Protein AF-A0A1Z5JII1-F1 (afdb_monomer)

Organism: Fistulifera solaris (NCBI:txid1519565)

InterPro domains:
  IPR002491 ABC transporter periplasmic binding domain [PF01497] (15-285)
  IPR014729 Rossmann-like alpha/beta/alpha sandwich fold [G3DSA:3.40.50.620] (490-645)
  IPR040807 Protein of unknown function DUF5522 [PF17653] (410-457)
  IPR051030 Vitamin B12-binding component of ABC transporter [PTHR42860] (5-323)

Secondary structure (DSSP, 8-state):
--PPPPHHHHHS--EEESSHHHHHHHHHTT-GGGEEEE-TT-----SSTT---EE-B--SS--TTS-HHHHHHHHHHHHHHHTS-GGG--S-S-------SS-B-HHHHHHH--SEEEEE-SSTTSS--HHHHHHHS-TT---EEEEE---SHHHHHHHHHHHHHHTT-HHHHHHHHHHHHHHHHHHHHHHHHHHTTPPPPEEEEEEEETTEEE--TTHHHHHHHTTPEESS-S-S-SS----B--HHHHHHH---SEEEE--TT--HHHHHHHHHHTHHHHHHHHHHSS-TT--EEEE-HIIIIIS-STHIIIIIHHHHHHHHHTTT-HHHHHHHHTSHHHHHHS-GGGHHHHEEE----------------------------------------------PPPHHHHHHHHHHTT-SEEE-TTT--EEEPHHHHHHT-S--SS--TT-TTTTTT-SSHHHH-SS-EEEE--S---S--SS--GGG-SS-EEEEE--SSHHHHHHHHHHHTSSS---EEEEEEEETTT-EETTTTEEHHHHHHHHHHTT--EEEEEE----TT-----HHHHHHHHHHHHHHHHHHHHT--TTS-EEEEE----S-HHHHHHHHHHHTTTSEEE-TTTT--HHHHHHHHHHH-PPEEEEEESSTTS-TT-B-SHHHHHHHHHH-TTS-TT-TTSSEEEEE-GGGS-HHHHTTGGG-

Foldseek 3Di:
DDDQDDPVRLQQAAEEEQAQQLQQLCVLLVNNLNYQEYAPPHPDDDPDPPRHYFHFWDQLQPPPPDDPQSSVVLLVVQQVVLPDDPPVVPDDDDDPPSDARTDTPLVSCVVSLGQEYEWEDQDSRPTQDPVNVVVSDDPPDNRHYHYAHAQALLSLLVVSLVSCSVSSNNVSSVVLSVVLVVLLVVLLVLQCVVCVPPQAFEEFEFQDVVQTKGDAGHVCVLCVSLRHHHQADPPDDPRDDIDGDHLLCLQQRGQGLAYEQQHAPDAQVVSLVVCLVCVVSVQSSLCSHPNVPHWYKYFHNHQQPVNSHSNVRLPNSLLSNCRNPVPPPVVSNVVSQPPPSNCVPPPPVCNCNGIPTHDHDDDDDDDDDDDDDDDDDDDDDDDDDDDDDDDDDDDDDDDDDDQDDAPVVQLVVCVVVVHQWGQDPPPRDTAGHCSVLVVVVDQSQQQGAHHPHLSPNPPCNLQGHPAKHWNDAQPDDPPPQLADHLLPQPLFEEEEAAQQFLLSLLLLLLSSPDPDHYAYEYEYEAANPVCHRPLQLHHVVLVSVVCVLLVHTYMYQHDYDDDVNHPYDDPLRRVVRNVQNSQVVSCVSHVHHGDRRYAEYEYSQAEDVVVVVVCCVSPVVRHHYDHSNYPPDPVVSQVSQVQLVFWKFWNDAPDPQDDGRDTLHPVQLVSVVVVDDPADSQRNVSRTTIRGNCVVDRSCSNSPVVVD

Mean predicted aligned error: 18.24 Å

Structure (mmCIF, N/CA/C/O backbone):
data_AF-A0A1Z5JII1-F1
#
_entry.id   AF-A0A1Z5JII1-F1
#
loop_
_atom_site.group_PDB
_atom_site.id
_atom_site.type_symbol
_atom_site.label_atom_id
_atom_site.label_alt_id
_atom_site.label_comp_id
_atom_site.label_asym_id
_atom_site.label_entity_id
_atom_site.label_seq_id
_atom_site.pdbx_PDB_ins_code
_atom_site.Cartn_x
_atom_site.Cartn_y
_atom_site.Cartn_z
_atom_site.occupancy
_atom_site.B_iso_or_equiv
_atom_site.auth_seq_id
_atom_site.auth_comp_id
_atom_site.auth_asym_id
_atom_site.auth_atom_id
_atom_site.pdbx_PDB_model_num
ATOM 1 N N . MET A 1 1 ? -44.876 -12.707 8.769 1.00 29.77 1 MET A N 1
ATOM 2 C CA . MET A 1 1 ? -44.695 -13.165 10.163 1.00 29.77 1 MET A CA 1
ATOM 3 C C . MET A 1 1 ? -43.761 -14.368 10.154 1.00 29.77 1 MET A C 1
ATOM 5 O O . MET A 1 1 ? -44.211 -15.492 9.974 1.00 29.77 1 MET A O 1
ATOM 9 N N . THR A 1 2 ? -42.452 -14.140 10.226 1.00 32.12 2 THR A N 1
ATOM 10 C CA . THR A 1 2 ? -41.448 -15.210 10.318 1.00 32.12 2 THR A CA 1
ATOM 11 C C . THR A 1 2 ? -41.401 -15.711 11.758 1.00 32.12 2 THR A C 1
ATOM 13 O O . THR A 1 2 ? -41.096 -14.940 12.663 1.00 32.12 2 THR A O 1
ATOM 16 N N . ARG A 1 3 ? -41.772 -16.981 11.965 1.00 36.06 3 ARG A N 1
ATOM 17 C CA . ARG A 1 3 ? -41.711 -17.679 13.259 1.00 36.06 3 ARG A CA 1
ATOM 18 C C . ARG A 1 3 ? -40.309 -17.542 13.860 1.00 36.06 3 ARG A C 1
ATOM 20 O O . ARG A 1 3 ? -39.337 -17.952 13.231 1.00 36.06 3 ARG A O 1
ATOM 27 N N . THR A 1 4 ? -40.222 -16.997 15.068 1.00 43.28 4 THR A N 1
ATOM 28 C CA . THR A 1 4 ? -39.029 -17.062 15.917 1.00 43.28 4 THR A CA 1
ATOM 29 C C . THR A 1 4 ? -38.701 -18.539 16.188 1.00 43.28 4 THR A C 1
ATOM 31 O O . THR A 1 4 ? -39.614 -19.294 16.539 1.00 43.28 4 THR A O 1
ATOM 34 N N . PRO A 1 5 ? -37.451 -18.993 15.989 1.00 49.81 5 PRO A N 1
ATOM 35 C CA . PRO A 1 5 ? -37.053 -20.361 16.313 1.00 49.81 5 PRO A CA 1
ATOM 36 C C . PRO A 1 5 ? -37.291 -20.661 17.799 1.00 49.81 5 PRO A C 1
ATOM 38 O O . PRO A 1 5 ? -36.999 -19.834 18.657 1.00 49.81 5 PRO A O 1
ATOM 41 N N . THR A 1 6 ? -37.831 -21.838 18.115 1.00 54.16 6 THR A N 1
ATOM 42 C CA . THR A 1 6 ? -37.949 -22.331 19.497 1.00 54.16 6 THR A CA 1
ATOM 43 C C . THR A 1 6 ? -36.565 -22.604 20.097 1.00 54.16 6 THR A C 1
ATOM 45 O O . THR A 1 6 ? -35.658 -22.978 19.362 1.00 54.16 6 THR A O 1
ATOM 48 N N . GLU A 1 7 ? -36.403 -22.528 21.421 1.00 53.91 7 GLU A N 1
ATOM 49 C CA . GLU A 1 7 ? -35.139 -22.830 22.131 1.00 53.91 7 GLU A CA 1
ATOM 50 C C . GLU A 1 7 ? -34.520 -24.184 21.720 1.00 53.91 7 GLU A C 1
ATOM 52 O O . GLU A 1 7 ? -33.315 -24.285 21.502 1.00 53.91 7 GLU A O 1
ATOM 57 N N . ALA A 1 8 ? -35.354 -25.202 21.481 1.00 52.31 8 ALA A N 1
ATOM 58 C CA . ALA A 1 8 ? -34.926 -26.496 20.941 1.00 52.31 8 ALA A CA 1
ATOM 59 C C . ALA A 1 8 ? -34.272 -26.396 19.545 1.00 52.31 8 ALA A C 1
ATOM 61 O O . ALA A 1 8 ? -33.273 -27.055 19.290 1.00 52.31 8 ALA A O 1
ATOM 62 N N . ALA A 1 9 ? -34.769 -25.516 18.669 1.00 60.72 9 ALA A N 1
ATOM 63 C CA . ALA A 1 9 ? -34.229 -25.305 17.322 1.00 60.72 9 ALA A CA 1
ATOM 64 C C . ALA A 1 9 ? -32.889 -24.546 17.330 1.00 60.72 9 ALA A C 1
ATOM 66 O O . ALA A 1 9 ? -32.115 -24.653 16.385 1.00 60.72 9 ALA A O 1
ATOM 67 N N . THR A 1 10 ? -32.592 -23.798 18.399 1.00 64.81 10 THR A N 1
ATOM 68 C CA . THR A 1 10 ? -31.284 -23.139 18.580 1.00 64.81 10 THR A CA 1
ATOM 69 C C . THR A 1 10 ? -30.198 -24.096 19.076 1.00 64.81 10 THR A C 1
ATOM 71 O O . THR A 1 10 ? -29.011 -23.808 18.934 1.00 64.81 10 THR A O 1
ATOM 74 N N . LYS A 1 11 ? -30.584 -25.246 19.646 1.00 69.94 11 LYS A N 1
ATOM 75 C CA . LYS A 1 11 ? -29.650 -26.263 20.144 1.00 69.94 11 LYS A CA 1
ATOM 76 C C . LYS A 1 11 ? -29.045 -27.107 19.017 1.00 69.94 11 LYS A C 1
ATOM 78 O O . LYS A 1 11 ? -27.893 -27.505 19.130 1.00 69.94 11 LYS A O 1
ATOM 83 N N . ASP A 1 12 ? -29.796 -27.307 17.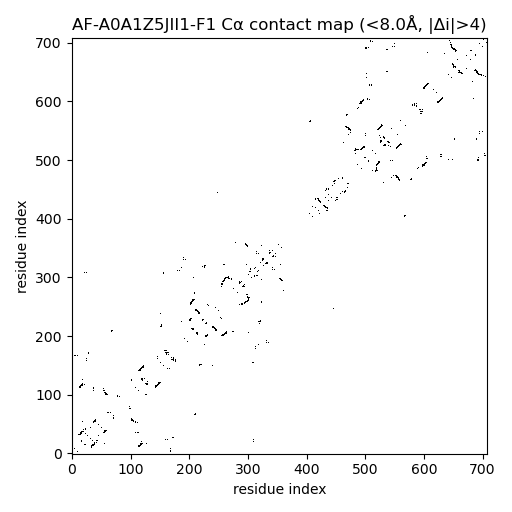936 1.00 83.12 12 ASP A N 1
ATOM 84 C CA . ASP A 1 12 ? -29.371 -28.107 16.778 1.00 83.12 12 ASP A CA 1
ATOM 85 C C . ASP A 1 12 ? -28.730 -27.268 15.654 1.00 83.12 12 ASP A C 1
ATOM 87 O O . ASP A 1 12 ? -28.284 -27.821 14.652 1.00 83.12 12 ASP A O 1
ATOM 91 N N . LEU A 1 13 ? -28.679 -25.939 15.807 1.00 93.19 13 LEU A N 1
ATOM 92 C CA . LEU A 1 13 ? -28.155 -25.018 14.797 1.00 93.19 13 LEU A CA 1
ATOM 93 C C . LEU A 1 13 ? -26.637 -25.171 14.619 1.00 93.19 13 LEU A C 1
ATOM 95 O O . LEU A 1 13 ? -25.882 -25.079 15.586 1.00 93.19 13 LEU A O 1
ATOM 99 N N . ARG A 1 14 ? -26.184 -25.300 13.369 1.00 95.19 14 ARG A N 1
ATOM 100 C CA . ARG A 1 14 ? -24.764 -25.390 12.997 1.00 95.19 14 ARG A CA 1
ATOM 101 C C . ARG A 1 14 ? -24.293 -24.103 12.318 1.00 95.19 14 ARG A C 1
ATOM 103 O O . ARG A 1 14 ? -24.737 -23.774 11.217 1.00 95.19 14 ARG A O 1
ATOM 110 N N . ILE A 1 15 ? -23.378 -23.378 12.956 1.00 96.81 15 ILE A N 1
ATOM 111 C CA . ILE A 1 15 ? -22.890 -22.063 12.522 1.00 96.81 15 ILE A CA 1
ATOM 112 C C . ILE A 1 15 ? -21.458 -22.175 11.986 1.00 96.81 15 ILE A C 1
ATOM 114 O O . ILE A 1 15 ? -20.570 -22.708 12.652 1.00 96.81 15 ILE A O 1
ATOM 118 N N . ALA A 1 16 ? -21.225 -21.637 10.792 1.00 96.69 16 ALA A N 1
ATOM 119 C CA . ALA A 1 16 ? -19.902 -21.459 10.208 1.00 96.69 16 ALA A CA 1
ATOM 120 C C . ALA A 1 16 ? -19.555 -19.966 10.112 1.00 96.69 16 ALA A C 1
ATOM 122 O O . ALA A 1 16 ? -20.276 -19.198 9.473 1.00 96.69 16 ALA A O 1
ATOM 123 N N . CYS A 1 17 ? -18.437 -19.562 10.711 1.00 96.25 17 CYS A N 1
ATOM 124 C CA . CYS A 1 17 ? -17.962 -18.180 10.735 1.00 96.25 17 CYS A CA 1
ATOM 125 C C . CYS A 1 17 ? -16.760 -18.017 9.798 1.00 96.25 17 CYS A C 1
ATOM 127 O O . CYS A 1 17 ? -15.698 -18.583 10.043 1.00 96.25 17 CYS A O 1
ATOM 129 N N . LEU A 1 18 ? -16.902 -17.232 8.729 1.00 94.00 18 LEU A N 1
ATOM 130 C CA . LEU A 1 18 ? -15.833 -17.002 7.744 1.00 94.00 18 LEU A CA 1
ATOM 131 C C . LEU A 1 18 ? -15.000 -15.741 8.018 1.00 94.00 18 LEU A C 1
ATOM 133 O O . LEU A 1 18 ? -14.292 -15.268 7.137 1.00 94.00 18 LEU A O 1
ATOM 137 N N . LEU A 1 19 ? -15.091 -15.209 9.236 1.00 91.50 19 LEU A N 1
ATOM 138 C CA . LEU A 1 19 ? -14.308 -14.085 9.734 1.00 91.50 19 LEU A CA 1
ATOM 139 C C . LEU A 1 19 ? -14.201 -14.153 11.266 1.00 91.50 19 LEU A C 1
ATOM 141 O O . LEU A 1 19 ? -15.150 -14.637 11.900 1.00 91.50 19 LEU A O 1
ATOM 145 N N . PRO A 1 20 ? -13.108 -13.655 11.878 1.00 91.50 20 PRO A N 1
ATOM 146 C CA . PRO A 1 20 ? -12.910 -13.754 13.325 1.00 91.50 20 PRO A CA 1
ATOM 147 C C . PRO A 1 20 ? -13.990 -13.046 14.142 1.00 91.50 20 PRO A C 1
ATOM 149 O O . PRO A 1 20 ? -14.477 -13.597 15.128 1.00 91.50 20 PRO A O 1
ATOM 152 N N . SER A 1 21 ? -14.459 -11.880 13.687 1.00 93.19 21 SER A N 1
ATOM 153 C CA . SER A 1 21 ? -15.492 -11.116 14.398 1.00 93.19 21 SER A CA 1
ATOM 154 C C . SER A 1 21 ? -16.799 -11.890 14.541 1.00 93.19 21 SER A C 1
ATOM 156 O O . SER A 1 21 ? -17.416 -11.854 15.601 1.00 93.19 21 SER A O 1
ATOM 158 N N . ALA A 1 22 ? -17.217 -12.641 13.519 1.00 94.88 22 ALA A N 1
ATOM 159 C CA . ALA A 1 22 ? -18.425 -13.460 13.593 1.00 94.88 22 ALA A CA 1
ATOM 160 C C . ALA A 1 22 ? -18.299 -14.564 14.652 1.00 94.88 22 ALA A C 1
ATOM 162 O O . ALA A 1 22 ? -19.263 -14.833 15.371 1.00 94.88 22 ALA A O 1
ATOM 163 N N . THR A 1 23 ? -17.115 -15.172 14.774 1.00 95.50 23 THR A N 1
ATOM 164 C CA . THR A 1 23 ? -16.806 -16.150 15.825 1.00 95.50 23 THR A CA 1
ATOM 165 C C . THR A 1 23 ? -16.916 -15.505 17.203 1.00 95.50 23 THR A C 1
ATOM 167 O O . THR A 1 23 ? -17.682 -15.990 18.036 1.00 95.50 23 THR A O 1
ATOM 170 N N . ASP A 1 24 ? -16.245 -14.372 17.419 1.00 94.31 24 ASP A N 1
ATOM 171 C CA . ASP A 1 24 ? -16.258 -13.647 18.695 1.00 94.31 24 ASP A CA 1
ATOM 172 C C . ASP A 1 24 ? -17.673 -13.211 19.103 1.00 94.31 24 ASP A C 1
ATOM 174 O O . ASP A 1 24 ? -18.065 -13.341 20.264 1.00 94.31 24 ASP A O 1
ATOM 178 N N . ILE A 1 25 ? -18.476 -12.741 18.145 1.00 96.12 25 ILE A N 1
ATOM 179 C CA . ILE A 1 25 ? -19.871 -12.362 18.390 1.00 96.12 25 ILE A CA 1
ATOM 180 C C . ILE A 1 25 ? -20.699 -13.589 18.780 1.00 96.12 25 ILE A C 1
ATOM 182 O O . ILE A 1 25 ? -21.461 -13.527 19.742 1.00 96.12 25 ILE A O 1
ATOM 186 N N . CYS A 1 26 ? -20.548 -14.721 18.085 1.00 96.50 26 CYS A N 1
ATOM 187 C CA . CYS A 1 26 ? -21.257 -15.951 18.447 1.00 96.50 26 CYS A CA 1
ATOM 188 C C . CYS A 1 26 ? -20.891 -16.417 19.862 1.00 96.50 26 CYS A C 1
ATOM 190 O O . CYS A 1 26 ? -21.780 -16.778 20.634 1.00 96.50 26 CYS A O 1
ATOM 192 N N . VAL A 1 27 ? -19.612 -16.346 20.238 1.00 94.56 27 VAL A N 1
ATOM 193 C CA . VAL A 1 27 ? -19.158 -16.659 21.600 1.00 94.56 27 VAL A CA 1
ATOM 194 C C . VAL A 1 27 ? -19.807 -15.719 22.620 1.00 94.56 27 VAL A C 1
ATOM 196 O O . VAL A 1 27 ? -20.383 -16.191 23.600 1.00 94.56 27 VAL A O 1
ATOM 199 N N . ALA A 1 28 ? -19.809 -14.407 22.367 1.00 94.31 28 ALA A N 1
ATOM 200 C CA . ALA A 1 28 ? -20.425 -13.416 23.255 1.00 94.31 28 ALA A CA 1
ATOM 201 C C . ALA A 1 28 ? -21.953 -13.576 23.391 1.00 94.31 28 ALA A C 1
ATOM 203 O O . ALA A 1 28 ? -22.527 -13.239 24.424 1.00 94.31 28 ALA A O 1
ATOM 204 N N . LEU A 1 29 ? -22.619 -14.136 22.377 1.00 96.38 29 LEU A N 1
ATOM 205 C CA . LEU A 1 29 ? -24.046 -14.486 22.406 1.00 96.38 29 LEU A CA 1
ATOM 206 C C . LEU A 1 29 ? -24.338 -15.827 23.112 1.00 96.38 29 LEU A C 1
ATOM 208 O O . LEU A 1 29 ? -25.500 -16.251 23.198 1.00 96.38 29 LEU A O 1
ATOM 212 N N . GLY A 1 30 ? -23.301 -16.515 23.602 1.00 94.56 30 GLY A N 1
ATOM 213 C CA . GLY A 1 30 ? -23.409 -17.834 24.221 1.00 94.56 30 GLY A CA 1
ATOM 214 C C . GLY A 1 30 ? -23.743 -18.939 23.216 1.00 94.56 30 GLY A C 1
ATOM 215 O O . GLY A 1 30 ? -24.503 -19.848 23.547 1.00 94.56 30 GLY A O 1
ATOM 216 N N . LEU A 1 31 ? -23.229 -18.834 21.985 1.00 94.25 31 LEU A N 1
ATOM 217 C CA . LEU A 1 31 ? -23.451 -19.783 20.885 1.00 94.25 31 LEU A CA 1
ATOM 218 C C . LEU A 1 31 ? -22.211 -20.637 20.565 1.00 94.25 31 LEU A C 1
ATOM 220 O O . LEU A 1 31 ? -22.123 -21.221 19.488 1.00 94.25 31 LEU A O 1
ATOM 224 N N . SER A 1 32 ? -21.237 -20.724 21.478 1.00 93.50 32 SER A N 1
ATOM 225 C CA . SER A 1 32 ? -19.978 -21.455 21.255 1.00 93.50 32 SER A CA 1
ATOM 226 C C . SER A 1 32 ? -20.191 -22.920 20.851 1.00 93.50 32 SER A C 1
ATOM 228 O O . SER A 1 32 ? -19.450 -23.440 20.023 1.00 93.50 32 SER A O 1
ATOM 230 N N . GLN A 1 33 ? -21.228 -23.569 21.388 1.00 92.12 33 GLN A N 1
ATOM 231 C CA . GLN A 1 33 ? -21.567 -24.976 21.123 1.00 92.12 33 GLN A CA 1
ATOM 232 C C . GLN A 1 33 ? -22.172 -25.202 19.726 1.00 92.12 33 GLN A C 1
ATOM 234 O O . GLN A 1 33 ? -22.155 -26.312 19.204 1.00 92.12 33 GLN A O 1
ATOM 239 N N . GLN A 1 34 ? -22.694 -24.145 19.106 1.00 94.06 34 GLN A N 1
ATOM 240 C CA . GLN A 1 34 ? -23.290 -24.167 17.773 1.00 94.06 34 GLN A CA 1
ATOM 241 C C . GLN A 1 34 ? -22.250 -23.929 16.671 1.00 94.06 34 GLN A C 1
ATOM 243 O O . GLN A 1 34 ? -22.539 -24.144 15.495 1.00 94.06 34 GLN A O 1
ATOM 248 N N . ILE A 1 35 ? -21.038 -23.483 17.015 1.00 96.00 35 ILE A N 1
ATOM 249 C CA . ILE A 1 35 ? -19.972 -23.224 16.042 1.00 96.00 35 ILE A CA 1
ATOM 250 C C . ILE A 1 35 ? -19.404 -24.559 15.545 1.00 96.00 35 ILE A C 1
ATOM 252 O O . ILE A 1 35 ? -18.832 -25.334 16.309 1.00 96.00 35 ILE A O 1
ATOM 256 N N . VAL A 1 36 ? -19.543 -24.819 14.246 1.00 95.50 36 VAL A N 1
ATOM 257 C CA . VAL A 1 36 ? -19.025 -26.028 13.579 1.00 95.50 36 VAL A CA 1
ATOM 258 C C . VAL A 1 36 ? -17.840 -25.734 12.667 1.00 95.50 36 VAL A C 1
ATOM 260 O O . VAL A 1 36 ? -17.112 -26.652 12.292 1.00 95.50 36 VAL A O 1
ATOM 263 N N . GLY A 1 37 ? -17.610 -24.467 12.321 1.00 95.69 37 GLY A N 1
ATOM 264 C CA . GLY A 1 37 ? -16.411 -24.084 11.594 1.00 95.69 37 GLY A CA 1
ATOM 265 C C . GLY A 1 37 ? -16.090 -22.599 11.649 1.00 95.69 37 GLY A C 1
ATOM 266 O O . GLY A 1 37 ? -16.971 -21.761 11.836 1.00 95.69 37 GLY A O 1
ATOM 267 N N . ILE A 1 38 ? -14.805 -22.300 11.504 1.00 96.44 38 ILE A N 1
ATOM 268 C CA . ILE A 1 38 ? -14.203 -20.975 11.675 1.00 96.44 38 ILE A CA 1
ATOM 269 C C . ILE A 1 38 ? -13.174 -20.705 10.567 1.00 96.44 38 ILE A C 1
ATOM 271 O O . ILE A 1 38 ? -12.702 -21.638 9.914 1.00 96.44 38 ILE A O 1
ATOM 275 N N . THR A 1 39 ? -12.812 -19.440 10.343 1.00 93.31 39 THR A N 1
ATOM 276 C CA . THR A 1 39 ? -11.674 -19.070 9.478 1.00 93.31 39 THR A CA 1
ATOM 277 C C . THR A 1 39 ? -10.336 -19.443 10.136 1.00 93.31 39 THR A C 1
ATOM 279 O O . THR A 1 39 ? -10.262 -19.564 11.359 1.00 93.31 39 THR A O 1
ATOM 282 N N . HIS A 1 40 ? -9.276 -19.607 9.339 1.00 91.25 40 HIS A N 1
ATOM 283 C CA . HIS A 1 40 ? -7.917 -19.896 9.824 1.00 91.25 40 HIS A CA 1
ATOM 284 C C . HIS A 1 40 ? -7.346 -18.826 10.770 1.00 91.25 40 HIS A C 1
ATOM 286 O O . HIS A 1 40 ? -6.479 -19.138 11.575 1.00 91.25 40 HIS A O 1
ATOM 292 N N . GLU A 1 41 ? -7.855 -17.595 10.706 1.00 87.69 41 GLU A N 1
ATOM 293 C CA . GLU A 1 41 ? -7.444 -16.473 11.566 1.00 87.69 41 GLU A CA 1
ATOM 294 C C . GLU A 1 41 ? -8.070 -16.526 12.973 1.00 87.69 41 GLU A C 1
ATOM 296 O O . GLU A 1 41 ? -7.753 -15.715 13.837 1.00 87.69 41 GLU A O 1
ATOM 301 N N . CYS A 1 42 ? -9.004 -17.445 13.233 1.00 89.00 42 CYS A N 1
ATOM 302 C CA . CYS A 1 42 ? -9.652 -17.535 14.539 1.00 89.00 42 CYS A CA 1
ATOM 303 C C . CYS A 1 42 ? -8.761 -18.230 15.578 1.00 89.00 42 CYS A C 1
ATOM 305 O O . CYS A 1 42 ? -8.297 -19.346 15.366 1.00 89.00 42 CYS A O 1
ATOM 307 N N . HIS A 1 43 ? -8.669 -17.643 16.773 1.00 80.31 43 HIS A N 1
ATOM 308 C CA . HIS A 1 43 ? -8.033 -18.254 17.953 1.00 80.31 43 HIS A CA 1
ATOM 309 C C . HIS A 1 43 ? -9.027 -18.984 18.877 1.00 80.31 43 HIS A C 1
ATOM 311 O O . HIS A 1 43 ? -8.743 -19.237 20.047 1.00 80.31 43 HIS A O 1
ATOM 317 N N . PHE A 1 44 ? -10.235 -19.267 18.389 1.00 84.81 44 PHE A N 1
ATOM 318 C CA . PHE A 1 44 ? -11.284 -19.899 19.182 1.00 84.81 44 PHE A CA 1
ATOM 319 C C . PHE A 1 44 ? -10.988 -21.383 19.424 1.00 84.81 44 PHE A C 1
ATOM 321 O O . PHE A 1 44 ? -10.732 -22.144 18.491 1.00 84.81 44 PHE A O 1
ATOM 328 N N . HIS A 1 45 ? -11.125 -21.801 20.681 1.00 80.06 45 HIS A N 1
ATOM 329 C CA . HIS A 1 45 ? -11.083 -23.198 21.095 1.00 80.06 45 HIS A CA 1
ATOM 330 C C . HIS A 1 45 ? -12.360 -23.527 21.868 1.00 80.06 45 HIS A C 1
ATOM 332 O O . HIS A 1 45 ? -12.756 -22.772 22.759 1.00 80.06 45 HIS A O 1
ATOM 338 N N . SER A 1 46 ? -13.009 -24.649 21.539 1.00 79.38 46 SER A N 1
ATOM 339 C CA . SER A 1 46 ? -14.144 -25.110 22.341 1.00 79.38 46 SER A CA 1
ATOM 340 C C . SER A 1 46 ? -13.671 -25.564 23.718 1.00 79.38 46 SER A C 1
ATOM 342 O O . SER A 1 46 ? -12.635 -26.216 23.851 1.00 79.38 46 SER A O 1
ATOM 344 N N . SER A 1 47 ? -14.464 -25.249 24.739 1.00 76.50 47 SER A N 1
ATOM 345 C CA . SER A 1 47 ? -14.315 -25.825 26.074 1.00 76.50 47 SER A CA 1
ATOM 346 C C . SER A 1 47 ? -14.787 -27.282 26.149 1.00 76.50 47 SER A C 1
ATOM 348 O O . SER A 1 47 ? -14.442 -27.975 27.105 1.00 76.50 47 SER A O 1
ATOM 350 N N . ASP A 1 48 ? -15.549 -27.760 25.160 1.00 82.38 48 ASP A N 1
ATOM 351 C CA . ASP A 1 48 ? -15.919 -29.166 25.010 1.00 82.38 48 ASP A CA 1
ATOM 352 C C . ASP A 1 48 ? -14.936 -29.861 24.061 1.00 82.38 48 ASP A C 1
ATOM 354 O O . ASP A 1 48 ? -14.924 -29.614 22.853 1.00 82.38 48 ASP A O 1
ATOM 358 N N . SER A 1 49 ? -14.119 -30.765 24.604 1.00 74.44 49 SER A N 1
ATOM 359 C CA . SER A 1 49 ? -13.126 -31.524 23.838 1.00 74.44 49 SER A CA 1
ATOM 360 C C . SER A 1 49 ? -13.734 -32.457 22.785 1.00 74.44 49 SER A C 1
ATOM 362 O O . SER A 1 49 ? -13.019 -32.894 21.883 1.00 74.44 49 SER A O 1
ATOM 364 N N . ASN A 1 50 ? -15.037 -32.751 22.862 1.00 78.12 50 ASN A N 1
ATOM 365 C CA . ASN A 1 50 ? -15.743 -33.564 21.872 1.00 78.12 50 ASN A CA 1
ATOM 366 C C . ASN A 1 50 ? -16.341 -32.733 20.728 1.00 78.12 50 ASN A C 1
ATOM 368 O O . ASN A 1 50 ? -16.770 -33.301 19.718 1.00 78.12 50 ASN A O 1
ATOM 372 N N . GLN A 1 51 ? -16.377 -31.402 20.852 1.00 83.56 51 GLN A N 1
ATOM 373 C CA . GLN A 1 51 ? -16.881 -30.533 19.797 1.00 83.56 51 GLN A CA 1
ATOM 374 C C . GLN A 1 51 ? -15.832 -30.399 18.688 1.00 83.56 51 GLN A C 1
ATOM 376 O O . GLN A 1 51 ? -14.808 -29.729 18.829 1.00 83.56 51 GLN A O 1
ATOM 381 N N . LYS A 1 52 ? -16.104 -31.017 17.537 1.00 87.69 52 LYS A N 1
ATOM 382 C CA . LYS A 1 52 ? -15.256 -30.884 16.350 1.00 87.69 52 LYS A CA 1
ATOM 383 C C . LYS A 1 52 ? -15.528 -29.552 15.645 1.00 87.69 52 LYS A C 1
ATOM 385 O O . LYS A 1 52 ? -16.617 -29.352 15.111 1.00 87.69 52 LYS A O 1
ATOM 390 N N . ILE A 1 53 ? -14.516 -28.688 15.588 1.00 92.94 53 ILE A N 1
ATOM 391 C CA . ILE A 1 53 ? -14.549 -27.422 14.845 1.00 92.94 53 ILE A CA 1
ATOM 392 C C . ILE A 1 53 ? -13.690 -27.558 13.586 1.00 92.94 53 ILE A C 1
ATOM 394 O O . ILE A 1 53 ? -12.535 -27.975 13.651 1.00 92.94 53 ILE A O 1
ATOM 398 N N . HIS A 1 54 ? -14.256 -27.210 12.435 1.00 94.44 54 HIS A N 1
ATOM 399 C CA . HIS A 1 54 ? -13.564 -27.239 11.151 1.00 94.44 54 HIS A CA 1
ATOM 400 C C . HIS A 1 54 ? -12.911 -25.887 10.833 1.00 94.44 54 HIS A C 1
ATOM 402 O O . HIS A 1 54 ? -13.558 -24.848 10.935 1.00 94.44 54 HIS A O 1
ATOM 408 N N . ILE A 1 55 ? -11.659 -25.894 10.376 1.00 95.94 55 ILE A N 1
ATOM 409 C CA . ILE A 1 55 ? -11.035 -24.706 9.779 1.00 95.94 55 ILE A CA 1
ATOM 410 C C . ILE A 1 55 ? -11.463 -24.636 8.310 1.00 95.94 55 ILE A C 1
ATOM 412 O O . ILE A 1 55 ? -11.197 -25.555 7.538 1.00 95.94 55 ILE A O 1
ATOM 416 N N . LEU A 1 56 ? -12.200 -23.586 7.947 1.00 94.44 56 LEU A N 1
ATOM 417 C CA . LEU A 1 56 ? -12.939 -23.488 6.682 1.00 94.44 56 LEU A CA 1
ATOM 418 C C . LEU A 1 56 ? -12.226 -22.677 5.601 1.00 94.44 56 LEU A C 1
ATOM 420 O O . LEU A 1 56 ? -12.656 -22.684 4.450 1.00 94.44 56 LEU A O 1
ATOM 424 N N . THR A 1 57 ? -11.167 -21.963 5.956 1.00 92.38 57 THR A N 1
ATOM 425 C CA . THR A 1 57 ? -10.362 -21.155 5.034 1.00 92.38 57 THR A CA 1
ATOM 426 C C . THR A 1 57 ? -8.883 -21.461 5.244 1.00 92.38 57 THR A C 1
ATOM 428 O O . THR A 1 57 ? -8.517 -22.111 6.223 1.00 92.38 57 THR A O 1
ATOM 431 N N . ARG A 1 58 ? -8.020 -21.015 4.331 1.00 89.75 58 ARG A N 1
ATOM 432 C CA . ARG A 1 58 ? -6.557 -21.071 4.496 1.00 89.75 58 ARG A CA 1
ATOM 433 C C . ARG A 1 58 ? -5.961 -19.684 4.289 1.00 89.75 58 ARG A C 1
ATOM 435 O O . ARG A 1 58 ? -6.621 -18.834 3.696 1.00 89.75 58 ARG A O 1
ATOM 442 N N . ASP A 1 59 ? -4.724 -19.493 4.731 1.00 86.69 59 ASP A N 1
ATOM 443 C CA . ASP A 1 59 ? -3.974 -18.270 4.448 1.00 86.69 59 ASP A CA 1
ATOM 444 C C . ASP A 1 59 ? -3.493 -18.287 2.988 1.00 86.69 59 ASP A C 1
ATOM 446 O O . ASP A 1 59 ? -2.513 -18.953 2.643 1.00 86.69 59 ASP A O 1
ATOM 450 N N . GLY A 1 60 ? -4.233 -17.605 2.110 1.00 83.06 60 GLY A N 1
ATOM 451 C CA . GLY A 1 60 ? -3.856 -17.427 0.706 1.00 83.06 60 GLY A CA 1
ATOM 452 C C . GLY A 1 60 ? -2.888 -16.264 0.480 1.00 83.06 60 GLY A C 1
ATOM 453 O O . GLY A 1 60 ? -2.297 -16.166 -0.596 1.00 83.06 60 GLY A O 1
ATOM 454 N N . LEU A 1 61 ? -2.727 -15.383 1.472 1.00 74.62 61 LEU A N 1
ATOM 455 C CA . LEU A 1 61 ? -1.870 -14.205 1.394 1.00 74.62 61 LEU A CA 1
ATOM 456 C C . LEU A 1 61 ? -0.436 -14.524 1.840 1.00 74.62 61 LEU A C 1
ATOM 458 O O . LEU A 1 61 ? 0.507 -13.945 1.297 1.00 74.62 61 LEU A O 1
ATOM 462 N N . GLN A 1 62 ? -0.262 -15.468 2.772 1.00 76.00 62 GLN A N 1
ATOM 463 C CA . GLN A 1 62 ? 1.014 -15.836 3.396 1.00 76.00 62 GLN A CA 1
ATOM 464 C C . GLN A 1 62 ? 1.746 -14.582 3.890 1.00 76.00 62 GLN A C 1
ATOM 466 O O . GLN A 1 62 ? 2.849 -14.266 3.435 1.00 76.00 62 GLN A O 1
ATOM 471 N N . ALA A 1 63 ? 1.063 -13.803 4.731 1.00 69.12 63 ALA A N 1
ATOM 472 C CA . ALA A 1 63 ? 1.460 -12.437 5.076 1.00 69.12 63 ALA A CA 1
ATOM 473 C C . ALA A 1 63 ? 2.689 -12.356 5.997 1.00 69.12 63 ALA A C 1
ATOM 475 O O . ALA A 1 63 ? 3.365 -11.332 6.004 1.00 69.12 63 ALA A O 1
ATOM 476 N N . ALA A 1 64 ? 2.983 -13.417 6.756 1.00 70.31 64 ALA A N 1
ATOM 477 C CA . ALA A 1 64 ? 3.994 -13.405 7.817 1.00 70.31 64 ALA A CA 1
ATOM 478 C C . ALA A 1 64 ? 5.384 -12.936 7.339 1.00 70.31 64 ALA A C 1
ATOM 480 O O . ALA A 1 64 ? 5.991 -12.069 7.970 1.00 70.31 64 ALA A O 1
ATOM 481 N N . ASP A 1 65 ? 5.832 -13.437 6.185 1.00 68.88 65 ASP A N 1
ATOM 482 C CA . ASP A 1 65 ? 7.170 -13.165 5.640 1.00 68.88 65 ASP A CA 1
ATOM 483 C C . ASP A 1 65 ? 7.188 -12.035 4.598 1.00 68.88 65 ASP A C 1
ATOM 485 O O . ASP A 1 65 ? 8.216 -11.775 3.977 1.00 68.88 65 ASP A O 1
ATOM 489 N N . LYS A 1 66 ? 6.051 -11.363 4.380 1.00 69.12 66 LYS A N 1
ATOM 490 C CA . LYS A 1 66 ? 5.925 -10.294 3.385 1.00 69.12 66 LYS A CA 1
ATOM 491 C C . LYS A 1 66 ? 6.082 -8.918 4.014 1.00 69.12 66 LYS A C 1
ATOM 493 O O . LYS A 1 66 ? 5.680 -8.656 5.154 1.00 69.12 66 LYS A O 1
ATOM 498 N N . THR A 1 67 ? 6.639 -8.003 3.237 1.00 74.31 67 THR A N 1
ATOM 499 C CA . THR A 1 67 ? 6.565 -6.569 3.502 1.00 74.31 67 THR A CA 1
ATOM 500 C C . THR A 1 67 ? 5.129 -6.075 3.332 1.00 74.31 67 THR A C 1
ATOM 502 O O . THR A 1 67 ? 4.304 -6.684 2.644 1.00 74.31 67 THR A O 1
ATOM 505 N N . GLN A 1 68 ? 4.823 -4.931 3.946 1.00 76.50 68 GLN A N 1
ATOM 506 C CA . GLN A 1 68 ? 3.520 -4.296 3.777 1.00 76.50 68 GLN A CA 1
ATOM 507 C C . GLN A 1 68 ? 3.244 -3.986 2.288 1.00 76.50 68 GLN A C 1
ATOM 509 O O . GLN A 1 68 ? 2.189 -4.342 1.763 1.00 76.50 68 GLN A O 1
ATOM 514 N N . MET A 1 69 ? 4.223 -3.459 1.547 1.00 72.19 69 MET A N 1
ATOM 515 C CA . MET A 1 69 ? 4.042 -3.183 0.120 1.00 72.19 69 MET A CA 1
ATOM 516 C C . MET A 1 69 ? 3.714 -4.440 -0.704 1.00 72.19 69 MET A C 1
ATOM 518 O O . MET A 1 69 ? 2.820 -4.402 -1.547 1.00 72.19 69 MET A O 1
ATOM 522 N N . GLU A 1 70 ? 4.368 -5.575 -0.445 1.00 71.56 70 GLU A N 1
ATOM 523 C CA . GLU A 1 70 ? 4.067 -6.838 -1.140 1.00 71.56 70 GLU A CA 1
ATOM 524 C C . GLU A 1 70 ? 2.639 -7.322 -0.863 1.00 71.56 70 GLU A C 1
ATOM 526 O O . GLU A 1 70 ? 1.938 -7.757 -1.780 1.00 71.56 70 GLU A O 1
ATOM 531 N N . ILE A 1 71 ? 2.172 -7.200 0.384 1.00 74.38 71 ILE A N 1
ATOM 532 C CA . ILE A 1 71 ? 0.779 -7.503 0.732 1.00 74.38 71 ILE A CA 1
ATOM 533 C C . ILE A 1 71 ? -0.171 -6.543 0.007 1.00 74.38 71 ILE A C 1
ATOM 535 O O . ILE A 1 71 ? -1.178 -6.979 -0.553 1.00 74.38 71 ILE A O 1
ATOM 539 N N . HIS A 1 72 ? 0.151 -5.247 -0.020 1.00 75.25 72 HIS A N 1
ATOM 540 C CA . HIS A 1 72 ? -0.663 -4.227 -0.675 1.00 75.25 72 HIS A CA 1
ATOM 541 C C . HIS A 1 72 ? -0.835 -4.506 -2.172 1.00 75.25 72 HIS A C 1
ATOM 543 O O . HIS A 1 72 ? -1.963 -4.489 -2.670 1.00 75.25 72 HIS A O 1
ATOM 549 N N . VAL A 1 73 ? 0.257 -4.822 -2.874 1.00 68.31 73 VAL A N 1
ATOM 550 C CA . VAL A 1 73 ? 0.236 -5.201 -4.296 1.00 68.31 73 VAL A CA 1
ATOM 551 C C . VAL A 1 73 ? -0.650 -6.427 -4.503 1.00 68.31 73 VAL A C 1
ATOM 553 O O . VAL A 1 73 ? -1.562 -6.400 -5.330 1.00 68.31 73 VAL A O 1
ATOM 556 N N . ARG A 1 74 ? -0.475 -7.467 -3.683 1.00 71.25 74 ARG A N 1
ATOM 557 C CA . ARG A 1 74 ? -1.243 -8.710 -3.813 1.00 71.25 74 ARG A CA 1
ATOM 558 C C . ARG A 1 74 ? -2.745 -8.517 -3.577 1.00 71.25 74 ARG A C 1
ATOM 560 O O . ARG A 1 74 ? -3.574 -9.146 -4.242 1.00 71.25 74 ARG A O 1
ATOM 567 N N . VAL A 1 75 ? -3.104 -7.633 -2.645 1.00 71.81 75 VAL A N 1
ATOM 568 C CA . VAL A 1 75 ? -4.485 -7.199 -2.389 1.00 71.81 75 VAL A CA 1
ATOM 569 C C . VAL A 1 75 ? -5.037 -6.409 -3.582 1.00 71.81 75 VAL A C 1
ATOM 571 O O . VAL A 1 75 ? -6.178 -6.654 -3.984 1.00 71.81 75 VAL A O 1
ATOM 574 N N . GLN A 1 76 ? -4.258 -5.501 -4.180 1.00 68.88 76 GLN A N 1
ATOM 575 C CA . GLN A 1 76 ? -4.677 -4.734 -5.361 1.00 68.88 76 GLN A CA 1
ATOM 576 C C . GLN A 1 76 ? -4.940 -5.630 -6.578 1.00 68.88 76 GLN A C 1
ATOM 578 O O . GLN A 1 76 ? -5.986 -5.484 -7.214 1.00 68.88 76 GLN A O 1
ATOM 583 N N . GLU A 1 77 ? -4.062 -6.596 -6.852 1.00 69.56 77 GLU A N 1
ATOM 584 C CA . GLU A 1 77 ? -4.237 -7.583 -7.928 1.00 69.56 77 GLU A CA 1
ATOM 585 C C . GLU A 1 77 ? -5.554 -8.359 -7.769 1.00 69.56 77 GLU A C 1
ATOM 587 O O . GLU A 1 77 ? -6.352 -8.467 -8.706 1.00 69.56 77 GLU A O 1
ATOM 592 N N . GLN A 1 78 ? -5.842 -8.833 -6.549 1.00 67.75 78 GLN A N 1
ATOM 593 C CA . GLN A 1 78 ? -7.090 -9.538 -6.253 1.00 67.75 78 GLN A CA 1
ATOM 594 C C . GLN A 1 78 ? -8.319 -8.630 -6.444 1.00 67.75 78 GLN A C 1
ATOM 596 O O . GLN A 1 78 ? -9.336 -9.061 -6.994 1.00 67.75 78 GLN A O 1
ATOM 601 N N . GLN A 1 79 ? -8.249 -7.369 -6.002 1.00 65.44 79 GLN A N 1
ATOM 602 C CA . GLN A 1 79 ? -9.343 -6.408 -6.168 1.00 65.44 79 GLN A CA 1
ATOM 603 C C . GLN A 1 79 ? -9.615 -6.082 -7.639 1.00 65.44 79 GLN A C 1
ATOM 605 O O . GLN A 1 79 ? -10.780 -5.930 -8.012 1.00 65.44 79 GLN A O 1
ATOM 610 N N . GLN A 1 80 ? -8.573 -5.975 -8.466 1.00 65.38 80 GLN A N 1
ATOM 611 C CA . GLN A 1 80 ? -8.703 -5.719 -9.899 1.00 65.38 80 GLN A CA 1
ATOM 612 C C . GLN A 1 80 ? -9.421 -6.877 -10.599 1.00 65.38 80 GLN A C 1
ATOM 614 O O . GLN A 1 80 ? -10.361 -6.641 -11.358 1.00 65.38 80 GLN A O 1
ATOM 619 N N . MET A 1 81 ? -9.075 -8.121 -10.258 1.00 64.12 81 MET A N 1
ATOM 620 C CA . MET A 1 81 ? -9.766 -9.300 -10.783 1.00 64.12 81 MET A CA 1
ATOM 621 C C . MET A 1 81 ? -11.239 -9.377 -10.379 1.00 64.12 81 MET A C 1
ATOM 623 O O . MET A 1 81 ? -12.090 -9.671 -11.216 1.00 64.12 81 MET A O 1
ATOM 627 N N . CYS A 1 82 ? -11.572 -9.072 -9.121 1.00 60.16 82 CYS A N 1
ATOM 628 C CA . CYS A 1 82 ? -12.964 -9.069 -8.660 1.00 60.16 82 CYS A CA 1
ATOM 629 C C . CYS A 1 82 ? -13.847 -8.019 -9.370 1.00 60.16 82 CYS A C 1
ATOM 631 O O . CYS A 1 82 ? -15.071 -8.111 -9.281 1.00 60.16 82 CYS A O 1
ATOM 633 N N . ARG A 1 83 ? -13.257 -7.022 -10.048 1.00 54.25 83 ARG A N 1
ATOM 634 C CA . ARG A 1 83 ? -13.969 -5.943 -10.758 1.00 54.25 83 ARG A CA 1
ATOM 635 C C . ARG A 1 83 ? -14.176 -6.205 -12.258 1.00 54.25 83 ARG A C 1
ATOM 637 O O . ARG A 1 83 ? -14.849 -5.400 -12.898 1.00 54.25 83 ARG A O 1
ATOM 644 N N . MET A 1 84 ? -13.635 -7.290 -12.823 1.00 50.62 84 MET A N 1
ATOM 645 C CA . MET A 1 84 ? -13.806 -7.607 -14.248 1.00 50.62 84 MET A CA 1
ATOM 646 C C . MET A 1 84 ? -15.217 -8.159 -14.561 1.00 50.62 84 MET A C 1
ATOM 648 O O . MET A 1 84 ? -15.733 -8.979 -13.794 1.00 50.62 84 MET A O 1
ATOM 652 N N . PRO A 1 85 ? -15.863 -7.747 -15.674 1.00 43.19 85 PRO A N 1
ATOM 653 C CA . PRO A 1 85 ? -17.151 -8.295 -16.105 1.00 43.19 85 PRO A CA 1
ATOM 654 C C . PRO A 1 85 ? -17.063 -9.792 -16.445 1.00 43.19 85 PRO A C 1
ATOM 656 O O . PRO A 1 85 ? -16.114 -10.242 -17.078 1.00 43.19 85 PRO A O 1
ATOM 659 N N . LYS A 1 86 ? -18.084 -10.572 -16.062 1.00 45.66 86 LYS A N 1
ATOM 660 C CA . LYS A 1 86 ? -18.134 -12.037 -16.267 1.00 45.66 86 LYS A CA 1
ATOM 661 C C . LYS A 1 86 ? -18.432 -12.484 -17.709 1.00 45.66 86 LYS A C 1
ATOM 663 O O . LYS A 1 86 ? -18.424 -13.683 -17.973 1.00 45.66 86 LYS A O 1
ATOM 668 N N . GLU A 1 87 ? -18.744 -11.568 -18.625 1.00 36.88 87 GLU A N 1
ATOM 669 C CA . GLU A 1 87 ? -19.185 -11.914 -19.988 1.00 36.88 87 GLU A CA 1
ATOM 670 C C . GLU A 1 87 ? -18.025 -12.264 -20.937 1.00 36.88 87 GLU A C 1
ATOM 672 O O . GLU A 1 87 ? -18.220 -13.061 -21.850 1.00 36.88 87 GLU A O 1
ATOM 677 N N . ASP A 1 88 ? -16.795 -11.828 -20.646 1.00 38.06 88 ASP A N 1
ATOM 678 C CA . ASP A 1 88 ? -15.599 -12.193 -21.427 1.00 38.06 88 ASP A CA 1
ATOM 679 C C . ASP A 1 88 ? -15.007 -13.567 -21.040 1.00 38.06 88 ASP A C 1
ATOM 681 O O . ASP A 1 88 ? -13.949 -13.971 -21.517 1.00 38.06 88 ASP A O 1
ATOM 685 N N . THR A 1 89 ? -15.681 -14.333 -20.172 1.00 39.25 89 THR A N 1
ATOM 686 C CA . THR A 1 89 ? -15.184 -15.618 -19.638 1.00 39.25 89 THR A CA 1
ATOM 687 C C . THR A 1 89 ? -15.707 -16.846 -20.403 1.00 39.25 89 THR A C 1
ATOM 689 O O . THR A 1 89 ? -15.882 -17.918 -19.823 1.00 39.25 89 THR A O 1
ATOM 692 N N . ILE A 1 90 ? -15.962 -16.722 -21.711 1.00 33.09 90 ILE A N 1
ATOM 693 C CA . ILE A 1 90 ? -16.324 -17.850 -22.591 1.00 33.09 90 ILE A CA 1
ATOM 694 C C . ILE A 1 90 ? -15.153 -18.170 -23.530 1.00 33.09 90 ILE A C 1
ATOM 696 O O . ILE A 1 90 ? -15.229 -18.025 -24.744 1.00 33.09 90 ILE A O 1
ATOM 700 N N . SER A 1 91 ? -14.046 -18.638 -22.961 1.00 31.92 91 SER A N 1
ATOM 701 C CA . SER A 1 91 ? -13.118 -19.522 -23.670 1.00 31.92 91 SER A CA 1
ATOM 702 C C . SER A 1 91 ? -12.403 -20.397 -22.651 1.00 31.92 91 SER A C 1
ATOM 704 O O . SER A 1 91 ? -11.561 -19.964 -21.868 1.00 31.92 91 SER A O 1
ATOM 706 N N . SER A 1 92 ? -12.825 -21.652 -22.613 1.00 31.67 92 SER A N 1
ATOM 707 C CA . SER A 1 92 ? -12.342 -22.686 -21.717 1.00 31.67 92 SER A CA 1
ATOM 708 C C . SER A 1 92 ? -10.920 -23.126 -22.077 1.00 31.67 92 SER A C 1
ATOM 710 O O . SER A 1 92 ? -10.739 -23.998 -22.923 1.00 31.67 92 SER A O 1
ATOM 712 N N . LYS A 1 93 ? -9.935 -22.606 -21.350 1.00 27.53 93 LYS A N 1
ATOM 713 C CA . LYS A 1 93 ? -8.850 -23.382 -20.730 1.00 27.53 93 LYS A CA 1
ATOM 714 C C . LYS A 1 93 ? -8.586 -22.710 -19.391 1.00 27.53 93 LYS A C 1
ATOM 716 O O . LYS A 1 93 ? -8.464 -21.494 -19.356 1.00 27.53 93 LYS A O 1
ATOM 721 N N . ALA A 1 94 ? -8.619 -23.487 -18.310 1.00 31.73 94 ALA A N 1
ATOM 722 C CA . ALA A 1 94 ? -8.496 -23.009 -16.939 1.00 31.73 94 ALA A CA 1
ATOM 723 C C . ALA A 1 94 ? -7.334 -22.014 -16.822 1.00 31.73 94 ALA A C 1
ATOM 725 O O . ALA A 1 94 ? -6.172 -22.408 -16.838 1.00 31.73 94 ALA A O 1
ATOM 726 N N . SER A 1 95 ? -7.676 -20.726 -16.762 1.00 32.34 95 SER A N 1
ATOM 727 C CA . SER A 1 95 ? -6.757 -19.667 -16.385 1.00 32.34 95 SER A CA 1
ATOM 728 C C . SER A 1 95 ? -6.175 -20.062 -15.037 1.00 32.34 95 SER A C 1
ATOM 730 O O . SER A 1 95 ? -6.954 -20.388 -14.134 1.00 32.34 95 SER A O 1
ATOM 732 N N . GLU A 1 96 ? -4.856 -20.032 -14.876 1.00 35.81 96 GLU A N 1
ATOM 733 C CA . GLU A 1 96 ? -4.254 -19.984 -13.546 1.00 35.81 96 GLU A CA 1
ATOM 734 C C . GLU A 1 96 ? -4.730 -18.683 -12.891 1.00 35.81 96 GLU A C 1
ATOM 736 O O . GLU A 1 96 ? -4.162 -17.608 -13.044 1.00 35.81 96 GLU A O 1
ATOM 741 N N . SER A 1 97 ? -5.902 -18.771 -12.269 1.00 47.41 97 SER A N 1
ATOM 742 C CA . SER A 1 97 ? -6.581 -17.680 -11.600 1.00 47.41 97 SER A CA 1
ATOM 743 C C . SER A 1 97 ? -5.706 -17.242 -10.443 1.00 47.41 97 SER A C 1
ATOM 745 O O . SER A 1 97 ? -5.291 -18.106 -9.666 1.00 47.41 97 SER A O 1
ATOM 747 N N . VAL A 1 98 ? -5.485 -15.936 -10.285 1.00 46.41 98 VAL A N 1
ATOM 748 C CA . VAL A 1 98 ? -4.869 -15.385 -9.075 1.00 46.41 98 VAL A CA 1
ATOM 749 C C . VAL A 1 98 ? -5.522 -16.055 -7.855 1.00 46.41 98 VAL A C 1
ATOM 751 O O . VAL A 1 98 ? -6.747 -15.964 -7.695 1.00 46.41 98 VAL A O 1
ATOM 754 N N . PRO A 1 99 ? -4.746 -16.787 -7.031 1.00 60.31 99 PRO A N 1
ATOM 755 C CA . PRO A 1 99 ? -5.297 -17.508 -5.895 1.00 60.31 99 PRO A CA 1
ATOM 756 C C . PRO A 1 99 ? -6.030 -16.540 -4.971 1.00 60.31 99 PRO A C 1
ATOM 758 O O . PRO A 1 99 ? -5.506 -15.467 -4.665 1.00 60.31 99 PRO A O 1
ATOM 761 N N . SER A 1 100 ? -7.238 -16.910 -4.535 1.00 74.75 100 SER A N 1
ATOM 762 C CA . SER A 1 100 ? -7.993 -16.108 -3.570 1.00 74.75 100 SER A CA 1
ATOM 763 C C . SER A 1 100 ? -7.148 -15.845 -2.323 1.00 74.75 100 SER A C 1
ATOM 765 O O . SER A 1 100 ? -6.416 -16.732 -1.897 1.00 74.75 100 SER A O 1
ATOM 767 N N . LEU A 1 101 ? -7.285 -14.664 -1.710 1.00 78.81 101 LEU A N 1
ATOM 768 C CA . LEU A 1 101 ? -6.662 -14.390 -0.407 1.00 78.81 101 LEU A CA 1
ATOM 769 C C . LEU A 1 101 ? -7.251 -15.266 0.711 1.00 78.81 101 LEU A C 1
ATOM 771 O O . LEU A 1 101 ? -6.557 -15.599 1.662 1.00 78.81 101 LEU A O 1
ATOM 775 N N . TYR A 1 102 ? -8.510 -15.688 0.547 1.00 83.12 102 TYR A N 1
ATOM 776 C CA . TYR A 1 102 ? -9.251 -1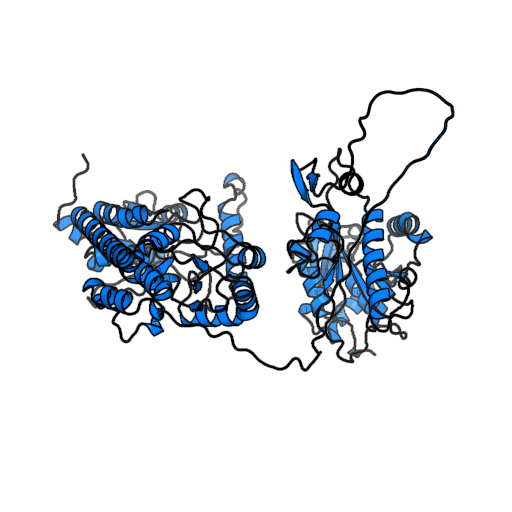6.520 1.494 1.00 83.12 102 TYR A CA 1
ATOM 777 C C . TYR A 1 102 ? -9.836 -17.757 0.794 1.00 83.12 102 TYR A C 1
ATOM 779 O O . TYR A 1 102 ? -11.058 -17.864 0.630 1.00 83.12 102 TYR A O 1
ATOM 787 N N . PRO A 1 103 ? -8.995 -18.696 0.324 1.00 87.81 103 PRO A N 1
ATOM 788 C CA . PRO A 1 103 ? -9.475 -19.923 -0.292 1.00 87.81 103 PRO A CA 1
ATOM 789 C C . PRO A 1 103 ? -10.301 -20.721 0.724 1.00 87.81 103 PRO A C 1
ATOM 791 O O . PRO A 1 103 ? -9.846 -20.989 1.837 1.00 87.81 103 PRO A O 1
ATOM 794 N N . ILE A 1 104 ? -11.520 -21.101 0.334 1.00 89.62 104 ILE A N 1
ATOM 795 C CA . ILE A 1 104 ? -12.408 -21.931 1.154 1.00 89.62 104 ILE A CA 1
ATOM 796 C C . ILE A 1 104 ? -11.997 -23.398 1.006 1.00 89.62 104 ILE A C 1
ATOM 798 O O . ILE A 1 104 ? -11.911 -23.918 -0.109 1.00 89.62 104 ILE A O 1
ATOM 802 N N . ASP A 1 105 ? -11.810 -24.085 2.131 1.00 91.62 105 ASP A N 1
ATOM 803 C CA . ASP A 1 105 ? -11.663 -25.536 2.163 1.00 91.62 105 ASP A CA 1
ATOM 804 C C . ASP A 1 105 ? -13.038 -26.189 1.969 1.00 91.62 105 ASP A C 1
ATOM 806 O O . ASP A 1 105 ? -13.877 -26.262 2.872 1.00 91.62 105 ASP A O 1
ATOM 810 N N . VAL A 1 106 ? -13.292 -26.616 0.732 1.00 89.12 106 VAL A N 1
ATOM 811 C CA . VAL A 1 106 ? -14.593 -27.138 0.302 1.00 89.12 106 VAL A CA 1
ATOM 812 C C . VAL A 1 106 ? -14.963 -28.419 1.048 1.00 89.12 106 VAL A C 1
ATOM 814 O O . VAL A 1 106 ? -16.136 -28.628 1.363 1.00 89.12 106 VAL A O 1
ATOM 817 N N . ASP A 1 107 ? -13.989 -29.277 1.344 1.00 89.44 107 ASP A N 1
ATOM 818 C CA . ASP A 1 107 ? -14.249 -30.537 2.032 1.00 89.44 107 ASP A CA 1
ATOM 819 C C . ASP A 1 107 ? -14.491 -30.304 3.521 1.00 89.44 107 ASP A C 1
ATOM 821 O O . ASP A 1 107 ? -15.432 -30.878 4.075 1.00 89.44 107 ASP A O 1
ATOM 825 N N . ALA A 1 108 ? -13.742 -29.393 4.148 1.00 92.69 108 ALA A N 1
ATOM 826 C CA . ALA A 1 108 ? -14.024 -28.954 5.509 1.00 92.69 108 ALA A CA 1
ATOM 827 C C . ALA A 1 108 ? -15.416 -28.313 5.615 1.00 92.69 108 ALA A C 1
ATOM 829 O O . ALA A 1 108 ? -16.170 -28.662 6.521 1.00 92.69 108 ALA A O 1
ATOM 830 N N . LEU A 1 109 ? -15.807 -27.455 4.663 1.00 91.50 109 LEU A N 1
ATOM 831 C CA . LEU A 1 109 ? -17.136 -26.834 4.631 1.00 91.50 109 LEU A CA 1
ATOM 832 C C . LEU A 1 109 ? -18.258 -27.867 4.467 1.00 91.50 109 LEU A C 1
ATOM 834 O O . LEU A 1 109 ? -19.278 -27.791 5.155 1.00 91.50 109 LEU A O 1
ATOM 838 N N . ARG A 1 110 ? -18.073 -28.862 3.591 1.00 89.88 110 ARG A N 1
ATOM 839 C CA . ARG A 1 110 ? -19.035 -29.961 3.409 1.00 89.88 110 ARG A CA 1
ATOM 840 C C . ARG A 1 110 ? -19.171 -30.816 4.663 1.00 89.88 110 ARG A C 1
ATOM 842 O O . ARG A 1 110 ? -20.291 -31.155 5.029 1.00 89.88 110 ARG A O 1
ATOM 849 N N . GLN A 1 111 ? -18.059 -31.158 5.313 1.00 91.69 111 GLN A N 1
ATOM 850 C CA . GLN A 1 111 ? -18.067 -31.939 6.554 1.00 91.69 111 GLN A CA 1
ATOM 851 C C . GLN A 1 111 ? -18.664 -31.150 7.725 1.00 91.69 111 GLN A C 1
ATOM 853 O O . GLN A 1 111 ? -19.390 -31.718 8.540 1.00 91.69 111 GLN A O 1
ATOM 858 N N . ALA A 1 112 ? -18.402 -29.842 7.785 1.00 92.81 112 ALA A N 1
ATOM 859 C CA . ALA A 1 112 ? -18.980 -28.953 8.783 1.00 92.81 112 ALA A CA 1
ATOM 860 C C . ALA A 1 112 ? -20.503 -28.836 8.635 1.00 92.81 112 ALA A C 1
ATOM 862 O O . ALA A 1 112 ? -21.175 -28.609 9.635 1.00 92.81 112 ALA A O 1
ATOM 863 N N . ALA A 1 113 ? -21.054 -29.031 7.431 1.00 92.38 113 ALA A N 1
ATOM 864 C CA . ALA A 1 113 ? -22.493 -29.047 7.153 1.00 92.38 113 ALA A CA 1
ATOM 865 C C . ALA A 1 113 ? -23.272 -27.927 7.887 1.00 92.38 113 ALA A C 1
ATOM 867 O O . ALA A 1 113 ? -24.118 -28.233 8.729 1.00 92.38 113 ALA A O 1
ATOM 868 N N . PRO A 1 114 ? -22.942 -26.639 7.660 1.00 94.19 114 PRO A N 1
ATOM 869 C CA . PRO A 1 114 ? -23.556 -25.537 8.395 1.00 94.19 114 PRO A CA 1
ATOM 870 C C . PRO A 1 114 ? -24.986 -25.236 7.928 1.00 94.19 114 PRO A C 1
ATOM 872 O O . PRO A 1 114 ? -25.282 -25.244 6.731 1.00 94.19 114 PRO A O 1
ATOM 875 N N . ASP A 1 115 ? -25.846 -24.858 8.870 1.00 94.75 115 ASP A N 1
ATOM 876 C CA . ASP A 1 115 ? -27.180 -24.300 8.616 1.00 94.75 115 ASP A CA 1
ATOM 877 C C . ASP A 1 115 ? -27.120 -22.791 8.348 1.00 94.75 115 ASP A C 1
ATOM 879 O O . ASP A 1 115 ? -27.948 -22.241 7.616 1.00 94.75 115 ASP A O 1
ATOM 883 N N . LEU A 1 116 ? -26.129 -22.117 8.938 1.00 96.00 116 LEU A N 1
ATOM 884 C CA . LEU A 1 116 ? -25.871 -20.689 8.793 1.00 96.00 116 LEU A CA 1
ATOM 885 C C . LEU A 1 116 ? -24.379 -20.449 8.546 1.00 96.00 116 LEU A C 1
ATOM 887 O O . LEU A 1 116 ? -23.544 -20.821 9.366 1.00 96.00 116 LEU A O 1
ATOM 891 N N . ILE A 1 117 ? -24.053 -19.786 7.439 1.00 96.12 117 ILE A N 1
ATOM 892 C CA . ILE A 1 117 ? -22.718 -19.255 7.155 1.00 96.12 117 ILE A CA 1
ATOM 893 C C . ILE A 1 117 ? -22.756 -17.743 7.356 1.00 96.12 117 ILE A C 1
ATOM 895 O O . ILE A 1 117 ? -23.578 -17.058 6.746 1.00 96.12 117 ILE A O 1
ATOM 899 N N . ILE A 1 118 ? -21.852 -17.222 8.178 1.00 95.94 118 ILE A N 1
ATOM 900 C CA . ILE A 1 118 ? -21.670 -15.789 8.404 1.00 95.94 118 ILE A CA 1
ATOM 901 C C . ILE A 1 118 ? -20.405 -15.348 7.663 1.00 95.94 118 ILE A C 1
ATOM 903 O O . ILE A 1 118 ? -19.334 -15.916 7.876 1.00 95.94 118 ILE A O 1
ATOM 907 N N . THR A 1 119 ? -20.538 -14.352 6.789 1.00 92.38 119 THR A N 1
ATOM 908 C CA . THR A 1 119 ? -19.435 -13.727 6.046 1.00 92.38 119 THR A CA 1
ATOM 909 C C . THR A 1 119 ? -19.563 -12.196 6.033 1.00 92.38 119 THR A C 1
ATOM 911 O O . THR A 1 119 ? -20.493 -11.641 6.623 1.00 92.38 119 THR A O 1
ATOM 914 N N . GLN A 1 120 ? -18.644 -11.499 5.367 1.00 84.88 120 GLN A N 1
ATOM 915 C CA . GLN A 1 120 ? -18.611 -10.043 5.261 1.00 84.88 120 GLN A CA 1
ATOM 916 C C . GLN A 1 120 ? -18.377 -9.574 3.821 1.00 84.88 120 GLN A C 1
ATOM 918 O O . GLN A 1 120 ? -17.651 -10.202 3.057 1.00 84.88 120 GLN A O 1
ATOM 923 N N . ASP A 1 121 ? -18.993 -8.444 3.475 1.00 81.25 121 ASP A N 1
ATOM 924 C CA . ASP A 1 121 ? -18.899 -7.771 2.171 1.00 81.25 121 ASP A CA 1
ATOM 925 C C . ASP A 1 121 ? -18.549 -6.281 2.353 1.00 81.25 121 ASP A C 1
ATOM 927 O O . ASP A 1 121 ? -19.117 -5.376 1.746 1.00 81.25 121 ASP A O 1
ATOM 931 N N . LEU A 1 122 ? -17.637 -6.011 3.292 1.00 75.38 122 LEU A N 1
ATOM 932 C CA . LEU A 1 122 ? -17.117 -4.667 3.573 1.00 75.38 122 LEU A CA 1
ATOM 933 C C . LEU A 1 122 ? -16.052 -4.249 2.547 1.00 75.38 122 LEU A C 1
ATOM 935 O O . LEU A 1 122 ? -15.993 -3.097 2.104 1.00 75.38 122 LEU A O 1
ATOM 939 N N . CYS A 1 123 ? -15.211 -5.208 2.166 1.00 63.47 123 CYS A N 1
ATOM 940 C CA . CYS A 1 123 ? -14.161 -5.081 1.171 1.00 63.47 123 CYS A CA 1
ATOM 941 C C . CYS A 1 123 ? -14.167 -6.333 0.288 1.00 63.47 123 CYS A C 1
ATOM 943 O O . CYS A 1 123 ? -14.415 -7.434 0.769 1.00 63.47 123 CYS A O 1
ATOM 945 N N . ALA A 1 124 ? -13.838 -6.169 -0.995 1.00 61.81 124 ALA A N 1
ATOM 946 C CA . ALA A 1 124 ? -13.871 -7.247 -1.986 1.00 61.81 124 ALA A CA 1
ATOM 947 C C . ALA A 1 124 ? -12.898 -8.408 -1.695 1.00 61.81 124 ALA A C 1
ATOM 949 O O . ALA A 1 124 ? -12.930 -9.414 -2.400 1.00 61.81 124 ALA A O 1
ATOM 950 N N . VAL A 1 125 ? -12.001 -8.244 -0.717 1.00 59.59 125 VAL A N 1
ATOM 951 C CA . VAL A 1 125 ? -10.893 -9.169 -0.459 1.00 59.59 125 VAL A CA 1
ATOM 952 C C . VAL A 1 125 ? -10.618 -9.436 1.025 1.00 59.59 125 VAL A C 1
ATOM 954 O O . VAL A 1 125 ? -9.634 -10.098 1.308 1.00 59.59 125 VAL A O 1
ATOM 957 N N . CYS A 1 126 ? -11.435 -8.938 1.966 1.00 71.62 126 CYS A N 1
ATOM 958 C CA . CYS A 1 126 ? -11.182 -9.085 3.416 1.00 71.62 126 CYS A CA 1
ATOM 959 C C . CYS A 1 126 ? -11.788 -10.348 4.048 1.00 71.62 126 CYS A C 1
ATOM 961 O O . CYS A 1 126 ? -11.511 -10.654 5.198 1.00 71.62 126 CYS A O 1
ATOM 963 N N . ALA A 1 127 ? -12.681 -11.027 3.336 1.00 78.56 127 ALA A N 1
ATOM 964 C CA . ALA A 1 127 ? -13.317 -12.270 3.752 1.00 78.56 127 ALA A CA 1
ATOM 965 C C . ALA A 1 127 ? -13.812 -13.003 2.494 1.00 78.56 127 ALA A C 1
ATOM 967 O O . ALA A 1 127 ? -13.946 -12.375 1.434 1.00 78.56 127 ALA A O 1
ATOM 968 N N . PRO A 1 128 ? -14.125 -14.309 2.570 1.00 81.50 128 PRO A N 1
ATOM 969 C CA . PRO A 1 128 ? -14.757 -14.999 1.455 1.00 81.50 128 PRO A CA 1
ATOM 970 C C . PRO A 1 128 ? -16.087 -14.344 1.054 1.00 81.50 128 PRO A C 1
ATOM 972 O O . PRO A 1 128 ? -17.041 -14.296 1.829 1.00 81.50 128 PRO A O 1
ATOM 975 N N . SER A 1 129 ? -16.185 -13.871 -0.184 1.00 81.12 129 SER A N 1
ATOM 976 C CA . SER A 1 129 ? -17.372 -13.165 -0.675 1.00 81.12 129 SER A CA 1
ATOM 977 C C . SER A 1 129 ? -18.621 -14.054 -0.705 1.00 81.12 129 SER A C 1
ATOM 979 O O . SER A 1 129 ? -18.552 -15.274 -0.889 1.00 81.12 129 SER A O 1
ATOM 981 N N . VAL A 1 130 ? -19.804 -13.433 -0.645 1.00 81.25 130 VAL A N 1
ATOM 982 C CA . VAL A 1 130 ? -21.094 -14.134 -0.802 1.00 81.25 130 VAL A CA 1
ATOM 983 C C . VAL A 1 130 ? -21.139 -14.945 -2.101 1.00 81.25 130 VAL A C 1
ATOM 985 O O . VAL A 1 130 ? -21.670 -16.054 -2.120 1.00 81.25 130 VAL A O 1
ATOM 988 N N . SER A 1 131 ? -20.566 -14.411 -3.181 1.00 78.62 131 SER A N 1
ATOM 989 C CA . SER A 1 131 ? -20.490 -15.082 -4.482 1.00 78.62 131 SER A CA 1
ATOM 990 C C . SER A 1 131 ? -19.640 -16.352 -4.434 1.00 78.62 131 SER A C 1
ATOM 992 O O . SER A 1 131 ? -20.060 -17.376 -4.971 1.00 78.62 131 SER A O 1
ATOM 994 N N . GLN A 1 132 ? -18.482 -16.307 -3.766 1.00 77.38 132 GLN A N 1
ATOM 995 C CA . GLN A 1 132 ? -17.626 -17.482 -3.578 1.00 77.38 132 GLN A CA 1
ATOM 996 C C . GLN A 1 132 ? -18.339 -18.554 -2.755 1.00 77.38 132 GLN A C 1
ATOM 998 O O . GLN A 1 132 ? -18.379 -19.708 -3.169 1.00 77.38 132 GLN A O 1
ATOM 1003 N N . VAL A 1 133 ? -18.973 -18.172 -1.640 1.00 83.81 133 VAL A N 1
ATOM 1004 C CA . VAL A 1 133 ? -19.725 -19.119 -0.803 1.00 83.81 133 VAL A CA 1
ATOM 1005 C C . VAL A 1 133 ? -20.869 -19.749 -1.600 1.00 83.81 133 VAL A C 1
ATOM 1007 O O . VAL A 1 133 ? -20.962 -20.972 -1.664 1.00 83.81 133 VAL A O 1
ATOM 1010 N N . LYS A 1 134 ? -21.706 -18.942 -2.270 1.00 83.31 134 LYS A N 1
ATOM 1011 C CA . LYS A 1 134 ? -22.831 -19.440 -3.083 1.00 83.31 134 LYS A CA 1
ATOM 1012 C C . LYS A 1 134 ? -22.384 -20.394 -4.189 1.00 83.31 134 LYS A C 1
ATOM 1014 O O . LYS A 1 134 ? -23.062 -21.391 -4.407 1.00 83.31 134 LYS A O 1
ATOM 1019 N N . GLY A 1 135 ? -21.260 -20.115 -4.854 1.00 81.62 135 GLY A N 1
ATOM 1020 C CA . GLY A 1 135 ? -20.719 -20.973 -5.912 1.00 81.62 135 GLY A CA 1
ATOM 1021 C C . GLY A 1 135 ? -20.309 -22.372 -5.437 1.00 81.62 135 GLY A C 1
ATOM 1022 O O . GLY A 1 135 ? -20.264 -23.300 -6.240 1.00 81.62 135 GLY A O 1
ATOM 1023 N N . LEU A 1 136 ? -20.047 -22.541 -4.138 1.00 81.69 136 LEU A N 1
ATOM 1024 C CA . LEU A 1 136 ? -19.661 -23.820 -3.536 1.00 81.69 136 LEU A CA 1
ATOM 1025 C C . LEU A 1 136 ? -20.851 -24.609 -2.972 1.00 81.69 136 LEU A C 1
ATOM 1027 O O . LEU A 1 136 ? -20.733 -25.815 -2.729 1.00 81.69 136 LEU A O 1
ATOM 1031 N N . LEU A 1 137 ? -21.996 -23.955 -2.759 1.00 80.31 137 LEU A N 1
ATOM 1032 C CA . LEU A 1 137 ? -23.207 -24.610 -2.276 1.00 80.31 137 LEU A CA 1
ATOM 1033 C C . LEU A 1 137 ? -23.963 -25.267 -3.441 1.00 80.31 137 LEU A C 1
ATOM 1035 O O . LEU A 1 137 ? -24.090 -24.710 -4.528 1.00 80.31 137 LEU A O 1
ATOM 1039 N N . ARG A 1 138 ? -24.503 -26.470 -3.214 1.00 73.44 138 ARG A N 1
ATOM 1040 C CA . ARG A 1 138 ? -25.349 -27.159 -4.206 1.00 73.44 138 ARG A CA 1
ATOM 1041 C C . ARG A 1 138 ? -26.659 -26.391 -4.424 1.00 73.44 138 ARG A C 1
ATOM 1043 O O . ARG A 1 138 ? -27.172 -25.782 -3.492 1.00 73.44 138 ARG A O 1
ATOM 1050 N N . ALA A 1 139 ? -27.255 -26.516 -5.613 1.00 62.84 139 ALA A N 1
ATOM 1051 C CA . ALA A 1 139 ? -28.492 -25.815 -5.989 1.00 62.84 139 ALA A CA 1
ATOM 1052 C C . ALA A 1 139 ? -29.689 -26.053 -5.037 1.00 62.84 139 ALA A C 1
ATOM 1054 O O . ALA A 1 139 ? -30.521 -25.167 -4.881 1.00 62.84 139 ALA A O 1
ATOM 1055 N N . ASN A 1 140 ? -29.748 -27.209 -4.362 1.00 59.50 140 ASN A N 1
ATOM 1056 C CA . ASN A 1 140 ? -30.797 -27.558 -3.391 1.00 59.50 140 ASN A CA 1
ATOM 1057 C C . ASN A 1 140 ? -30.343 -27.405 -1.925 1.00 59.50 140 ASN A C 1
ATOM 1059 O O . ASN A 1 140 ? -30.891 -28.064 -1.043 1.00 59.50 140 ASN A O 1
ATOM 1063 N N . ASN A 1 141 ? -29.300 -26.615 -1.652 1.00 73.31 141 ASN A N 1
ATOM 1064 C CA . ASN A 1 141 ? -28.820 -26.410 -0.289 1.00 73.31 141 ASN A CA 1
ATOM 1065 C C . ASN A 1 141 ? -29.737 -25.448 0.493 1.00 73.31 141 ASN A C 1
ATOM 1067 O O . ASN A 1 141 ? -30.119 -24.396 -0.013 1.00 73.31 141 ASN A O 1
ATOM 1071 N N . THR A 1 142 ? -30.057 -25.797 1.740 1.00 81.00 142 THR A N 1
ATOM 1072 C CA . THR A 1 142 ? -30.849 -24.989 2.678 1.00 81.00 142 THR A CA 1
ATOM 1073 C C . THR A 1 142 ? -30.000 -24.081 3.574 1.00 81.00 142 THR A C 1
ATOM 1075 O O . THR A 1 142 ? -30.569 -23.285 4.321 1.00 81.00 142 THR A O 1
ATOM 1078 N N . THR A 1 143 ? -28.664 -24.171 3.511 1.00 90.44 143 THR A N 1
ATOM 1079 C CA . THR A 1 143 ? -27.747 -23.303 4.267 1.00 90.44 143 THR A CA 1
ATOM 1080 C C . THR A 1 143 ? -28.029 -21.824 3.993 1.00 90.44 143 THR A C 1
ATOM 1082 O O . THR A 1 143 ? -27.970 -21.352 2.854 1.00 90.44 143 THR A O 1
ATOM 1085 N N . ARG A 1 144 ? -28.286 -21.061 5.055 1.00 93.31 144 ARG A N 1
ATOM 1086 C CA . ARG A 1 144 ? -28.480 -19.609 5.006 1.00 93.31 144 ARG A CA 1
ATOM 1087 C C . ARG A 1 144 ? -27.124 -18.910 4.984 1.00 93.31 144 ARG A C 1
ATOM 1089 O O . ARG A 1 144 ? -26.223 -19.298 5.717 1.00 93.31 144 ARG A O 1
ATOM 1096 N N . ILE A 1 145 ? -26.990 -17.851 4.189 1.00 92.56 145 ILE A N 1
ATOM 1097 C CA . ILE A 1 145 ? -25.788 -17.006 4.168 1.00 92.56 145 ILE A CA 1
ATOM 1098 C C . ILE A 1 145 ? -26.160 -15.633 4.720 1.00 92.56 145 ILE A C 1
ATOM 1100 O O . ILE A 1 145 ? -27.041 -14.967 4.174 1.00 92.56 145 ILE A O 1
ATOM 1104 N N . LEU A 1 146 ? -25.486 -15.216 5.787 1.00 94.25 146 LEU A N 1
ATOM 1105 C CA . LEU A 1 146 ? -25.582 -13.881 6.360 1.00 94.25 146 LEU A CA 1
ATOM 1106 C C . LEU A 1 146 ? -24.327 -13.091 5.986 1.00 94.25 146 LEU A C 1
ATOM 1108 O O . LEU A 1 146 ? -23.229 -13.460 6.390 1.00 94.25 146 LEU A O 1
ATOM 1112 N N . SER A 1 147 ? -24.497 -12.016 5.215 1.00 92.38 147 SER A N 1
ATOM 1113 C CA . SER A 1 147 ? -23.415 -11.093 4.864 1.00 92.38 147 SER A CA 1
ATOM 1114 C C . SER A 1 147 ? -23.493 -9.837 5.722 1.00 92.38 147 SER A C 1
ATOM 1116 O O . SER A 1 147 ? -24.567 -9.247 5.847 1.00 92.38 147 SER A O 1
ATOM 1118 N N . LEU A 1 148 ? -22.367 -9.436 6.303 1.00 91.94 148 LEU A N 1
ATOM 1119 C CA . LEU A 1 148 ? -22.237 -8.250 7.146 1.00 91.94 148 LEU A CA 1
ATOM 1120 C C . LEU A 1 148 ? -21.433 -7.166 6.420 1.00 91.94 148 LEU A C 1
ATOM 1122 O O . LEU A 1 148 ? -20.504 -7.467 5.678 1.00 91.94 148 LEU A O 1
ATOM 1126 N N . SER A 1 149 ? -21.751 -5.894 6.642 1.00 90.69 149 SER A N 1
ATOM 1127 C CA . SER A 1 149 ? -21.028 -4.774 6.016 1.00 90.69 149 SER A CA 1
ATOM 1128 C C . SER A 1 149 ? -21.063 -3.497 6.875 1.00 90.69 149 SER A C 1
ATOM 1130 O O . SER A 1 149 ? -21.493 -2.451 6.379 1.00 90.69 149 SER A O 1
ATOM 1132 N N . PRO A 1 150 ? -20.671 -3.560 8.165 1.00 92.62 150 PRO A N 1
ATOM 1133 C CA . PRO A 1 150 ? -20.754 -2.405 9.057 1.00 92.62 150 PRO A CA 1
ATOM 1134 C C . PRO A 1 150 ? -19.792 -1.290 8.624 1.00 92.62 150 PRO A C 1
ATOM 1136 O O . PRO A 1 150 ? -18.652 -1.572 8.262 1.00 92.62 150 PRO A O 1
ATOM 1139 N N . GLN A 1 151 ? -20.242 -0.033 8.662 1.00 90.69 151 GLN A N 1
ATOM 1140 C CA . GLN A 1 151 ? -19.436 1.136 8.274 1.00 90.69 151 GLN A CA 1
ATOM 1141 C C . GLN A 1 151 ? -19.121 2.056 9.460 1.00 90.69 151 GLN A C 1
ATOM 1143 O O . GLN A 1 151 ? -18.144 2.798 9.416 1.00 90.69 151 GLN A O 1
ATOM 1148 N N . SER A 1 152 ? -19.942 2.007 10.506 1.00 93.44 152 SER A N 1
ATOM 1149 C CA . SER A 1 152 ? -19.820 2.771 11.750 1.00 93.44 152 SER A CA 1
ATOM 1150 C C . SER A 1 152 ? -19.759 1.839 12.962 1.00 93.44 152 SER A C 1
ATOM 1152 O O . SER A 1 152 ? -20.118 0.663 12.868 1.00 93.44 152 SER A O 1
ATOM 1154 N N . LEU A 1 153 ? -19.347 2.347 14.127 1.00 95.12 153 LEU A N 1
ATOM 1155 C CA . LEU A 1 153 ? -19.353 1.556 15.364 1.00 95.12 153 LEU A CA 1
ATOM 1156 C C . LEU A 1 153 ? -20.784 1.166 15.766 1.00 95.12 153 LEU A C 1
ATOM 1158 O O . LEU A 1 153 ? -21.011 0.073 16.280 1.00 95.12 153 LEU A O 1
ATOM 1162 N N . SER A 1 154 ? -21.766 2.021 15.464 1.00 94.69 154 SER A N 1
ATOM 1163 C CA . SER A 1 154 ? -23.182 1.696 15.652 1.00 94.69 154 SER A CA 1
ATOM 1164 C C . SER A 1 154 ? -23.618 0.526 14.765 1.00 94.69 154 SER A C 1
ATOM 1166 O O . SER A 1 154 ? -24.269 -0.398 15.259 1.00 94.69 154 SER A O 1
ATOM 1168 N N . ASP A 1 155 ? -23.191 0.500 13.495 1.00 95.75 155 ASP A N 1
ATOM 1169 C CA . ASP A 1 155 ? -23.458 -0.637 12.607 1.00 95.75 155 ASP A CA 1
ATOM 1170 C C . ASP A 1 155 ? -22.813 -1.917 13.136 1.00 95.75 155 ASP A C 1
ATOM 1172 O O . ASP A 1 155 ? -23.446 -2.973 13.094 1.00 95.75 155 ASP A O 1
ATOM 1176 N N . VAL A 1 156 ? -21.581 -1.835 13.663 1.00 96.62 156 VAL A N 1
ATOM 1177 C CA . VAL A 1 156 ? -20.905 -2.983 14.289 1.00 96.62 156 VAL A CA 1
ATOM 1178 C C . VAL A 1 156 ? -21.769 -3.549 15.412 1.00 96.62 156 VAL A C 1
ATOM 1180 O O . VAL A 1 156 ? -22.106 -4.730 15.377 1.00 96.62 156 VAL A O 1
ATOM 1183 N N . LEU A 1 157 ? -22.209 -2.720 16.360 1.00 97.38 157 LEU A N 1
ATOM 1184 C CA . LEU A 1 157 ? -23.067 -3.170 17.460 1.00 97.38 157 LEU A CA 1
ATOM 1185 C C . LEU A 1 157 ? -24.411 -3.734 16.958 1.00 97.38 157 LEU A C 1
ATOM 1187 O O . LEU A 1 157 ? -24.938 -4.704 17.510 1.00 97.38 157 LEU A O 1
ATOM 1191 N N . GLN A 1 158 ? -24.952 -3.187 15.868 1.00 97.25 158 GLN A N 1
ATOM 1192 C CA . GLN A 1 158 ? -26.167 -3.697 15.231 1.00 97.25 158 GLN A CA 1
ATOM 1193 C C . GLN A 1 158 ? -25.957 -5.058 14.540 1.00 97.25 158 GLN A C 1
ATOM 1195 O O . GLN A 1 158 ? -26.905 -5.851 14.432 1.00 97.25 158 GLN A O 1
ATOM 1200 N N . THR A 1 159 ? -24.731 -5.401 14.128 1.00 96.94 159 THR A N 1
ATOM 1201 C CA . THR A 1 159 ? -24.435 -6.752 13.619 1.00 96.94 159 THR A CA 1
ATOM 1202 C C . THR A 1 159 ? -24.648 -7.828 14.684 1.00 96.94 159 THR A C 1
ATOM 1204 O O . THR A 1 159 ? -25.035 -8.942 14.338 1.00 96.94 159 THR A O 1
ATOM 1207 N N . PHE A 1 160 ? -24.524 -7.501 15.975 1.00 97.38 160 PHE A N 1
ATOM 1208 C CA . PHE A 1 160 ? -24.703 -8.471 17.063 1.00 97.38 160 PHE A CA 1
ATOM 1209 C C . PHE A 1 160 ? -26.170 -8.882 17.172 1.00 97.38 160 PHE A C 1
ATOM 1211 O O . PHE A 1 160 ? -26.486 -10.067 17.258 1.00 97.38 160 PHE A O 1
ATOM 1218 N N . VAL A 1 161 ? -27.077 -7.909 17.054 1.00 97.94 161 VAL A N 1
ATOM 1219 C CA . VAL A 1 161 ? -28.525 -8.143 16.953 1.00 97.94 161 VAL A CA 1
ATOM 1220 C C . VAL A 1 161 ? -28.859 -8.924 15.684 1.00 97.94 161 VAL A C 1
ATOM 1222 O O . VAL A 1 161 ? -29.688 -9.832 15.713 1.00 97.94 161 VAL A O 1
ATOM 1225 N N . THR A 1 162 ? -28.200 -8.600 14.571 1.00 97.56 162 THR A N 1
ATOM 1226 C CA . THR A 1 162 ? -28.426 -9.254 13.274 1.00 97.56 162 THR A CA 1
ATOM 1227 C C . THR A 1 162 ? -28.048 -10.736 13.321 1.00 97.56 162 THR A C 1
ATOM 1229 O O . THR A 1 162 ? -28.860 -11.588 12.953 1.00 97.56 162 THR A O 1
ATOM 1232 N N . ILE A 1 163 ? -26.858 -11.058 13.836 1.00 97.19 163 ILE A N 1
ATOM 1233 C CA . ILE A 1 163 ? -26.400 -12.438 14.042 1.00 97.19 163 ILE A CA 1
ATOM 1234 C C . ILE A 1 163 ? -27.318 -13.150 15.037 1.00 97.19 163 ILE A C 1
ATOM 1236 O O . ILE A 1 163 ? -27.834 -14.222 14.730 1.00 97.19 163 ILE A O 1
ATOM 1240 N N . ALA A 1 164 ? -27.603 -12.539 16.190 1.00 97.38 164 ALA A N 1
ATOM 1241 C CA . ALA A 1 164 ? -28.472 -13.126 17.206 1.00 97.38 164 ALA A CA 1
ATOM 1242 C C . ALA A 1 164 ? -29.867 -13.460 16.657 1.00 97.38 164 ALA A C 1
ATOM 1244 O O . ALA A 1 164 ? -30.388 -14.548 16.893 1.00 97.38 164 ALA A O 1
ATOM 1245 N N . THR A 1 165 ? -30.448 -12.563 15.859 1.00 96.12 165 THR A N 1
ATOM 1246 C CA . THR A 1 165 ? -31.732 -12.783 15.181 1.00 96.12 165 THR A CA 1
ATOM 1247 C C . THR A 1 165 ? -31.637 -13.937 14.189 1.00 96.12 165 THR A C 1
ATOM 1249 O O . THR A 1 165 ? -32.514 -14.801 14.159 1.00 96.12 165 THR A O 1
ATOM 1252 N N . ALA A 1 166 ? -30.560 -13.996 13.399 1.00 95.44 166 ALA A N 1
ATOM 1253 C CA . ALA A 1 166 ? -30.348 -15.080 12.447 1.00 95.44 166 ALA A CA 1
ATOM 1254 C C . ALA A 1 166 ? -30.226 -16.450 13.136 1.00 95.44 166 ALA A C 1
ATOM 1256 O O . ALA A 1 166 ? -30.718 -17.439 12.578 1.00 95.44 166 ALA A O 1
ATOM 1257 N N . CYS A 1 167 ? -29.653 -16.470 14.341 1.00 95.12 167 CYS A N 1
ATOM 1258 C CA . CYS A 1 167 ? -29.497 -17.635 15.210 1.00 95.12 167 CYS A CA 1
ATOM 1259 C C . CYS A 1 167 ? -30.722 -17.931 16.097 1.00 95.12 167 CYS A C 1
ATOM 1261 O O . CYS A 1 167 ? -30.714 -18.920 16.822 1.00 95.12 167 CYS A O 1
ATOM 1263 N N . GLY A 1 168 ? -31.776 -17.106 16.057 1.00 94.06 168 GLY A N 1
ATOM 1264 C CA . GLY A 1 168 ? -32.999 -17.315 16.841 1.00 94.06 168 GLY A CA 1
ATOM 1265 C C . GLY A 1 168 ? -32.932 -16.875 18.307 1.00 94.06 168 GLY A C 1
ATOM 1266 O O . GLY A 1 168 ? -33.782 -17.278 19.092 1.00 94.06 168 GLY A O 1
ATOM 1267 N N . VAL A 1 169 ? -31.961 -16.038 18.679 1.00 95.88 169 VAL A N 1
ATOM 1268 C CA . VAL A 1 169 ? -31.759 -15.514 20.044 1.00 95.88 169 VAL A CA 1
ATOM 1269 C C . VAL A 1 169 ? -31.709 -13.973 20.092 1.00 95.88 169 VAL A C 1
ATOM 1271 O O . VAL A 1 169 ? -30.802 -13.416 20.713 1.00 95.88 169 VAL A O 1
ATOM 1274 N N . PRO A 1 170 ? -32.652 -13.245 19.454 1.00 94.94 170 PRO A N 1
ATOM 1275 C CA . PRO A 1 170 ? -32.566 -11.789 19.260 1.00 94.94 170 PRO A CA 1
ATOM 1276 C C . PRO A 1 170 ? -32.347 -11.001 20.560 1.00 94.94 170 PRO A C 1
ATOM 1278 O O . PRO A 1 170 ? -31.556 -10.058 20.569 1.00 94.94 170 PRO A O 1
ATOM 1281 N N . GLU A 1 171 ? -32.952 -11.440 21.667 1.00 96.44 171 GLU A N 1
ATOM 1282 C CA . GLU A 1 171 ? -32.851 -10.737 22.951 1.00 96.44 171 GLU A CA 1
ATOM 1283 C C . GLU A 1 171 ? -31.438 -10.744 23.530 1.00 96.44 171 GLU A C 1
ATOM 1285 O O . GLU A 1 171 ? -31.013 -9.749 24.113 1.00 96.44 171 GLU A O 1
ATOM 1290 N N . ARG A 1 172 ? -30.658 -11.808 23.286 1.00 97.62 172 ARG A N 1
ATOM 1291 C CA . ARG A 1 172 ? -29.238 -11.845 23.674 1.00 97.62 172 ARG A CA 1
ATOM 1292 C C . ARG A 1 172 ? -28.432 -10.806 22.898 1.00 97.62 172 ARG A C 1
ATOM 1294 O O . ARG A 1 172 ? -27.555 -10.161 23.462 1.00 97.62 172 ARG A O 1
ATOM 1301 N N . GLY A 1 173 ? -28.751 -10.617 21.616 1.00 97.69 173 GLY A N 1
ATOM 1302 C CA . GLY A 1 173 ? -28.108 -9.610 20.772 1.00 97.69 173 GLY A CA 1
ATOM 1303 C C . GLY A 1 173 ? -28.441 -8.186 21.194 1.00 97.69 173 GLY A C 1
ATOM 1304 O O . GLY A 1 173 ? -27.541 -7.354 21.274 1.00 97.69 173 GLY A O 1
ATOM 1305 N N . ILE A 1 174 ? -29.711 -7.913 21.507 1.00 98.12 174 ILE A N 1
ATOM 1306 C CA . ILE A 1 174 ? -30.158 -6.609 22.019 1.00 98.12 174 ILE A CA 1
ATOM 1307 C C . ILE A 1 174 ? -29.481 -6.307 23.357 1.00 98.12 174 ILE A C 1
ATOM 1309 O O . ILE A 1 174 ? -28.880 -5.247 23.509 1.00 98.12 174 ILE A O 1
ATOM 1313 N N . GLN A 1 175 ? -29.491 -7.265 24.286 1.00 98.31 175 GLN A N 1
ATOM 1314 C CA . GLN A 1 175 ? -28.848 -7.113 25.588 1.00 98.31 175 GLN A CA 1
ATOM 1315 C C . GLN A 1 175 ? -27.341 -6.856 25.461 1.00 98.31 175 GLN A C 1
ATOM 1317 O O . GLN A 1 175 ? -26.813 -5.972 26.137 1.00 98.31 175 GLN A O 1
ATOM 1322 N N . LEU A 1 176 ? -26.641 -7.596 24.594 1.00 97.38 176 LEU A N 1
ATOM 1323 C CA . LEU A 1 176 ? -25.207 -7.412 24.367 1.00 97.38 176 LEU A CA 1
ATOM 1324 C C . LEU A 1 176 ? -24.907 -6.033 23.764 1.00 97.38 176 LEU A C 1
ATOM 1326 O O . LEU A 1 176 ? -24.040 -5.322 24.270 1.00 97.38 176 LEU A O 1
ATOM 1330 N N . ARG A 1 177 ? -25.652 -5.631 22.727 1.00 98.06 177 ARG A N 1
ATOM 1331 C CA . ARG A 1 177 ? -25.550 -4.303 22.102 1.00 98.06 177 ARG A CA 1
ATOM 1332 C C . ARG A 1 177 ? -25.727 -3.194 23.137 1.00 98.06 177 ARG A C 1
ATOM 1334 O O . ARG A 1 177 ? -24.886 -2.305 23.229 1.00 98.06 177 ARG A O 1
ATOM 1341 N N . ASP A 1 178 ? -26.802 -3.259 23.919 1.00 98.12 178 ASP A N 1
ATOM 1342 C CA . ASP A 1 178 ? -27.150 -2.224 24.894 1.00 98.12 178 ASP A CA 1
ATOM 1343 C C . ASP A 1 178 ? -26.116 -2.152 26.023 1.00 98.12 178 ASP A C 1
ATOM 1345 O O . ASP A 1 178 ? -25.737 -1.060 26.444 1.00 98.12 178 ASP A O 1
ATOM 1349 N N . THR A 1 179 ? -25.591 -3.303 26.454 1.00 97.62 179 THR A N 1
ATOM 1350 C CA . THR A 1 179 ? -24.508 -3.382 27.444 1.00 97.62 179 THR A CA 1
ATOM 1351 C C . THR A 1 179 ? -23.245 -2.682 26.943 1.00 97.62 179 THR A C 1
ATOM 1353 O O . THR A 1 179 ? -22.697 -1.820 27.629 1.00 97.62 179 THR A O 1
ATOM 1356 N N . LEU A 1 180 ? -22.790 -3.004 25.731 1.00 96.75 180 LEU A N 1
ATOM 1357 C CA . LEU A 1 180 ? -21.583 -2.408 25.151 1.00 96.75 180 LEU A CA 1
ATOM 1358 C C . LEU A 1 180 ? -21.774 -0.911 24.858 1.00 96.75 180 LEU A C 1
ATOM 1360 O O . LEU A 1 180 ? -20.877 -0.106 25.102 1.00 96.75 180 LEU A O 1
ATOM 1364 N N . GLN A 1 181 ? -22.970 -0.504 24.426 1.00 97.75 181 GLN A N 1
ATOM 1365 C CA . GLN A 1 181 ? -23.318 0.907 24.255 1.00 97.75 181 GLN A CA 1
ATOM 1366 C C . GLN A 1 181 ? -23.259 1.677 25.586 1.00 97.75 181 GLN A C 1
ATOM 1368 O O . GLN A 1 181 ? -22.761 2.804 25.634 1.00 97.75 181 GLN A O 1
ATOM 1373 N N . GLN A 1 182 ? -23.744 1.081 26.680 1.00 97.31 182 GLN A N 1
ATOM 1374 C CA . GLN A 1 182 ? -23.647 1.6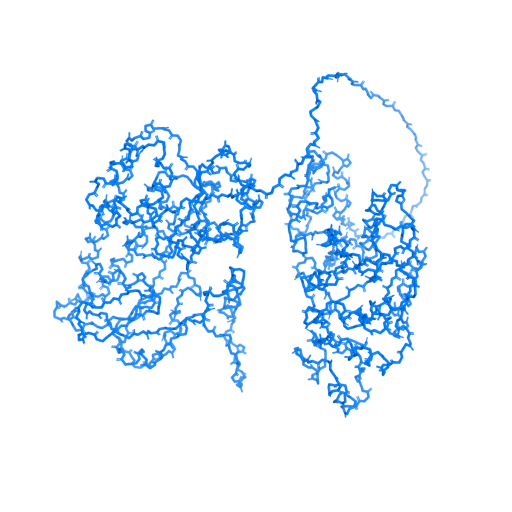71 28.018 1.00 97.31 182 GLN A CA 1
ATOM 1375 C C . GLN A 1 182 ? -22.190 1.811 28.474 1.00 97.31 182 GLN A C 1
ATOM 1377 O O . GLN A 1 182 ? -21.833 2.854 29.020 1.00 97.31 182 GLN A O 1
ATOM 1382 N N . GLN A 1 183 ? -21.337 0.819 28.201 1.00 96.62 183 GLN A N 1
ATOM 1383 C CA . GLN A 1 183 ? -19.902 0.882 28.507 1.00 96.62 183 GLN A CA 1
ATOM 1384 C C . GLN A 1 183 ? -19.202 2.023 27.751 1.00 96.62 183 GLN A C 1
ATOM 1386 O O . GLN A 1 183 ? -18.464 2.800 28.361 1.00 96.62 183 GLN A O 1
ATOM 1391 N N . LEU A 1 184 ? -19.504 2.203 26.459 1.00 97.19 184 LEU A N 1
ATOM 1392 C CA . LEU A 1 184 ? -19.009 3.338 25.668 1.00 97.19 184 LEU A CA 1
ATOM 1393 C C . LEU A 1 184 ? -19.434 4.689 26.262 1.00 97.19 184 LEU A C 1
ATOM 1395 O O . LEU A 1 184 ? -18.620 5.608 26.372 1.00 97.19 184 LEU A O 1
ATOM 1399 N N . HIS A 1 185 ? -20.700 4.824 26.673 1.00 97.50 185 HIS A N 1
ATOM 1400 C CA . HIS A 1 185 ? -21.192 6.047 27.316 1.00 97.50 185 HIS A CA 1
ATOM 1401 C C . HIS A 1 185 ? -20.537 6.297 28.677 1.00 97.50 185 HIS A C 1
ATOM 1403 O O . HIS A 1 185 ? -20.212 7.443 28.992 1.00 97.50 185 HIS A O 1
ATOM 1409 N N . GLN A 1 186 ? -20.306 5.244 29.463 1.00 97.12 186 GLN A N 1
ATOM 1410 C CA . GLN A 1 186 ? -19.617 5.338 30.746 1.00 97.12 186 GLN A CA 1
ATOM 1411 C C . GLN A 1 186 ? -18.183 5.852 30.566 1.00 97.12 186 GLN A C 1
ATOM 1413 O O . GLN A 1 186 ? -17.796 6.814 31.231 1.00 97.12 186 GLN A O 1
ATOM 1418 N N . LEU A 1 187 ? -17.429 5.277 29.622 1.00 96.38 187 LEU A N 1
ATOM 1419 C CA . LEU A 1 187 ? -16.076 5.723 29.284 1.00 96.38 187 LEU A CA 1
ATOM 1420 C C . LEU A 1 187 ? -16.064 7.191 28.829 1.00 96.38 187 LEU A C 1
ATOM 1422 O O . LEU A 1 187 ? -15.328 8.007 29.388 1.00 96.38 187 LEU A O 1
ATOM 1426 N N . LYS A 1 188 ? -16.936 7.553 27.876 1.00 96.31 188 LYS A N 1
ATOM 1427 C CA . LYS A 1 188 ? -17.059 8.929 27.364 1.00 96.31 188 LYS A CA 1
ATOM 1428 C C . LYS A 1 188 ? -17.382 9.924 28.485 1.00 96.31 188 LYS A C 1
ATOM 1430 O O . LYS A 1 188 ? -16.820 11.017 28.516 1.00 96.31 188 LYS A O 1
ATOM 1435 N N . SER A 1 189 ? -18.248 9.543 29.429 1.00 96.31 189 SER A N 1
ATOM 1436 C CA . SER A 1 189 ? -18.605 10.368 30.591 1.00 96.31 189 SER A CA 1
ATOM 1437 C C . SER A 1 189 ? -17.420 10.598 31.530 1.00 96.31 189 SER A C 1
ATOM 1439 O O . SER A 1 189 ? -17.225 11.725 31.989 1.00 96.31 189 SER A O 1
ATOM 1441 N N . ILE A 1 190 ? -16.615 9.564 31.806 1.00 96.31 190 ILE A N 1
ATOM 1442 C CA . ILE A 1 190 ? -15.403 9.702 32.628 1.00 96.31 190 ILE A CA 1
ATOM 1443 C C . ILE A 1 190 ? -14.440 10.676 31.954 1.00 96.31 190 ILE A C 1
ATOM 1445 O O . ILE A 1 190 ? -14.091 11.693 32.553 1.00 96.31 190 ILE A O 1
ATOM 1449 N N . ILE A 1 191 ? -14.097 10.444 30.685 1.00 95.81 191 ILE A N 1
ATOM 1450 C CA . ILE A 1 191 ? -13.180 11.306 29.926 1.00 95.81 191 ILE A CA 1
ATOM 1451 C C . ILE A 1 191 ? -13.676 12.761 29.913 1.00 95.81 191 ILE A C 1
ATOM 1453 O O . ILE A 1 191 ? -12.907 13.690 30.172 1.00 95.81 191 ILE A O 1
ATOM 1457 N N . HIS A 1 192 ? -14.974 12.981 29.679 1.00 93.81 192 HIS A N 1
ATOM 1458 C CA . HIS A 1 192 ? -15.557 14.323 29.663 1.00 93.81 192 HIS A CA 1
ATOM 1459 C C . HIS A 1 192 ? -15.456 15.031 31.026 1.00 93.81 192 HIS A C 1
ATOM 1461 O O . HIS A 1 192 ? -15.114 16.215 31.081 1.00 93.81 192 HIS A O 1
ATOM 1467 N N . SER A 1 193 ? -15.700 14.305 32.123 1.00 94.81 193 SER A N 1
ATOM 1468 C CA . SER A 1 193 ? -15.659 14.848 33.490 1.00 94.81 193 SER A CA 1
ATOM 1469 C C . SER A 1 193 ? -14.270 15.353 33.900 1.00 94.81 193 SER A C 1
ATOM 1471 O O . SER A 1 193 ? -14.157 16.407 34.531 1.00 94.81 193 SER A O 1
ATOM 1473 N N . PHE A 1 194 ? -13.210 14.657 33.479 1.00 94.62 194 PHE A N 1
ATOM 1474 C CA . PHE A 1 194 ? -11.823 15.040 33.746 1.00 94.62 194 PHE A CA 1
ATOM 1475 C C . PHE A 1 194 ? -11.327 16.164 32.829 1.00 94.62 194 PHE A C 1
ATOM 1477 O O . PHE A 1 194 ? -10.594 17.045 33.278 1.00 94.62 194 PHE A O 1
ATOM 1484 N N . ARG A 1 195 ? -11.746 16.186 31.556 1.00 90.81 195 ARG A N 1
ATOM 1485 C CA . ARG A 1 195 ? -11.234 17.155 30.573 1.00 90.81 195 ARG A CA 1
ATOM 1486 C C . ARG A 1 195 ? -11.821 18.562 30.699 1.00 90.81 195 ARG A C 1
ATOM 1488 O O . ARG A 1 195 ? -11.229 19.474 30.142 1.00 90.81 195 ARG A O 1
ATOM 1495 N N . ARG A 1 196 ? -12.943 18.775 31.406 1.00 81.44 196 ARG A N 1
ATOM 1496 C CA . ARG A 1 196 ? -13.510 20.107 31.757 1.00 81.44 196 ARG A CA 1
ATOM 1497 C C . ARG A 1 196 ? -13.371 21.188 30.656 1.00 81.44 196 ARG A C 1
ATOM 1499 O O . ARG A 1 196 ? -12.850 22.267 30.911 1.00 81.44 196 ARG A O 1
ATOM 1506 N N . GLN A 1 197 ? -13.844 20.898 29.440 1.00 76.69 197 GLN A N 1
ATOM 1507 C CA . GLN A 1 197 ? -13.796 21.780 28.249 1.00 76.69 197 GLN A CA 1
ATOM 1508 C C . GLN A 1 197 ? -12.417 22.038 27.601 1.00 76.69 197 GLN A C 1
ATOM 1510 O O . GLN A 1 197 ? -12.321 22.861 26.694 1.00 76.69 197 GLN A O 1
ATOM 1515 N N . GLN A 1 198 ? -11.360 21.318 27.983 1.00 86.00 198 GLN A N 1
ATOM 1516 C CA . GLN A 1 198 ? -10.089 21.327 27.245 1.00 86.00 198 GLN A CA 1
ATOM 1517 C C . GLN A 1 198 ? -10.283 20.853 25.784 1.00 86.00 198 GLN A C 1
ATOM 1519 O O . GLN A 1 198 ? -11.225 20.100 25.498 1.00 86.00 198 GLN A O 1
ATOM 1524 N N . PRO A 1 199 ? -9.407 21.246 24.838 1.00 87.88 199 PRO A N 1
ATOM 1525 C CA . PRO A 1 199 ? -9.432 20.738 23.466 1.00 87.88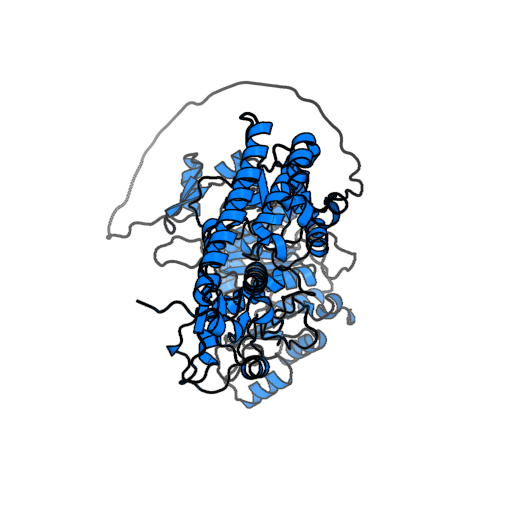 199 PRO A CA 1
ATOM 1526 C C . PRO A 1 199 ? -9.044 19.256 23.414 1.00 87.88 199 PRO A C 1
ATOM 1528 O O . PRO A 1 199 ? -8.235 18.783 24.214 1.00 87.88 199 PRO A O 1
ATOM 1531 N N . SER A 1 200 ? -9.699 18.491 22.537 1.00 91.81 200 SER A N 1
ATOM 1532 C CA . SER A 1 200 ? -9.463 17.045 22.391 1.00 91.81 200 SER A CA 1
ATOM 1533 C C . SER A 1 200 ? -8.090 16.768 21.788 1.00 91.81 200 SER A C 1
ATOM 1535 O O . SER A 1 200 ? -7.786 17.394 20.771 1.00 91.81 200 SER A O 1
ATOM 1537 N N . PRO A 1 201 ? -7.307 15.820 22.347 1.00 94.38 201 PRO A N 1
ATOM 1538 C CA . PRO A 1 201 ? -6.049 15.414 21.740 1.00 94.38 201 PRO A CA 1
ATOM 1539 C C . PRO A 1 201 ? -6.268 14.901 20.323 1.00 94.38 201 PRO A C 1
ATOM 1541 O O . PRO A 1 201 ? -7.252 14.210 20.032 1.00 94.38 201 PRO A O 1
ATOM 1544 N N . ARG A 1 202 ? -5.336 15.246 19.446 1.00 94.69 202 ARG A N 1
ATOM 1545 C CA . ARG A 1 202 ? -5.313 14.865 18.041 1.00 94.69 202 ARG A CA 1
ATOM 1546 C C . ARG A 1 202 ? -4.551 13.558 17.895 1.00 94.69 202 ARG A C 1
ATOM 1548 O O . ARG A 1 202 ? -3.338 13.516 18.078 1.00 94.69 202 ARG A O 1
ATOM 1555 N N . LEU A 1 203 ? -5.252 12.499 17.528 1.00 96.50 203 LEU A N 1
ATOM 1556 C CA . LEU A 1 203 ? -4.673 11.187 17.294 1.00 96.50 203 LEU A CA 1
ATOM 1557 C C . LEU A 1 203 ? -4.381 10.990 15.807 1.00 96.50 203 LEU A C 1
ATOM 1559 O O . LEU A 1 203 ? -5.297 10.993 14.980 1.00 96.50 203 LEU A O 1
ATOM 1563 N N . LEU A 1 204 ? -3.110 10.772 15.468 1.00 96.88 204 LEU A N 1
ATOM 1564 C CA . LEU A 1 204 ? -2.744 10.183 14.184 1.00 96.88 204 LEU A CA 1
ATOM 1565 C C . LEU A 1 204 ? -2.797 8.663 14.320 1.00 96.88 204 LEU A C 1
ATOM 1567 O O . LEU A 1 204 ? -1.939 8.057 14.954 1.00 96.88 204 LEU A O 1
ATOM 1571 N N . PHE A 1 205 ? -3.814 8.064 13.716 1.00 97.12 205 PHE A N 1
ATOM 1572 C CA . PHE A 1 205 ? -3.991 6.620 13.673 1.00 97.12 205 PHE A CA 1
ATOM 1573 C C . PHE A 1 205 ? -3.575 6.097 12.302 1.00 97.12 205 PHE A C 1
ATOM 1575 O O . PHE A 1 205 ? -4.087 6.576 11.284 1.00 97.12 205 PHE A O 1
ATOM 1582 N N . LEU A 1 206 ? -2.655 5.134 12.288 1.00 96.81 206 LEU A N 1
ATOM 1583 C CA . LEU A 1 206 ? -2.135 4.518 11.073 1.00 96.81 206 LEU A CA 1
ATOM 1584 C C . LEU A 1 206 ? -2.556 3.049 11.018 1.00 96.81 206 LEU A C 1
ATOM 1586 O O . LEU A 1 206 ? -2.108 2.234 11.825 1.00 96.81 206 LEU A O 1
ATOM 1590 N N . GLU A 1 207 ? -3.425 2.743 10.051 1.00 93.81 207 GLU A N 1
ATOM 1591 C CA . GLU A 1 207 ? -3.869 1.378 9.738 1.00 93.81 207 GLU A CA 1
ATOM 1592 C C . GLU A 1 207 ? -2.830 0.609 8.912 1.00 93.81 207 GLU A C 1
ATOM 1594 O O . GLU A 1 207 ? -2.922 -0.608 8.826 1.00 93.81 207 GLU A O 1
ATOM 1599 N N . TRP A 1 208 ? -1.872 1.306 8.296 1.00 92.75 208 TRP A N 1
ATOM 1600 C CA . TRP A 1 208 ? -0.731 0.774 7.540 1.00 92.75 208 TRP A CA 1
ATOM 1601 C C . TRP A 1 208 ? 0.391 1.817 7.547 1.00 92.75 208 TRP A C 1
ATOM 1603 O O . TRP A 1 208 ? 0.122 3.007 7.745 1.00 92.75 208 TRP A O 1
ATOM 1613 N N . LEU A 1 209 ? 1.625 1.395 7.270 1.00 87.38 209 LEU A N 1
ATOM 1614 C CA . LEU A 1 209 ? 2.797 2.266 7.129 1.00 87.38 209 LEU A CA 1
ATOM 1615 C C . LEU A 1 209 ? 3.347 2.310 5.700 1.00 87.38 209 LEU A C 1
ATOM 1617 O O . LEU A 1 209 ? 3.906 3.344 5.319 1.00 87.38 209 LEU A O 1
ATOM 1621 N N . ASP A 1 210 ? 3.137 1.253 4.907 1.00 75.19 210 ASP A N 1
ATOM 1622 C CA . ASP A 1 210 ? 3.611 1.190 3.523 1.00 75.19 210 ASP A CA 1
ATOM 1623 C C . ASP A 1 210 ? 2.642 0.464 2.556 1.00 75.19 210 ASP A C 1
ATOM 1625 O O . ASP A 1 210 ? 2.584 -0.767 2.542 1.00 75.19 210 ASP A O 1
ATOM 1629 N N . PRO A 1 211 ? 1.866 1.208 1.741 1.00 71.31 211 PRO A N 1
ATOM 1630 C CA . PRO A 1 211 ? 1.703 2.661 1.815 1.00 71.31 211 PRO A CA 1
ATOM 1631 C C . PRO A 1 211 ? 0.901 3.040 3.077 1.00 71.31 211 PRO A C 1
ATOM 1633 O O . PRO A 1 211 ? 0.095 2.234 3.541 1.00 71.31 211 PRO A O 1
ATOM 1636 N N . PRO A 1 212 ? 1.060 4.243 3.662 1.00 85.50 212 PRO A N 1
ATOM 1637 C CA . PRO A 1 212 ? 0.390 4.538 4.918 1.00 85.50 212 PRO A CA 1
ATOM 1638 C C . PRO A 1 212 ? -1.110 4.771 4.706 1.00 85.50 212 PRO A C 1
ATOM 1640 O O . PRO A 1 212 ? -1.510 5.571 3.855 1.00 85.50 212 PRO A O 1
ATOM 1643 N N . PHE A 1 213 ? -1.946 4.098 5.498 1.00 91.38 213 PHE A N 1
ATOM 1644 C CA . PHE A 1 213 ? -3.401 4.281 5.499 1.00 91.38 213 PHE A CA 1
ATOM 1645 C C . PHE A 1 213 ? -3.848 5.036 6.746 1.00 91.38 213 PHE A C 1
ATOM 1647 O O . PHE A 1 213 ? -3.371 4.774 7.851 1.00 91.38 213 PHE A O 1
ATOM 1654 N N . ASP A 1 214 ? -4.793 5.956 6.567 1.00 91.06 214 ASP A N 1
ATOM 1655 C CA . ASP A 1 214 ? -5.458 6.616 7.687 1.00 91.06 214 ASP A CA 1
ATOM 1656 C C . ASP A 1 214 ? -6.648 5.821 8.233 1.00 91.06 214 ASP A C 1
ATOM 1658 O O . ASP A 1 214 ? -7.117 4.880 7.600 1.00 91.06 214 ASP A O 1
ATOM 1662 N N . ALA A 1 215 ? -7.156 6.246 9.392 1.00 91.00 215 ALA A N 1
ATOM 1663 C CA . ALA A 1 215 ? -8.347 5.667 10.005 1.00 91.00 215 ALA A CA 1
ATOM 1664 C C . ALA A 1 215 ? -9.610 5.846 9.146 1.00 91.00 215 ALA A C 1
ATOM 1666 O O . ALA A 1 215 ? -9.970 6.969 8.770 1.00 91.00 215 ALA A O 1
ATOM 1667 N N . GLY A 1 216 ? -10.333 4.751 8.931 1.00 89.00 216 GLY A N 1
ATOM 1668 C CA . GLY A 1 216 ? -11.669 4.733 8.339 1.00 89.00 216 GLY A CA 1
ATOM 1669 C C . GLY A 1 216 ? -12.705 3.974 9.168 1.00 89.00 216 GLY A C 1
ATOM 1670 O O . GLY A 1 216 ? -12.454 3.522 10.283 1.00 89.00 216 GLY A O 1
ATOM 1671 N N . HIS A 1 217 ? -13.900 3.840 8.599 1.00 90.44 217 HIS A N 1
ATOM 1672 C CA . HIS A 1 217 ? -15.039 3.108 9.149 1.00 90.44 217 HIS A CA 1
ATOM 1673 C C . HIS A 1 217 ? -15.337 3.485 10.618 1.00 90.44 217 HIS A C 1
ATOM 1675 O O . HIS A 1 217 ? -15.396 4.669 10.963 1.00 90.44 217 HIS A O 1
ATOM 1681 N N . TRP A 1 218 ? -15.507 2.489 11.491 1.00 94.31 218 TRP A N 1
ATOM 1682 C CA . TRP A 1 218 ? -15.837 2.647 12.910 1.00 94.31 218 TRP A CA 1
ATOM 1683 C C . TRP A 1 218 ? -14.712 3.258 13.756 1.00 94.31 218 TRP A C 1
ATOM 1685 O O . TRP A 1 218 ? -14.987 3.718 14.863 1.00 94.31 218 TRP A O 1
ATOM 1695 N N . ILE A 1 219 ? -13.465 3.312 13.270 1.00 95.31 219 ILE A N 1
ATOM 1696 C CA . ILE A 1 219 ? -12.330 3.838 14.051 1.00 95.31 219 ILE A CA 1
ATOM 1697 C C . ILE A 1 219 ? -12.548 5.323 14.384 1.00 95.31 219 ILE A C 1
ATOM 1699 O O . ILE A 1 219 ? -12.197 5.777 15.473 1.00 95.31 219 ILE A O 1
ATOM 1703 N N . LEU A 1 220 ? -13.201 6.080 13.496 1.00 92.94 220 LEU A N 1
ATOM 1704 C CA . LEU A 1 220 ? -13.535 7.487 13.745 1.00 92.94 220 LEU A CA 1
ATOM 1705 C C . LEU A 1 220 ? -14.570 7.665 14.867 1.00 92.94 220 LEU A C 1
ATOM 1707 O O . LEU A 1 220 ? -14.499 8.642 15.614 1.00 92.94 220 LEU A O 1
ATOM 1711 N N . ASP A 1 221 ? -15.506 6.726 15.006 1.00 94.62 221 ASP A N 1
ATOM 1712 C CA . ASP A 1 221 ? -16.487 6.725 16.096 1.00 94.62 221 ASP A CA 1
ATOM 1713 C C . ASP A 1 221 ? -15.823 6.283 17.407 1.00 94.62 221 ASP A C 1
ATOM 1715 O O . ASP A 1 221 ? -16.073 6.864 18.463 1.00 94.62 221 ASP A O 1
ATOM 1719 N N . MET A 1 222 ? -14.916 5.300 17.343 1.00 96.94 222 MET A N 1
ATOM 1720 C CA . MET A 1 222 ? -14.096 4.879 18.484 1.00 96.94 222 MET A CA 1
ATOM 1721 C C . MET A 1 222 ? -13.279 6.049 19.045 1.00 96.94 222 MET A C 1
ATOM 1723 O O . MET A 1 222 ? -13.281 6.267 20.256 1.00 96.94 222 MET A O 1
ATOM 1727 N N . MET A 1 223 ? -12.638 6.846 18.180 1.00 95.56 223 MET A N 1
ATOM 1728 C CA . MET A 1 223 ? -11.946 8.076 18.585 1.00 95.56 223 MET A CA 1
ATOM 1729 C C . MET A 1 223 ? -12.884 9.045 19.307 1.00 95.56 223 MET A C 1
ATOM 1731 O O . MET A 1 223 ? -12.507 9.613 20.329 1.00 95.56 223 MET A O 1
ATOM 1735 N N . GLU A 1 224 ? -14.116 9.209 18.820 1.00 93.88 224 GLU A N 1
ATOM 1736 C CA . GLU A 1 224 ? -15.092 10.105 19.441 1.00 93.88 224 GLU A CA 1
ATOM 1737 C C . GLU A 1 224 ? -15.504 9.634 20.846 1.00 93.88 224 GLU A C 1
ATOM 1739 O O . GLU A 1 224 ? -15.578 10.444 21.776 1.00 93.88 224 GLU A O 1
ATOM 1744 N N . TYR A 1 225 ? -15.740 8.332 21.032 1.00 96.50 225 TYR A N 1
ATOM 1745 C CA . TYR A 1 225 ? -16.012 7.761 22.357 1.00 96.50 225 TYR A CA 1
ATOM 1746 C C . TYR A 1 225 ? -14.810 7.868 23.300 1.00 96.50 225 TYR A C 1
ATOM 1748 O O . TYR A 1 225 ? -15.000 8.109 24.492 1.00 96.50 225 TYR A O 1
ATOM 1756 N N . ALA A 1 226 ? -13.592 7.782 22.763 1.00 96.75 226 ALA A N 1
ATOM 1757 C CA . ALA A 1 226 ? -12.353 8.042 23.491 1.00 96.75 226 ALA A CA 1
ATOM 1758 C C . ALA A 1 226 ? -12.062 9.544 23.692 1.00 96.75 226 ALA A C 1
ATOM 1760 O O . ALA A 1 226 ? -11.037 9.896 24.262 1.00 96.75 226 ALA A O 1
ATOM 1761 N N . GLY A 1 227 ? -12.933 10.457 23.243 1.00 95.44 227 GLY A N 1
ATOM 1762 C CA . GLY A 1 227 ? -12.744 11.900 23.417 1.00 95.44 227 GLY A CA 1
ATOM 1763 C C . GLY A 1 227 ? -11.609 12.506 22.582 1.00 95.44 227 GLY A C 1
ATOM 1764 O O . GLY A 1 227 ? -11.137 13.599 22.914 1.00 95.44 227 GLY A O 1
ATOM 1765 N N . LEU A 1 228 ? -11.200 11.836 21.504 1.00 94.94 228 LEU A N 1
ATOM 1766 C CA . LEU A 1 228 ? -10.099 12.207 20.615 1.00 94.94 228 LEU A CA 1
ATOM 1767 C C . LEU A 1 228 ? -10.601 12.851 19.322 1.00 94.94 228 LEU A C 1
ATOM 1769 O O . LEU A 1 228 ? -11.710 12.595 18.853 1.00 94.94 228 LEU A O 1
ATOM 1773 N N . GLN A 1 229 ? -9.750 13.675 18.722 1.00 92.81 229 GLN A N 1
ATOM 1774 C CA . GLN A 1 229 ? -9.925 14.160 17.357 1.00 92.81 229 GLN A CA 1
ATOM 1775 C C . GLN A 1 229 ? -9.008 13.388 16.419 1.00 92.81 229 GLN A C 1
ATOM 1777 O O . GLN A 1 229 ? -7.879 13.068 16.779 1.00 92.81 229 GLN A O 1
ATOM 1782 N N . ASN A 1 230 ? -9.459 13.140 15.192 1.00 92.38 230 ASN A N 1
ATOM 1783 C CA . ASN A 1 230 ? -8.560 12.653 14.155 1.00 92.38 230 ASN A CA 1
ATOM 1784 C C . ASN A 1 230 ? -7.526 13.753 13.844 1.00 92.38 230 ASN A C 1
ATOM 1786 O O . ASN A 1 230 ? -7.869 14.933 13.746 1.00 92.38 230 ASN A O 1
ATOM 1790 N N . ALA A 1 231 ? -6.250 13.387 13.720 1.00 91.75 231 ALA A N 1
ATOM 1791 C CA . ALA A 1 231 ? -5.206 14.334 13.348 1.00 91.75 231 ALA A CA 1
ATOM 1792 C C . ALA A 1 231 ? -5.338 14.824 11.895 1.00 91.75 231 ALA A C 1
ATOM 1794 O O . ALA A 1 231 ? -4.791 15.884 11.580 1.00 91.75 231 ALA A O 1
ATOM 1795 N N . PHE A 1 232 ? -6.075 14.104 11.041 1.00 83.56 232 PHE A N 1
ATOM 1796 C CA . PHE A 1 232 ? -6.547 14.595 9.744 1.00 83.56 232 PHE A CA 1
ATOM 1797 C C . PHE A 1 232 ? -7.795 15.475 9.893 1.00 83.56 232 PHE A C 1
ATOM 1799 O O . PHE A 1 232 ? -8.603 15.274 10.794 1.00 83.56 232 PHE A O 1
ATOM 1806 N N . ASP A 1 233 ? -7.946 16.457 9.001 1.00 64.25 233 ASP A N 1
ATOM 1807 C CA . ASP A 1 233 ? -8.960 17.509 9.115 1.00 64.25 233 ASP A CA 1
ATOM 1808 C C . ASP A 1 233 ? -10.406 16.969 9.209 1.00 64.25 233 ASP A C 1
ATOM 1810 O O . ASP A 1 233 ? -10.810 16.069 8.467 1.00 64.25 233 ASP A O 1
ATOM 1814 N N . ASN A 1 234 ? -11.197 17.535 10.128 1.00 57.06 234 ASN A N 1
ATOM 1815 C CA . ASN A 1 234 ? -12.486 16.985 10.583 1.00 57.06 234 ASN A CA 1
ATOM 1816 C C . ASN A 1 234 ? -13.657 17.212 9.603 1.00 57.06 234 ASN A C 1
ATOM 1818 O O . ASN A 1 234 ? -14.769 16.763 9.871 1.00 57.06 234 ASN A O 1
ATOM 1822 N N . ASN A 1 235 ? -13.424 17.868 8.463 1.00 55.00 235 ASN A N 1
ATOM 1823 C CA . ASN A 1 235 ? -14.455 18.238 7.481 1.00 55.00 235 ASN A CA 1
ATOM 1824 C C . ASN A 1 235 ? -14.812 17.125 6.478 1.00 55.00 235 ASN A C 1
ATOM 1826 O O . ASN A 1 235 ? -15.396 17.388 5.427 1.00 55.00 235 ASN A O 1
ATOM 1830 N N . GLN A 1 236 ? -14.455 15.875 6.768 1.00 58.66 236 GLN A N 1
ATOM 1831 C CA . GLN A 1 236 ? -14.750 14.750 5.883 1.00 58.66 236 GLN A CA 1
ATOM 1832 C C . GLN A 1 236 ? -16.120 14.137 6.199 1.00 58.66 236 GLN A C 1
ATOM 1834 O O . GLN A 1 236 ? -16.476 13.942 7.361 1.00 58.66 236 GLN A O 1
ATOM 1839 N N . GLN A 1 237 ? -16.881 13.803 5.153 1.00 69.06 237 GLN A N 1
ATOM 1840 C CA . GLN A 1 237 ? -18.148 13.076 5.272 1.00 69.06 237 GLN A CA 1
ATOM 1841 C C . GLN A 1 237 ? -17.928 11.715 5.959 1.00 69.06 237 GLN A C 1
ATOM 1843 O O . GLN A 1 237 ? -16.951 11.021 5.671 1.00 69.06 237 GLN A O 1
ATOM 1848 N N . ARG A 1 238 ? -18.841 11.339 6.865 1.00 77.00 238 ARG A N 1
ATOM 1849 C CA . ARG A 1 238 ? -18.871 10.036 7.552 1.00 77.00 238 ARG A CA 1
ATOM 1850 C C . ARG A 1 238 ? -20.162 9.280 7.186 1.00 77.00 238 ARG A C 1
ATOM 1852 O O . ARG A 1 238 ? -21.196 9.937 7.057 1.00 77.00 238 ARG A O 1
ATOM 1859 N N . PRO A 1 239 ? -20.139 7.939 7.066 1.00 77.44 239 PRO A N 1
ATOM 1860 C CA . PRO A 1 239 ? -18.969 7.065 7.174 1.00 77.44 239 PRO A CA 1
ATOM 1861 C C . PRO A 1 239 ? -18.055 7.171 5.943 1.00 77.44 239 PRO A C 1
ATOM 1863 O O . PRO A 1 239 ? -18.500 7.526 4.853 1.00 77.44 239 PRO A O 1
ATOM 1866 N N . ARG A 1 240 ? -16.769 6.845 6.108 1.00 83.94 240 ARG A N 1
ATOM 1867 C CA . ARG A 1 240 ? -15.806 6.771 4.999 1.00 83.94 240 ARG A CA 1
ATOM 1868 C C . ARG A 1 240 ? -14.872 5.585 5.154 1.00 83.94 240 ARG A C 1
ATOM 1870 O O . ARG A 1 240 ? -14.607 5.153 6.269 1.00 83.94 240 ARG A O 1
ATOM 1877 N N . LYS A 1 241 ? -14.305 5.124 4.044 1.00 84.44 241 LYS A N 1
ATOM 1878 C CA . LYS A 1 241 ? -13.263 4.093 4.055 1.00 84.44 241 LYS A CA 1
ATOM 1879 C C . LYS A 1 241 ? -11.910 4.676 4.472 1.00 84.44 241 LYS A C 1
ATOM 1881 O O . LYS A 1 241 ? -11.666 5.880 4.320 1.00 84.44 241 LYS A O 1
ATOM 1886 N N . SER A 1 242 ? -11.044 3.802 4.968 1.00 85.44 242 SER A N 1
ATOM 1887 C CA . SER A 1 242 ? -9.620 4.066 5.174 1.00 85.44 242 SER A CA 1
ATOM 1888 C C . SER A 1 242 ? -8.994 4.402 3.822 1.00 85.44 242 SER A C 1
ATOM 1890 O O . SER A 1 242 ? -9.338 3.798 2.801 1.00 85.44 242 SER A O 1
ATOM 1892 N N . GLY A 1 243 ? -8.135 5.412 3.784 1.00 81.56 243 GLY A N 1
ATOM 1893 C CA . GLY A 1 243 ? -7.549 5.906 2.547 1.00 81.56 243 GLY A CA 1
ATOM 1894 C C . GLY A 1 243 ? -6.035 5.896 2.607 1.00 81.56 243 GLY A C 1
ATOM 1895 O O . GLY A 1 243 ? -5.450 6.282 3.616 1.00 81.56 243 GLY A O 1
ATOM 1896 N N . VAL A 1 244 ? -5.407 5.540 1.486 1.00 77.19 244 VAL A N 1
ATOM 1897 C CA . VAL A 1 244 ? -3.968 5.741 1.309 1.00 77.19 244 VAL A CA 1
ATOM 1898 C C . VAL A 1 244 ? -3.658 7.230 1.456 1.00 77.19 244 VAL A C 1
ATOM 1900 O O . VAL A 1 244 ? -4.350 8.100 0.906 1.00 77.19 244 VAL A O 1
ATOM 1903 N N . ARG A 1 245 ? -2.615 7.533 2.216 1.00 81.31 245 ARG A N 1
ATOM 1904 C CA . ARG A 1 245 ? -2.042 8.864 2.382 1.00 81.31 245 ARG A CA 1
ATOM 1905 C C . ARG A 1 245 ? -0.597 8.824 1.923 1.00 81.31 245 ARG A C 1
ATOM 1907 O O . ARG A 1 245 ? 0.025 7.774 1.839 1.00 81.31 245 ARG A O 1
ATOM 1914 N N . SER A 1 246 ? -0.043 9.985 1.607 1.00 74.31 246 SER A N 1
ATOM 1915 C CA . SER A 1 246 ? 1.406 10.103 1.520 1.00 74.31 246 SER A CA 1
ATOM 1916 C C . SER A 1 246 ? 1.946 10.495 2.889 1.00 74.31 246 SER A C 1
ATOM 1918 O O . SER A 1 246 ? 1.313 11.256 3.625 1.00 74.31 246 SER A O 1
ATOM 1920 N N . TRP A 1 247 ? 3.148 10.031 3.216 1.00 77.19 247 TRP A N 1
ATOM 1921 C CA . TRP A 1 247 ? 3.834 10.459 4.432 1.00 77.19 247 TRP A CA 1
ATOM 1922 C C . TRP A 1 247 ? 4.024 11.977 4.511 1.00 77.19 247 TRP A C 1
ATOM 1924 O O . TRP A 1 247 ? 3.954 12.533 5.597 1.00 77.19 247 TRP A O 1
ATOM 1934 N N . ASP A 1 248 ? 4.184 12.668 3.380 1.00 64.81 248 ASP A N 1
ATOM 1935 C CA . ASP A 1 248 ? 4.257 14.132 3.368 1.00 64.81 248 ASP A CA 1
ATOM 1936 C C . ASP A 1 248 ? 2.900 14.786 3.652 1.00 64.81 248 ASP A C 1
ATOM 1938 O O . ASP A 1 248 ? 2.853 15.800 4.343 1.00 64.81 248 ASP A O 1
ATOM 1942 N N . ALA A 1 249 ? 1.788 14.222 3.163 1.00 74.88 249 ALA A N 1
ATOM 1943 C CA . ALA A 1 249 ? 0.461 14.696 3.548 1.00 74.88 249 ALA A CA 1
ATOM 1944 C C . ALA A 1 249 ? 0.258 14.518 5.056 1.00 74.88 249 ALA A C 1
ATOM 1946 O O . ALA A 1 249 ? -0.172 15.460 5.713 1.00 74.88 249 ALA A O 1
ATOM 1947 N N . ILE A 1 250 ? 0.652 13.371 5.619 1.00 85.06 250 ILE A N 1
ATOM 1948 C CA . ILE A 1 250 ? 0.648 13.151 7.070 1.00 85.06 250 ILE A CA 1
ATOM 1949 C C . ILE A 1 250 ? 1.485 14.237 7.762 1.00 85.06 250 ILE A C 1
ATOM 1951 O O . ILE A 1 250 ? 0.949 15.002 8.554 1.00 85.06 250 ILE A O 1
ATOM 1955 N N . THR A 1 251 ? 2.764 14.387 7.416 1.00 84.00 251 THR A N 1
ATOM 1956 C CA . THR A 1 251 ? 3.670 15.363 8.047 1.00 84.00 251 THR A CA 1
ATOM 1957 C C . THR A 1 251 ? 3.174 16.809 7.952 1.00 84.00 251 THR A C 1
ATOM 1959 O O . THR A 1 251 ? 3.321 17.563 8.905 1.00 84.00 251 THR A O 1
ATOM 1962 N N . ASN A 1 252 ? 2.604 17.219 6.816 1.00 75.00 252 ASN A N 1
ATOM 1963 C CA . ASN A 1 252 ? 2.267 18.624 6.570 1.00 75.00 252 ASN A CA 1
ATOM 1964 C C . ASN A 1 252 ? 0.847 19.006 7.000 1.00 75.00 252 ASN A C 1
ATOM 1966 O O . ASN A 1 252 ? 0.576 20.186 7.209 1.00 75.00 252 ASN A O 1
ATOM 1970 N N . THR A 1 253 ? -0.075 18.043 7.051 1.00 82.00 253 THR A N 1
ATOM 1971 C CA . THR A 1 253 ? -1.499 18.314 7.324 1.00 82.00 253 THR A CA 1
ATOM 1972 C C . THR A 1 253 ? -1.953 17.792 8.677 1.00 82.00 253 THR A C 1
ATOM 1974 O O . THR A 1 253 ? -3.007 18.197 9.163 1.00 82.00 253 THR A O 1
ATOM 1977 N N . THR A 1 254 ? -1.156 16.931 9.310 1.00 84.81 254 THR A N 1
ATOM 1978 C CA . THR A 1 254 ? -1.442 16.424 10.647 1.00 84.81 254 THR A CA 1
ATOM 1979 C C . THR A 1 254 ? -0.517 17.091 11.657 1.00 84.81 254 THR A C 1
ATOM 1981 O O . THR A 1 254 ? 0.669 17.286 11.420 1.00 84.81 254 THR A O 1
ATOM 1984 N N . SER A 1 255 ? -1.082 17.465 12.801 1.00 90.88 255 SER A N 1
ATOM 1985 C CA . SER A 1 255 ? -0.331 17.881 13.987 1.00 90.88 255 SER A CA 1
ATOM 1986 C C . SER A 1 255 ? -0.825 17.011 15.136 1.00 90.88 255 SER A C 1
ATOM 1988 O O . SER A 1 255 ? -1.742 17.445 15.839 1.00 90.88 255 SER A O 1
ATOM 1990 N N . PRO A 1 256 ? -0.343 15.762 15.241 1.00 95.00 256 PRO A N 1
ATOM 1991 C CA . PRO A 1 256 ? -0.784 14.849 16.283 1.00 95.00 256 PRO A CA 1
ATOM 1992 C C . PRO A 1 256 ? -0.253 15.253 17.656 1.00 95.00 256 PRO A C 1
ATOM 1994 O O . PRO A 1 256 ? 0.879 15.709 17.784 1.00 95.00 256 PRO A O 1
ATOM 1997 N N . ASP A 1 257 ? -1.073 15.020 18.673 1.00 95.31 257 ASP A N 1
ATOM 1998 C CA . ASP A 1 257 ? -0.663 15.000 20.075 1.00 95.31 257 ASP A CA 1
ATOM 1999 C C . ASP A 1 257 ? -0.210 13.591 20.486 1.00 95.31 257 ASP A C 1
ATOM 2001 O O . ASP A 1 257 ? 0.583 13.450 21.408 1.00 95.31 257 ASP A O 1
ATOM 2005 N N . VAL A 1 258 ? -0.680 12.559 19.774 1.00 96.00 258 VAL A N 1
ATOM 2006 C CA . VAL A 1 258 ? -0.315 11.146 19.944 1.00 96.00 258 VAL A CA 1
ATOM 2007 C C . VAL A 1 258 ? -0.371 10.425 18.592 1.00 96.00 258 VAL A C 1
ATOM 2009 O O . VAL A 1 258 ? -1.214 10.737 17.744 1.00 96.00 258 VAL A O 1
ATOM 2012 N N . ILE A 1 259 ? 0.523 9.456 18.383 1.00 97.56 259 ILE A N 1
ATOM 2013 C CA . ILE A 1 259 ? 0.544 8.587 17.199 1.00 97.56 259 ILE A CA 1
ATOM 2014 C C . ILE A 1 259 ? 0.295 7.141 17.637 1.00 97.56 259 ILE A C 1
ATOM 2016 O O . ILE A 1 259 ? 0.972 6.632 18.531 1.00 97.56 259 ILE A O 1
ATOM 2020 N N . LEU A 1 260 ? -0.652 6.464 16.986 1.00 98.06 260 LEU A N 1
ATOM 2021 C CA . LEU A 1 260 ? -0.936 5.048 17.212 1.00 98.06 260 LEU A CA 1
ATOM 2022 C C . LEU A 1 260 ? -0.751 4.249 15.921 1.00 98.06 260 LEU A C 1
ATOM 2024 O O . LEU A 1 260 ? -1.411 4.512 14.914 1.00 98.06 260 LEU A O 1
ATOM 2028 N N . ILE A 1 261 ? 0.141 3.262 15.983 1.00 98.00 261 ILE A N 1
ATOM 2029 C CA . ILE A 1 261 ? 0.412 2.286 14.930 1.00 98.00 261 ILE A CA 1
ATOM 2030 C C . ILE A 1 261 ? -0.399 1.030 15.237 1.00 98.00 261 ILE A C 1
ATOM 2032 O O . ILE A 1 261 ? -0.133 0.325 16.214 1.00 98.00 261 ILE A O 1
ATOM 2036 N N . ALA A 1 262 ? -1.410 0.771 14.419 1.00 96.56 262 ALA A N 1
ATOM 2037 C CA . ALA A 1 262 ? -2.365 -0.306 14.630 1.00 96.56 262 ALA A CA 1
ATOM 2038 C C . ALA A 1 262 ? -2.678 -0.963 13.287 1.00 96.56 262 ALA A C 1
ATOM 2040 O O . ALA A 1 262 ? -3.826 -0.949 12.835 1.00 96.56 262 ALA A O 1
ATOM 2041 N N . CYS A 1 263 ? -1.647 -1.497 12.620 1.00 93.50 263 CYS A N 1
ATOM 2042 C CA . CYS A 1 263 ? -1.844 -1.997 11.273 1.00 93.50 263 CYS A CA 1
ATOM 2043 C C . CYS A 1 263 ? -2.698 -3.266 11.248 1.00 93.50 263 CYS A C 1
ATOM 2045 O O . CYS A 1 263 ? -2.537 -4.141 12.106 1.00 93.50 263 CYS A O 1
ATOM 2047 N N . CYS A 1 264 ? -3.613 -3.361 10.279 1.00 88.50 264 CYS A N 1
ATOM 2048 C CA . CYS A 1 264 ? -4.516 -4.509 10.179 1.00 88.50 264 CYS A CA 1
ATOM 2049 C C . CYS A 1 264 ? -3.748 -5.793 9.833 1.00 88.50 264 CYS A C 1
ATOM 2051 O O . CYS A 1 264 ? -2.804 -5.750 9.044 1.00 88.50 264 CYS A O 1
ATOM 2053 N N . GLY A 1 265 ? -4.152 -6.933 10.398 1.00 86.12 265 GLY A N 1
ATOM 2054 C CA . GLY A 1 265 ? -3.453 -8.209 10.217 1.00 86.12 265 GLY A CA 1
ATOM 2055 C C . GLY A 1 265 ? -2.161 -8.371 11.027 1.00 86.12 265 GLY A C 1
ATOM 2056 O O . GLY A 1 265 ? -1.557 -9.439 10.963 1.00 86.12 265 GLY A O 1
ATOM 2057 N N . PHE A 1 266 ? -1.724 -7.360 11.794 1.00 89.75 266 PHE A N 1
ATOM 2058 C CA . PHE A 1 266 ? -0.475 -7.413 12.566 1.00 89.75 266 PHE A CA 1
ATOM 2059 C C . PHE A 1 266 ? -0.693 -7.273 14.074 1.00 89.75 266 PHE A C 1
ATOM 2061 O O . PHE A 1 266 ? -1.513 -6.480 14.557 1.00 89.75 266 PHE A O 1
ATOM 2068 N N . ASP A 1 267 ? 0.097 -8.042 14.821 1.00 90.69 267 ASP A N 1
ATOM 2069 C CA . ASP A 1 267 ? 0.168 -7.971 16.273 1.00 90.69 267 ASP A CA 1
ATOM 2070 C C . ASP A 1 267 ? 1.012 -6.777 16.760 1.00 90.69 267 ASP A C 1
ATOM 2072 O O . ASP A 1 267 ? 1.512 -5.957 15.984 1.00 90.69 267 ASP A O 1
ATOM 2076 N N . VAL A 1 268 ? 1.137 -6.651 18.084 1.00 92.69 268 VAL A N 1
ATOM 2077 C CA . VAL A 1 268 ? 1.885 -5.555 18.715 1.00 92.69 268 VAL A CA 1
ATOM 2078 C C . VAL A 1 268 ? 3.378 -5.587 18.375 1.00 92.69 268 VAL A C 1
ATOM 2080 O O . VAL A 1 268 ? 3.980 -4.523 18.232 1.00 92.69 268 VAL A O 1
ATOM 2083 N N . GLU A 1 269 ? 3.973 -6.774 18.223 1.00 91.38 269 GLU A N 1
ATOM 2084 C CA . GLU A 1 269 ? 5.407 -6.924 17.965 1.00 91.38 269 GLU A CA 1
ATOM 2085 C C . GLU A 1 269 ? 5.733 -6.488 16.542 1.00 91.38 269 GLU A C 1
ATOM 2087 O O . GLU A 1 269 ? 6.597 -5.634 16.332 1.00 91.38 269 GLU A O 1
ATOM 2092 N N . ARG A 1 270 ? 4.976 -7.000 15.564 1.00 90.00 270 ARG A N 1
ATOM 2093 C CA . ARG A 1 270 ? 5.140 -6.623 14.162 1.00 90.00 270 ARG A CA 1
ATOM 2094 C C . ARG A 1 270 ? 4.884 -5.133 13.955 1.00 90.00 270 ARG A C 1
ATOM 2096 O O . ARG A 1 270 ? 5.682 -4.477 13.289 1.00 90.00 270 ARG A O 1
ATOM 2103 N N . ASN A 1 271 ? 3.845 -4.567 14.575 1.00 94.44 271 ASN A N 1
ATOM 2104 C CA . ASN A 1 271 ? 3.578 -3.128 14.486 1.00 94.44 271 ASN A CA 1
ATOM 2105 C C . ASN A 1 271 ? 4.685 -2.273 15.122 1.00 94.44 271 ASN A C 1
ATOM 2107 O O . ASN A 1 271 ? 5.021 -1.218 14.582 1.00 94.44 271 ASN A O 1
ATOM 2111 N N . ALA A 1 272 ? 5.279 -2.711 16.236 1.00 92.62 272 ALA A N 1
ATOM 2112 C CA . ALA A 1 272 ? 6.412 -2.014 16.844 1.00 92.62 272 ALA A CA 1
ATOM 2113 C C . ALA A 1 272 ? 7.654 -2.062 15.939 1.00 92.62 272 ALA A C 1
ATOM 2115 O O . ALA A 1 272 ? 8.306 -1.036 15.737 1.00 92.62 272 ALA A O 1
ATOM 2116 N N . GLN A 1 273 ? 7.951 -3.224 15.351 1.00 88.25 273 GLN A N 1
ATOM 2117 C CA . GLN A 1 273 ? 9.071 -3.392 14.428 1.00 88.25 273 GLN A CA 1
ATOM 2118 C C . GLN A 1 273 ? 8.894 -2.550 13.157 1.00 88.25 273 GLN A C 1
ATOM 2120 O O . GLN A 1 273 ? 9.810 -1.825 12.766 1.00 88.25 273 GLN A O 1
ATOM 2125 N N . ASP A 1 274 ? 7.710 -2.580 12.544 1.00 85.81 274 ASP A N 1
ATOM 2126 C CA . ASP A 1 274 ? 7.422 -1.793 11.343 1.00 85.81 274 ASP A CA 1
ATOM 2127 C C . ASP A 1 274 ? 7.485 -0.284 11.635 1.00 85.81 274 ASP A C 1
ATOM 2129 O O . ASP A 1 274 ? 7.965 0.486 10.797 1.00 85.81 274 ASP A O 1
ATOM 2133 N N . ALA A 1 275 ? 7.092 0.155 12.837 1.00 91.56 275 ALA A N 1
ATOM 2134 C CA . ALA A 1 275 ? 7.248 1.543 13.266 1.00 91.56 275 ALA A CA 1
ATOM 2135 C C . ALA A 1 275 ? 8.725 1.968 13.351 1.00 91.56 275 ALA A C 1
ATOM 2137 O O . ALA A 1 275 ? 9.072 3.070 12.921 1.00 91.56 275 ALA A O 1
ATOM 2138 N N . VAL A 1 276 ? 9.612 1.097 13.846 1.00 86.44 276 VAL A N 1
ATOM 2139 C CA . VAL A 1 276 ? 11.065 1.351 13.871 1.00 86.44 276 VAL A CA 1
ATOM 2140 C C . VAL A 1 276 ? 11.633 1.424 12.451 1.00 86.44 276 VAL A C 1
ATOM 2142 O O . VAL A 1 276 ? 12.376 2.359 12.140 1.00 86.44 276 VAL A O 1
ATOM 2145 N N . THR A 1 277 ? 11.231 0.509 11.564 1.00 77.50 277 THR A N 1
ATOM 2146 C CA . THR A 1 277 ? 11.620 0.521 10.142 1.00 77.50 277 THR A CA 1
ATOM 2147 C C . THR A 1 277 ? 11.218 1.834 9.455 1.00 77.50 277 THR A C 1
ATOM 2149 O O . THR A 1 277 ? 11.974 2.380 8.655 1.00 77.50 277 THR A O 1
ATOM 2152 N N . HIS A 1 278 ? 10.075 2.411 9.836 1.00 81.69 278 HIS A N 1
ATOM 2153 C CA . HIS A 1 278 ? 9.575 3.691 9.320 1.00 81.69 278 HIS A CA 1
ATOM 2154 C C . HIS A 1 278 ? 9.912 4.895 10.221 1.00 81.69 278 HIS A C 1
ATOM 2156 O O . HIS A 1 278 ? 9.326 5.973 10.069 1.00 81.69 278 HIS A O 1
ATOM 2162 N N . SER A 1 279 ? 10.882 4.759 11.132 1.00 83.62 279 SER A N 1
ATOM 2163 C CA . SER A 1 279 ? 11.238 5.777 12.133 1.00 83.62 279 SER A CA 1
ATOM 2164 C C . SER A 1 279 ? 11.524 7.153 11.534 1.00 83.62 279 SER A C 1
ATOM 2166 O O . SER A 1 279 ? 11.053 8.152 12.068 1.00 83.62 279 SER A O 1
ATOM 2168 N N . HIS A 1 280 ? 12.202 7.234 10.386 1.00 71.25 280 HIS A N 1
ATOM 2169 C CA . HIS A 1 280 ? 12.462 8.508 9.707 1.00 71.25 280 HIS A CA 1
ATOM 2170 C C . HIS A 1 280 ? 11.171 9.242 9.295 1.00 71.25 280 HIS A C 1
ATOM 2172 O O . HIS A 1 280 ? 11.103 10.470 9.348 1.00 71.25 280 HIS A O 1
ATOM 2178 N N . HIS A 1 281 ? 10.127 8.517 8.888 1.00 83.44 281 HIS A N 1
ATOM 2179 C CA . HIS A 1 281 ? 8.833 9.120 8.575 1.00 83.44 281 HIS A CA 1
ATOM 2180 C C . HIS A 1 281 ? 8.124 9.612 9.839 1.00 83.44 281 HIS A C 1
ATOM 2182 O O . HIS A 1 281 ? 7.663 10.752 9.873 1.00 83.44 281 HIS A O 1
ATOM 2188 N N . LEU A 1 282 ? 8.101 8.790 10.889 1.00 89.19 282 LEU A N 1
ATOM 2189 C CA . LEU A 1 282 ? 7.480 9.131 12.171 1.00 89.19 282 LEU A CA 1
ATOM 2190 C C . LEU A 1 282 ? 8.190 10.313 12.857 1.00 89.19 282 LEU A C 1
ATOM 2192 O O . LEU A 1 282 ? 7.523 11.235 13.323 1.00 89.19 282 LEU A O 1
ATOM 2196 N N . GLN A 1 283 ? 9.527 10.364 12.817 1.00 87.00 283 GLN A N 1
ATOM 2197 C CA . GLN A 1 283 ? 10.329 11.501 13.290 1.00 87.00 283 GLN A CA 1
ATOM 2198 C C . GLN A 1 283 ? 9.960 12.793 12.560 1.00 87.00 283 GLN A C 1
ATOM 2200 O O . GLN A 1 283 ? 9.807 13.831 13.198 1.00 87.00 283 GLN A O 1
ATOM 2205 N N . ARG A 1 284 ? 9.776 12.745 11.232 1.00 83.94 284 ARG A N 1
ATOM 2206 C CA . ARG A 1 284 ? 9.357 13.923 10.455 1.00 83.94 284 ARG A CA 1
ATOM 2207 C C . ARG A 1 284 ? 7.978 14.419 10.864 1.00 83.94 284 ARG A C 1
ATOM 2209 O O . ARG A 1 284 ? 7.787 15.627 10.951 1.00 83.94 284 ARG A O 1
ATOM 2216 N N . VAL A 1 285 ? 7.032 13.511 11.105 1.00 88.25 285 VAL A N 1
ATOM 2217 C CA . VAL A 1 285 ? 5.687 13.869 11.578 1.00 88.25 285 VAL A CA 1
ATOM 2218 C C . VAL A 1 285 ? 5.761 14.548 12.944 1.00 88.25 285 VAL A C 1
ATOM 2220 O O . VAL A 1 285 ? 5.210 15.633 13.097 1.00 88.25 285 VAL A O 1
ATOM 2223 N N . ILE A 1 286 ? 6.488 13.965 13.903 1.00 91.56 286 ILE A N 1
ATOM 2224 C CA . ILE A 1 286 ? 6.662 14.554 15.239 1.00 91.56 286 ILE A CA 1
ATOM 2225 C C . ILE A 1 286 ? 7.325 15.930 15.141 1.00 91.56 286 ILE A C 1
ATOM 2227 O O . ILE A 1 286 ? 6.808 16.898 15.694 1.00 91.56 286 ILE A O 1
ATOM 2231 N N . ALA A 1 287 ? 8.419 16.043 14.384 1.00 83.38 287 ALA A N 1
ATOM 2232 C CA . ALA A 1 287 ? 9.162 17.291 14.224 1.00 83.38 287 ALA A CA 1
ATOM 2233 C C . ALA A 1 287 ? 8.338 18.414 13.567 1.00 83.38 287 ALA A C 1
ATOM 2235 O O . ALA A 1 287 ? 8.605 19.588 13.808 1.00 83.38 287 ALA A O 1
ATOM 2236 N N . ALA A 1 288 ? 7.355 18.069 12.731 1.00 81.38 288 ALA A N 1
ATOM 2237 C CA . ALA A 1 288 ? 6.449 19.030 12.101 1.00 81.38 288 ALA A CA 1
ATOM 2238 C C . ALA A 1 288 ? 5.199 19.342 12.945 1.00 81.38 288 ALA A C 1
ATOM 2240 O O . ALA A 1 288 ? 4.480 20.299 12.649 1.00 81.38 288 ALA A O 1
ATOM 2241 N N . SER A 1 289 ? 4.921 18.540 13.973 1.00 87.31 289 SER A N 1
ATOM 2242 C CA . SER A 1 289 ? 3.750 18.700 14.830 1.00 87.31 289 SER A CA 1
ATOM 2243 C C . SER A 1 289 ? 3.952 19.797 15.881 1.00 87.31 289 SER A C 1
ATOM 2245 O O . SER A 1 289 ? 5.074 20.151 16.242 1.00 87.31 289 SER A O 1
ATOM 2247 N N . ARG A 1 290 ? 2.848 20.328 16.421 1.00 85.31 290 ARG A N 1
ATOM 2248 C CA . ARG A 1 290 ? 2.894 21.263 17.561 1.00 85.31 290 ARG A CA 1
ATOM 2249 C C . ARG A 1 290 ? 3.454 20.611 18.827 1.00 85.31 290 ARG A C 1
ATOM 2251 O O . ARG A 1 290 ? 4.023 21.315 19.656 1.00 85.31 290 ARG A O 1
ATOM 2258 N N . ASN A 1 291 ? 3.295 19.296 18.970 1.00 85.44 291 ASN A N 1
ATOM 2259 C CA . ASN A 1 291 ? 3.836 18.522 20.075 1.00 85.44 291 ASN A CA 1
ATOM 2260 C C . ASN A 1 291 ? 5.080 17.746 19.614 1.00 85.44 291 ASN A C 1
ATOM 2262 O O . ASN A 1 291 ? 5.004 16.575 19.251 1.00 85.44 291 ASN A O 1
ATOM 2266 N N . ALA A 1 292 ? 6.252 18.383 19.684 1.00 81.56 292 ALA A N 1
ATOM 2267 C CA . ALA A 1 292 ? 7.528 17.769 19.299 1.00 81.56 292 ALA A CA 1
ATOM 2268 C C . ALA A 1 292 ? 7.923 16.529 20.136 1.00 81.56 292 ALA A C 1
ATOM 2270 O O . ALA A 1 292 ? 8.917 15.879 19.825 1.00 81.56 292 ALA A O 1
ATOM 2271 N N . ASN A 1 293 ? 7.149 16.197 21.175 1.00 86.19 293 ASN A N 1
ATOM 2272 C CA . ASN A 1 293 ? 7.311 15.010 22.009 1.00 86.19 293 ASN A CA 1
ATOM 2273 C C . ASN A 1 293 ? 6.080 14.087 21.947 1.00 86.19 293 ASN A C 1
ATOM 2275 O O . ASN A 1 293 ? 5.861 13.315 22.880 1.00 86.19 293 ASN A O 1
ATOM 2279 N N . ALA A 1 294 ? 5.259 14.175 20.890 1.00 90.88 294 ALA A N 1
ATOM 2280 C CA . ALA A 1 294 ? 4.087 13.319 20.725 1.00 90.88 294 ALA A CA 1
ATOM 2281 C C . ALA A 1 294 ? 4.489 11.835 20.858 1.00 90.88 294 ALA A C 1
ATOM 2283 O O . ALA A 1 294 ? 5.323 11.361 20.076 1.00 90.88 294 ALA A O 1
ATOM 2284 N N . PRO A 1 295 ? 3.941 11.092 21.839 1.00 94.50 295 PRO A N 1
ATOM 2285 C CA . PRO A 1 295 ? 4.307 9.702 22.040 1.00 94.50 295 PRO A CA 1
ATOM 2286 C C . PRO A 1 295 ? 3.806 8.835 20.882 1.00 94.50 295 PRO A C 1
ATOM 2288 O O . PRO A 1 295 ? 2.733 9.071 20.315 1.00 94.50 295 PRO A O 1
ATOM 2291 N N . ILE A 1 296 ? 4.590 7.806 20.557 1.00 95.88 296 ILE A N 1
ATOM 2292 C CA . ILE A 1 296 ? 4.234 6.782 19.574 1.00 95.88 296 ILE A CA 1
ATOM 2293 C C . ILE A 1 296 ? 3.972 5.484 20.317 1.00 95.88 296 ILE A C 1
ATOM 2295 O O . ILE A 1 296 ? 4.816 5.024 21.091 1.00 95.88 296 ILE A O 1
ATOM 2299 N N . TYR A 1 297 ? 2.834 4.867 20.024 1.00 96.94 297 TYR A N 1
ATOM 2300 C CA . TYR A 1 297 ? 2.509 3.536 20.509 1.00 96.94 297 TYR A CA 1
ATOM 2301 C C . TYR A 1 297 ? 2.242 2.580 19.351 1.00 96.94 297 TYR A C 1
ATOM 2303 O O . TYR A 1 297 ? 1.696 2.973 18.321 1.00 96.94 297 TYR A O 1
ATOM 2311 N N . ALA A 1 298 ? 2.588 1.315 19.555 1.00 96.81 298 ALA A N 1
ATOM 2312 C CA . ALA A 1 298 ? 2.165 0.192 18.736 1.00 96.81 298 ALA A CA 1
ATOM 2313 C C . ALA A 1 298 ? 1.181 -0.682 19.523 1.00 96.81 298 ALA A C 1
ATOM 2315 O O . ALA A 1 298 ? 1.277 -0.813 20.746 1.00 96.81 298 ALA A O 1
ATOM 2316 N N . THR A 1 299 ? 0.224 -1.281 18.825 1.00 96.00 299 THR A N 1
ATOM 2317 C CA . THR A 1 299 ? -0.783 -2.179 19.406 1.00 96.00 299 THR A CA 1
ATOM 2318 C C . THR A 1 299 ? -1.163 -3.271 18.407 1.00 96.00 299 THR A C 1
ATOM 2320 O O . THR A 1 299 ? -0.739 -3.235 17.254 1.00 96.00 299 THR A O 1
ATOM 2323 N N . ASN A 1 300 ? -1.951 -4.258 18.829 1.00 93.88 300 ASN A N 1
ATOM 2324 C CA . ASN A 1 300 ? -2.501 -5.265 17.926 1.00 93.88 300 ASN A CA 1
ATOM 2325 C C . ASN A 1 300 ? -3.651 -4.643 17.107 1.00 93.88 300 ASN A C 1
ATOM 2327 O O . ASN A 1 300 ? -4.769 -4.473 17.604 1.00 93.88 300 ASN A O 1
ATOM 2331 N N . GLY A 1 301 ? -3.347 -4.265 15.862 1.00 91.44 301 GLY A N 1
ATOM 2332 C CA . GLY A 1 301 ? -4.295 -3.615 14.954 1.00 91.44 301 GLY A CA 1
ATOM 2333 C C . GLY A 1 301 ? -5.373 -4.563 14.439 1.00 91.44 301 GLY A C 1
ATOM 2334 O O . GLY A 1 301 ? -6.529 -4.166 14.255 1.00 91.44 301 GLY A O 1
ATOM 2335 N N . ASP A 1 302 ? -5.012 -5.834 14.270 1.00 87.19 302 ASP A N 1
ATOM 2336 C CA . ASP A 1 302 ? -5.919 -6.883 13.817 1.00 87.19 302 ASP A CA 1
ATOM 2337 C C . ASP A 1 302 ? -7.099 -7.069 14.786 1.00 87.19 302 ASP A C 1
ATOM 2339 O O . ASP A 1 302 ? -8.274 -6.872 14.461 1.00 87.19 302 ASP A O 1
ATOM 2343 N N . ARG A 1 303 ? -6.771 -7.320 16.052 1.00 88.00 303 ARG A N 1
ATOM 2344 C CA . ARG A 1 303 ? -7.733 -7.735 17.071 1.00 88.00 303 ARG A CA 1
ATOM 2345 C C . ARG A 1 303 ? -8.574 -6.594 17.638 1.00 88.00 303 ARG A C 1
ATOM 2347 O O . ARG A 1 303 ? -9.754 -6.796 17.921 1.00 88.00 303 ARG A O 1
ATOM 2354 N N . TYR A 1 304 ? -7.984 -5.414 17.832 1.00 93.44 304 TYR A N 1
ATOM 2355 C CA . TYR A 1 304 ? -8.626 -4.333 18.597 1.00 93.44 304 TYR A CA 1
ATOM 2356 C C . TYR A 1 304 ? -9.193 -3.199 17.747 1.00 93.44 304 TYR A C 1
ATOM 2358 O O . TYR A 1 304 ? -9.907 -2.353 18.288 1.00 93.44 304 TYR A O 1
ATOM 2366 N N . PHE A 1 305 ? -8.908 -3.176 16.441 1.00 94.31 305 PHE A N 1
ATOM 2367 C CA . PHE A 1 305 ? -9.309 -2.066 15.573 1.00 94.31 305 PHE A CA 1
ATOM 2368 C C . PHE A 1 305 ? -9.907 -2.489 14.240 1.00 94.31 305 PHE A C 1
ATOM 2370 O O . PHE A 1 305 ? -10.742 -1.756 13.720 1.00 94.31 305 PHE A O 1
ATOM 2377 N N . THR A 1 306 ? -9.537 -3.644 13.686 1.00 87.38 306 THR A N 1
ATOM 2378 C CA . THR A 1 306 ? -9.980 -4.045 12.337 1.00 87.38 306 THR A CA 1
ATOM 2379 C C . THR A 1 306 ? -10.939 -5.234 12.328 1.00 87.38 306 THR A C 1
ATOM 2381 O O . THR A 1 306 ? -11.699 -5.395 11.375 1.00 87.38 306 THR A O 1
ATOM 2384 N N . CYS A 1 307 ? -11.018 -5.985 13.428 1.00 89.19 307 CYS A N 1
ATOM 2385 C CA . CYS A 1 307 ? -12.024 -7.017 13.661 1.00 89.19 307 CYS A CA 1
ATOM 2386 C C . CYS A 1 307 ? -13.317 -6.419 14.275 1.00 89.19 307 CYS A C 1
ATOM 2388 O O . CYS A 1 307 ? -13.309 -6.055 15.454 1.00 89.19 307 CYS A O 1
ATOM 2390 N N . PRO A 1 308 ? -14.452 -6.310 13.540 1.00 91.44 308 PRO A N 1
ATOM 2391 C CA . PRO A 1 308 ? -15.680 -5.661 14.021 1.00 91.44 308 PRO A CA 1
ATOM 2392 C C . PRO A 1 308 ? -16.479 -6.532 15.004 1.00 91.44 308 PRO A C 1
ATOM 2394 O O . PRO A 1 308 ? -17.581 -6.989 14.704 1.00 91.44 308 PRO A O 1
ATOM 2397 N N . GLY A 1 309 ? -15.909 -6.786 16.180 1.00 93.00 309 GLY A N 1
ATOM 2398 C CA . GLY A 1 309 ? -16.498 -7.579 17.259 1.00 93.00 309 GLY A CA 1
ATOM 2399 C C . GLY A 1 309 ? -16.531 -6.839 18.604 1.00 93.00 309 GLY A C 1
ATOM 2400 O O . GLY A 1 309 ? -16.235 -5.642 18.668 1.00 93.00 309 GLY A O 1
ATOM 2401 N N . PRO A 1 310 ? -16.870 -7.534 19.707 1.00 93.31 310 PRO A N 1
ATOM 2402 C CA . PRO A 1 310 ? -16.974 -6.933 21.043 1.00 93.31 310 PRO A CA 1
ATOM 2403 C C . PRO A 1 310 ? -15.697 -6.212 21.506 1.00 93.31 310 PRO A C 1
ATOM 2405 O O . PRO A 1 310 ? -15.773 -5.202 22.206 1.00 93.31 310 PRO A O 1
ATOM 2408 N N . GLN A 1 311 ? -14.531 -6.698 21.070 1.00 93.00 311 GLN A N 1
ATOM 2409 C CA . GLN A 1 311 ? -13.221 -6.195 21.488 1.00 93.00 311 GLN A CA 1
ATOM 2410 C C . GLN A 1 311 ? -12.915 -4.773 21.008 1.00 93.00 311 GLN A C 1
ATOM 2412 O O . GLN A 1 311 ? -12.111 -4.091 21.644 1.00 93.00 311 GLN A O 1
ATOM 2417 N N . LEU A 1 312 ? -13.595 -4.279 19.963 1.00 95.31 312 LEU A N 1
ATOM 2418 C CA . LEU A 1 312 ? -13.510 -2.863 19.597 1.00 95.31 312 LEU A CA 1
ATOM 2419 C C . LEU A 1 312 ? -13.921 -1.973 20.775 1.00 95.31 312 LEU A C 1
ATOM 2421 O O . LEU A 1 312 ? -13.272 -0.967 21.042 1.00 95.31 312 LEU A O 1
ATOM 2425 N N . VAL A 1 313 ? -14.977 -2.362 21.497 1.00 92.00 313 VAL A N 1
ATOM 2426 C CA . VAL A 1 313 ? -15.523 -1.606 22.630 1.00 92.00 313 VAL A CA 1
ATOM 2427 C C . VAL A 1 313 ? -14.769 -1.905 23.915 1.00 92.00 313 VAL A C 1
ATOM 2429 O O . VAL A 1 313 ? -14.350 -0.978 24.604 1.00 92.00 313 VAL A O 1
ATOM 2432 N N . THR A 1 314 ? -14.604 -3.188 24.243 1.00 89.88 314 THR A N 1
ATOM 2433 C CA . THR A 1 314 ? -14.075 -3.586 25.553 1.00 89.88 314 THR A CA 1
ATOM 2434 C C . THR A 1 314 ? -12.580 -3.320 25.698 1.00 89.88 314 THR A C 1
ATOM 2436 O O . THR A 1 314 ? -12.110 -3.139 26.819 1.00 89.88 314 THR A O 1
ATOM 2439 N N . VAL A 1 315 ? -11.845 -3.261 24.581 1.00 92.94 315 VAL A N 1
ATOM 2440 C CA . VAL A 1 315 ? -10.393 -3.051 24.560 1.00 92.94 315 VAL A CA 1
ATOM 2441 C C . VAL A 1 315 ? -10.014 -1.868 23.670 1.00 92.94 315 VAL A C 1
ATOM 2443 O O . VAL A 1 315 ? -9.404 -0.920 24.153 1.00 92.94 315 VAL A O 1
ATOM 2446 N N . GLY A 1 316 ? -10.406 -1.867 22.393 1.00 95.56 316 GLY A N 1
ATOM 2447 C CA . GLY A 1 316 ? -9.946 -0.890 21.397 1.00 95.56 316 GLY A CA 1
ATOM 2448 C C . GLY A 1 316 ? -10.150 0.574 21.802 1.00 95.56 316 GLY A C 1
ATOM 2449 O O . GLY A 1 316 ? -9.187 1.340 21.840 1.00 95.56 316 GLY A O 1
ATOM 2450 N N . VAL A 1 317 ? -11.377 0.974 22.169 1.00 96.75 317 VAL A N 1
ATOM 2451 C CA . VAL A 1 317 ? -11.667 2.357 22.614 1.00 96.75 317 VAL A CA 1
ATOM 2452 C C . VAL A 1 317 ? -10.900 2.717 23.893 1.00 96.75 317 VAL A C 1
ATOM 2454 O O . VAL A 1 317 ? -10.445 3.852 24.044 1.00 96.75 317 VAL A O 1
ATOM 2457 N N . VAL A 1 318 ? -10.705 1.753 24.797 1.00 95.38 318 VAL A N 1
ATOM 2458 C CA . VAL A 1 318 ? -9.925 1.957 26.025 1.00 95.38 318 VAL A CA 1
ATOM 2459 C C . VAL A 1 318 ? -8.454 2.200 25.687 1.00 95.38 318 VAL A C 1
ATOM 2461 O O . VAL A 1 318 ? -7.874 3.151 26.201 1.00 95.38 318 VAL A O 1
ATOM 2464 N N . LEU A 1 319 ? -7.866 1.431 24.764 1.00 95.75 319 LEU A N 1
ATOM 2465 C CA . LEU A 1 319 ? -6.484 1.630 24.314 1.00 95.75 319 LEU A CA 1
ATOM 2466 C C . LEU A 1 319 ? -6.272 3.001 23.661 1.00 95.75 319 LEU A C 1
ATOM 2468 O O . LEU A 1 319 ? -5.234 3.621 23.894 1.00 95.75 319 LEU A O 1
ATOM 2472 N N . LEU A 1 320 ? -7.257 3.513 22.911 1.00 97.06 320 LEU A N 1
ATOM 2473 C CA . LEU A 1 320 ? -7.216 4.885 22.390 1.00 97.06 320 LEU A CA 1
ATOM 2474 C C . LEU A 1 320 ? -7.123 5.913 23.526 1.00 97.06 320 LEU A C 1
ATOM 2476 O O . LEU A 1 320 ? -6.277 6.808 23.487 1.00 97.06 320 LEU A O 1
ATOM 2480 N N . ALA A 1 321 ? -7.967 5.771 24.553 1.00 95.31 321 ALA A N 1
ATOM 2481 C CA . ALA A 1 321 ? -7.951 6.656 25.713 1.00 95.31 321 ALA A CA 1
ATOM 2482 C C . ALA A 1 321 ? -6.631 6.537 26.499 1.00 95.31 321 ALA A C 1
ATOM 2484 O O . ALA A 1 321 ? -6.036 7.550 26.867 1.00 95.31 321 ALA A O 1
ATOM 2485 N N . MET A 1 322 ? -6.124 5.320 26.709 1.00 93.31 322 MET A N 1
ATOM 2486 C CA . MET A 1 322 ? -4.848 5.090 27.391 1.00 93.31 322 MET A CA 1
ATOM 2487 C C . MET A 1 322 ? -3.678 5.728 26.638 1.00 93.31 322 MET A C 1
ATOM 2489 O O . MET A 1 322 ? -2.864 6.407 27.261 1.00 93.31 322 MET A O 1
ATOM 2493 N N . ALA A 1 323 ? -3.609 5.570 25.313 1.00 93.94 323 ALA A N 1
ATOM 2494 C CA . ALA A 1 323 ? -2.562 6.176 24.491 1.00 93.94 323 ALA A CA 1
ATOM 2495 C C . ALA A 1 323 ? -2.546 7.705 24.609 1.00 93.94 323 ALA A C 1
ATOM 2497 O O . ALA A 1 323 ? -1.478 8.306 24.692 1.00 93.94 323 ALA A O 1
ATOM 2498 N N . ALA A 1 324 ? -3.720 8.334 24.652 1.00 94.56 324 ALA A N 1
ATOM 2499 C CA . ALA A 1 324 ? -3.829 9.786 24.680 1.00 94.56 324 ALA A CA 1
ATOM 2500 C C . ALA A 1 324 ? -3.651 10.407 26.074 1.00 94.56 324 ALA A C 1
ATOM 2502 O O . ALA A 1 324 ? -3.161 11.527 26.173 1.00 94.56 324 ALA A O 1
ATOM 2503 N N . TYR A 1 325 ? -4.069 9.724 27.146 1.00 93.81 325 TYR A N 1
ATOM 2504 C CA . TYR A 1 325 ? -4.233 10.366 28.458 1.00 93.81 325 TYR A CA 1
ATOM 2505 C C . TYR A 1 325 ? -3.322 9.832 29.568 1.00 93.81 325 TYR A C 1
ATOM 2507 O O . TYR A 1 325 ? -3.237 10.466 30.618 1.00 93.81 325 TYR A O 1
ATOM 2515 N N . ARG A 1 326 ? -2.609 8.711 29.379 1.00 87.44 326 ARG A N 1
ATOM 2516 C CA . ARG A 1 326 ? -1.869 8.041 30.474 1.00 87.44 326 ARG A CA 1
ATOM 2517 C C . ARG A 1 326 ? -0.781 8.853 31.162 1.00 87.44 326 ARG A C 1
ATOM 2519 O O . ARG A 1 326 ? -0.482 8.579 32.318 1.00 87.44 326 ARG A O 1
ATOM 2526 N N . HIS A 1 327 ? -0.192 9.824 30.474 1.00 85.69 327 HIS A N 1
ATOM 2527 C CA . HIS A 1 327 ? 0.860 10.662 31.050 1.00 85.69 327 HIS A CA 1
ATOM 2528 C C . HIS A 1 327 ? 0.310 11.958 31.654 1.00 85.69 327 HIS A C 1
ATOM 2530 O O . HIS A 1 327 ? 0.798 12.403 32.688 1.00 85.69 327 HIS A O 1
ATOM 2536 N N . GLU A 1 328 ? -0.720 12.541 31.042 1.00 87.62 328 GLU A N 1
ATOM 2537 C CA . GLU A 1 328 ? -1.269 13.842 31.445 1.00 87.62 328 GLU A CA 1
ATOM 2538 C C . GLU A 1 328 ? -2.400 13.730 32.480 1.00 87.62 328 GLU A C 1
ATOM 2540 O O . GLU A 1 328 ? -2.602 14.646 33.274 1.00 87.62 328 GLU A O 1
ATOM 2545 N N . TYR A 1 329 ? -3.126 12.606 32.503 1.00 92.00 329 TYR A N 1
ATOM 2546 C CA . TYR A 1 329 ? -4.291 12.388 33.364 1.00 92.00 329 TYR A CA 1
ATOM 2547 C C . TYR A 1 329 ? -4.243 11.016 34.067 1.00 92.00 329 TYR A C 1
ATOM 2549 O O . TYR A 1 329 ? -5.097 10.160 33.813 1.00 92.00 329 TYR A O 1
ATOM 2557 N N . PRO A 1 330 ? -3.284 10.783 34.984 1.00 90.94 330 PRO A N 1
ATOM 2558 C CA . PRO A 1 330 ? -3.156 9.503 35.687 1.00 90.94 330 PRO A CA 1
ATOM 2559 C C . PRO A 1 330 ? -4.423 9.121 36.472 1.00 90.94 330 PRO A C 1
ATOM 2561 O O . PRO A 1 330 ? -4.841 7.968 36.425 1.00 90.94 330 PRO A O 1
ATOM 2564 N N . ASP A 1 331 ? -5.101 10.088 37.100 1.00 93.94 331 ASP A N 1
ATOM 2565 C CA . ASP A 1 331 ? -6.360 9.846 37.824 1.00 93.94 331 ASP A CA 1
ATOM 2566 C C . ASP A 1 331 ? -7.517 9.448 36.891 1.00 93.94 331 ASP A C 1
ATOM 2568 O O . ASP A 1 331 ? -8.391 8.669 37.274 1.00 93.94 331 ASP A O 1
ATOM 2572 N N . MET A 1 332 ? -7.527 9.957 35.651 1.00 94.50 332 MET A N 1
ATOM 2573 C CA . MET A 1 332 ? -8.513 9.556 34.644 1.00 94.50 332 MET A CA 1
ATOM 2574 C C . MET A 1 332 ? -8.281 8.105 34.234 1.00 94.50 332 MET A C 1
ATOM 2576 O O . MET A 1 332 ? -9.235 7.333 34.167 1.00 94.50 332 MET A O 1
ATOM 2580 N N . ILE A 1 333 ? -7.025 7.725 33.984 1.00 92.94 333 ILE A N 1
ATOM 2581 C CA . ILE A 1 333 ? -6.687 6.342 33.646 1.00 92.94 333 ILE A CA 1
ATOM 2582 C C . ILE A 1 333 ? -7.015 5.404 34.806 1.00 92.94 333 ILE A C 1
ATOM 2584 O O . ILE A 1 333 ? -7.671 4.395 34.568 1.00 92.94 333 ILE A O 1
ATOM 2588 N N . ALA A 1 334 ? -6.699 5.775 36.050 1.00 92.12 334 ALA A N 1
ATOM 2589 C CA . ALA A 1 334 ? -7.086 4.996 37.224 1.00 92.12 334 ALA A CA 1
ATOM 2590 C C . ALA A 1 334 ? -8.615 4.826 37.331 1.00 92.12 334 ALA A C 1
ATOM 2592 O O . ALA A 1 334 ? -9.101 3.736 37.623 1.00 92.12 334 ALA A O 1
ATOM 2593 N N . ALA A 1 335 ? -9.396 5.873 37.039 1.00 95.06 335 ALA A N 1
ATOM 2594 C CA . ALA A 1 335 ? -10.857 5.790 37.022 1.00 95.06 335 ALA A CA 1
ATOM 2595 C C . ALA A 1 335 ? -11.396 4.882 35.901 1.00 95.06 335 ALA A C 1
ATOM 2597 O O . ALA A 1 335 ? -12.381 4.174 36.111 1.00 95.06 335 ALA A O 1
ATOM 2598 N N . ILE A 1 336 ? -10.760 4.885 34.724 1.00 93.44 336 ILE A N 1
ATOM 2599 C CA . ILE A 1 336 ? -11.095 3.981 33.612 1.00 93.44 336 ILE A CA 1
ATOM 2600 C C . ILE A 1 336 ? -10.747 2.534 33.984 1.00 93.44 336 ILE A C 1
ATOM 2602 O O . ILE A 1 336 ? -11.577 1.647 33.815 1.00 93.44 336 ILE A O 1
ATOM 2606 N N . GLN A 1 337 ? -9.560 2.299 34.541 1.00 90.56 337 GLN A N 1
ATOM 2607 C CA . GLN A 1 337 ? -9.098 0.983 34.991 1.00 90.56 337 GLN A CA 1
ATOM 2608 C C . GLN A 1 337 ? -9.922 0.429 36.158 1.00 90.56 337 GLN A C 1
ATOM 2610 O O . GLN A 1 337 ? -10.074 -0.779 36.285 1.00 90.56 337 GLN A O 1
ATOM 2615 N N . ALA A 1 338 ? -10.524 1.288 36.983 1.00 92.62 338 ALA A N 1
ATOM 2616 C CA . ALA A 1 338 ? -11.430 0.872 38.051 1.00 92.62 338 ALA A CA 1
ATOM 2617 C C . ALA A 1 338 ? -12.795 0.363 37.544 1.00 92.62 338 ALA A C 1
ATOM 2619 O O . ALA A 1 338 ? -13.588 -0.159 38.333 1.00 92.62 338 ALA A O 1
ATOM 2620 N N . LEU A 1 339 ? -13.109 0.515 36.252 1.00 93.31 339 LEU A N 1
ATOM 2621 C CA . LEU A 1 339 ? -14.347 -0.014 35.689 1.00 93.31 339 LEU A CA 1
ATOM 2622 C C . LEU A 1 339 ? -14.311 -1.550 35.684 1.00 93.31 339 LEU A C 1
ATOM 2624 O O . LEU A 1 339 ? -13.413 -2.127 35.071 1.00 93.31 339 LEU A O 1
ATOM 2628 N N . PRO A 1 340 ? -15.315 -2.240 36.263 1.00 92.69 340 PRO A N 1
ATOM 2629 C CA . PRO A 1 340 ? -15.296 -3.703 36.363 1.00 92.69 340 PRO A CA 1
ATOM 2630 C C . PRO A 1 340 ? -15.159 -4.413 35.013 1.00 92.69 340 PRO A C 1
ATOM 2632 O O . PRO A 1 340 ? -14.517 -5.454 34.908 1.00 92.69 340 PRO A O 1
ATOM 2635 N N . TRP A 1 341 ? -15.759 -3.846 33.964 1.00 91.38 341 TRP A N 1
ATOM 2636 C CA . TRP A 1 341 ? -15.642 -4.398 32.621 1.00 91.38 341 TRP A CA 1
ATOM 2637 C C . TRP A 1 341 ? -14.266 -4.134 32.006 1.00 91.38 341 TRP A C 1
ATOM 2639 O O . TRP A 1 341 ? -13.802 -4.979 31.262 1.00 91.38 341 TRP A O 1
ATOM 2649 N N . VAL A 1 342 ? -13.574 -3.041 32.336 1.00 90.31 342 VAL A N 1
ATOM 2650 C CA . VAL A 1 342 ? -12.198 -2.821 31.859 1.00 90.31 342 VAL A CA 1
ATOM 2651 C C . VAL A 1 342 ? -11.263 -3.840 32.502 1.00 90.31 342 VAL A C 1
ATOM 2653 O O . VAL A 1 342 ? -10.550 -4.524 31.779 1.00 90.31 342 VAL A O 1
ATOM 2656 N N . GLN A 1 343 ? -11.346 -4.047 33.820 1.00 86.94 343 GLN A N 1
ATOM 2657 C CA . GLN A 1 343 ? -10.504 -5.024 34.534 1.00 86.94 343 GLN A CA 1
ATOM 2658 C C . GLN A 1 343 ? -10.647 -6.454 34.006 1.00 86.94 343 GLN A C 1
ATOM 2660 O O . GLN A 1 343 ? -9.691 -7.225 34.023 1.00 86.94 343 GLN A O 1
ATOM 2665 N N . MET A 1 344 ? -11.840 -6.813 33.527 1.00 86.38 344 MET A N 1
ATOM 2666 C CA . MET A 1 344 ? -12.106 -8.130 32.948 1.00 86.38 344 MET A CA 1
ATOM 2667 C C . MET A 1 344 ? -11.316 -8.385 31.658 1.00 86.38 344 MET A C 1
ATOM 2669 O O . MET A 1 344 ? -10.968 -9.531 31.382 1.00 86.38 344 MET A O 1
ATOM 2673 N N . TRP A 1 345 ? -11.056 -7.342 30.865 1.00 81.00 345 TRP A N 1
ATOM 2674 C CA . TRP A 1 345 ? -10.442 -7.461 29.538 1.00 81.00 345 TRP A CA 1
ATOM 2675 C C . TRP A 1 345 ? -9.012 -6.903 29.468 1.00 81.00 345 TRP A C 1
ATOM 2677 O O . TRP A 1 345 ? -8.233 -7.340 28.626 1.00 81.00 345 TRP A O 1
ATOM 2687 N N . LEU A 1 346 ? -8.663 -5.961 30.345 1.00 80.06 346 LEU A N 1
ATOM 2688 C CA . LEU A 1 346 ? -7.394 -5.231 30.398 1.00 80.06 346 LEU A CA 1
ATOM 2689 C C . LEU A 1 346 ? -6.925 -5.096 31.861 1.00 80.06 346 LEU A C 1
ATOM 2691 O O . LEU A 1 346 ? -7.111 -4.040 32.467 1.00 80.06 346 LEU A O 1
ATOM 2695 N N . PRO A 1 347 ? -6.342 -6.149 32.459 1.00 69.00 347 PRO A N 1
ATOM 2696 C CA . PRO A 1 347 ? -5.769 -6.050 33.798 1.00 69.00 347 PRO A CA 1
ATOM 2697 C C . PRO A 1 347 ? -4.523 -5.140 33.809 1.00 69.00 347 PRO A C 1
ATOM 2699 O O . PRO A 1 347 ? -3.755 -5.087 32.843 1.00 69.00 347 PRO A O 1
ATOM 2702 N N . ASP A 1 348 ? -4.346 -4.398 34.907 1.00 61.16 348 ASP A N 1
ATOM 2703 C CA . ASP A 1 348 ? -3.413 -3.262 35.011 1.00 61.16 348 ASP A CA 1
ATOM 2704 C C . ASP A 1 348 ? -1.940 -3.626 34.762 1.00 61.16 348 ASP A C 1
ATOM 2706 O O . ASP A 1 348 ? -1.179 -2.821 34.216 1.00 61.16 348 ASP A O 1
ATOM 2710 N N . ASP A 1 349 ? -1.547 -4.852 35.106 1.00 60.16 349 ASP A N 1
ATOM 2711 C CA . ASP A 1 349 ? -0.189 -5.390 35.008 1.00 60.16 349 ASP A CA 1
ATOM 2712 C C . ASP A 1 349 ? 0.255 -5.725 33.574 1.00 60.16 349 ASP A C 1
ATOM 2714 O O . ASP A 1 349 ? 1.441 -5.957 33.335 1.00 60.16 349 ASP A O 1
ATOM 2718 N N . LEU A 1 350 ? -0.662 -5.697 32.602 1.00 59.03 350 LEU A N 1
ATOM 2719 C CA . LEU A 1 350 ? -0.388 -6.083 31.214 1.00 59.03 350 LEU A CA 1
ATOM 2720 C C . LEU A 1 350 ? -0.480 -4.929 30.213 1.00 59.03 350 LEU A C 1
ATOM 2722 O O . LEU A 1 350 ? -0.362 -5.158 29.012 1.00 59.03 350 LEU A O 1
ATOM 2726 N N . THR A 1 351 ? -0.629 -3.684 30.667 1.00 66.31 351 THR A N 1
ATOM 2727 C CA . THR A 1 351 ? -0.809 -2.516 29.782 1.00 66.31 351 THR A CA 1
ATOM 2728 C C . THR A 1 351 ? 0.255 -2.418 28.673 1.00 66.31 351 THR A C 1
ATOM 2730 O O . THR A 1 351 ? -0.077 -2.110 27.529 1.00 66.31 351 THR A O 1
ATOM 2733 N N . GLU A 1 352 ? 1.523 -2.729 28.965 1.00 68.62 352 GLU A N 1
ATOM 2734 C CA . GLU A 1 352 ? 2.612 -2.699 27.969 1.00 68.62 352 GLU A CA 1
ATOM 2735 C C . GLU A 1 352 ? 2.525 -3.811 26.910 1.00 68.62 352 GLU A C 1
ATOM 2737 O O . GLU A 1 352 ? 3.045 -3.637 25.810 1.00 68.62 352 GLU A O 1
ATOM 2742 N N . HIS A 1 353 ? 1.824 -4.915 27.198 1.00 78.69 353 HIS A N 1
ATOM 2743 C CA . HIS A 1 353 ? 1.564 -5.983 26.225 1.00 78.69 353 HIS A CA 1
ATOM 2744 C C . HIS A 1 353 ? 0.498 -5.578 25.198 1.00 78.69 353 HIS A C 1
ATOM 2746 O O . HIS A 1 353 ? 0.520 -6.053 24.064 1.00 78.69 353 HIS A O 1
ATOM 2752 N N . TYR A 1 354 ? -0.437 -4.700 25.577 1.00 84.69 354 TYR A N 1
ATOM 2753 C CA . TYR A 1 354 ? -1.499 -4.226 24.684 1.00 84.69 354 TYR A CA 1
ATOM 2754 C C . TYR A 1 354 ? -1.133 -2.928 23.965 1.00 84.69 354 TYR A C 1
ATOM 2756 O O . TYR A 1 354 ? -1.577 -2.703 22.838 1.00 84.69 354 TYR A O 1
ATOM 2764 N N . LEU A 1 355 ? -0.340 -2.070 24.608 1.00 90.94 355 LEU A N 1
ATOM 2765 C CA . LEU A 1 355 ? 0.025 -0.750 24.111 1.00 90.94 355 LEU A CA 1
ATOM 2766 C C . LEU A 1 355 ? 1.505 -0.472 24.390 1.00 90.94 355 LEU A C 1
ATOM 2768 O O . LEU A 1 355 ? 1.878 0.053 25.446 1.00 90.94 355 LEU A O 1
ATOM 2772 N N . ARG A 1 356 ? 2.347 -0.819 23.417 1.00 93.31 356 ARG A N 1
ATOM 2773 C CA . ARG A 1 356 ? 3.803 -0.750 23.527 1.00 93.31 356 ARG A CA 1
ATOM 2774 C C . ARG A 1 356 ? 4.316 0.627 23.097 1.00 93.31 356 ARG A C 1
ATOM 2776 O O . ARG A 1 356 ? 4.078 1.016 21.953 1.00 93.31 356 ARG A O 1
ATOM 2783 N N . PRO A 1 357 ? 5.032 1.372 23.956 1.00 93.31 357 PRO A N 1
ATOM 2784 C CA . PRO A 1 357 ? 5.729 2.584 23.536 1.00 93.31 357 PRO A CA 1
ATOM 2785 C C . PRO A 1 357 ? 6.805 2.261 22.491 1.00 93.31 357 PRO A C 1
ATOM 2787 O O . PRO A 1 357 ? 7.546 1.290 22.639 1.00 93.31 357 PRO A O 1
ATOM 2790 N N . VAL A 1 358 ? 6.920 3.092 21.456 1.00 92.44 358 VAL A N 1
ATOM 2791 C CA . VAL A 1 358 ? 7.953 2.963 20.421 1.00 92.44 358 VAL A CA 1
ATOM 2792 C C . VAL A 1 358 ? 8.978 4.077 20.598 1.00 92.44 358 VAL A C 1
ATOM 2794 O O . VAL A 1 358 ? 8.668 5.258 20.448 1.00 92.44 358 VAL A O 1
ATOM 2797 N N . THR A 1 359 ? 10.221 3.707 20.902 1.00 87.69 359 THR A N 1
ATOM 2798 C CA . THR A 1 359 ? 11.342 4.652 20.956 1.00 87.69 359 THR A CA 1
ATOM 2799 C C . THR A 1 359 ? 12.059 4.672 19.615 1.00 87.69 359 THR A C 1
ATOM 2801 O O . THR A 1 359 ? 12.583 3.658 19.162 1.00 87.69 359 THR A O 1
ATOM 2804 N N . LEU A 1 360 ? 12.116 5.842 18.984 1.00 80.88 360 LEU A N 1
ATOM 2805 C CA . LEU A 1 360 ? 12.884 6.033 17.759 1.00 80.88 360 LEU A CA 1
ATOM 2806 C C . LEU A 1 360 ? 14.342 6.307 18.161 1.00 80.88 360 LEU A C 1
ATOM 2808 O O . LEU A 1 360 ? 14.646 7.388 18.659 1.00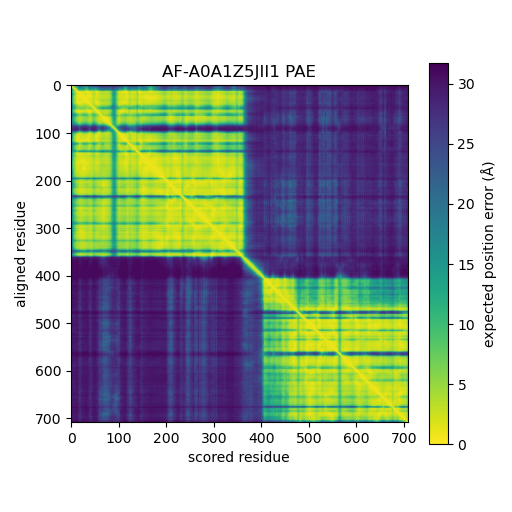 80.88 360 LEU A O 1
ATOM 2812 N N . SER A 1 361 ? 15.241 5.328 18.022 1.00 54.78 361 SER A N 1
ATOM 2813 C CA . SER A 1 361 ? 16.649 5.502 18.409 1.00 54.78 361 SER A CA 1
ATOM 2814 C C . SER A 1 361 ? 17.342 6.574 17.563 1.00 54.78 361 SER A C 1
ATOM 2816 O O . SER A 1 361 ? 17.212 6.582 16.339 1.00 54.78 361 SER A O 1
ATOM 2818 N N . SER A 1 362 ? 18.151 7.420 18.197 1.00 40.66 362 SER A N 1
ATOM 2819 C CA . SER A 1 362 ? 19.108 8.307 17.527 1.00 40.66 362 SER A CA 1
ATOM 2820 C C . SER A 1 362 ? 20.523 7.713 17.564 1.00 40.66 362 SER A C 1
ATOM 2822 O O . SER A 1 362 ? 21.013 7.459 18.665 1.00 40.66 362 SER A O 1
ATOM 2824 N N . SER A 1 363 ? 21.212 7.549 16.421 1.00 27.36 363 SER A N 1
ATOM 2825 C CA . SER A 1 363 ? 22.698 7.537 16.316 1.00 27.36 363 SER A CA 1
ATOM 2826 C C . SER A 1 363 ? 23.215 7.431 14.863 1.00 27.36 363 SER A C 1
ATOM 2828 O O . SER A 1 363 ? 22.493 6.853 14.054 1.00 27.36 363 SER A O 1
ATOM 2830 N N . PRO A 1 364 ? 24.469 7.853 14.529 1.00 31.42 364 PRO A N 1
ATOM 2831 C CA . PRO A 1 364 ? 25.422 8.708 15.261 1.00 31.42 364 PRO A CA 1
ATOM 2832 C C . PRO A 1 364 ? 25.918 9.966 14.480 1.00 31.42 364 PRO A C 1
ATOM 2834 O O . PRO A 1 364 ? 25.983 9.991 13.257 1.00 31.42 364 PRO A O 1
ATOM 2837 N N . THR A 1 365 ? 26.285 11.009 15.241 1.00 25.67 365 THR A N 1
ATOM 2838 C CA . THR A 1 365 ? 27.156 12.178 14.934 1.00 25.67 365 THR A CA 1
ATOM 2839 C C . THR A 1 365 ? 27.198 12.773 13.514 1.00 25.67 365 THR A C 1
ATOM 2841 O O . THR A 1 365 ? 27.988 12.349 12.675 1.00 25.67 365 THR A O 1
ATOM 2844 N N . VAL A 1 366 ? 26.536 13.925 13.333 1.00 28.33 366 VAL A N 1
ATOM 2845 C CA . VAL A 1 366 ? 27.030 14.997 12.449 1.00 28.33 366 VAL A CA 1
ATOM 2846 C C . VAL A 1 366 ? 27.760 16.014 13.325 1.00 28.33 366 VAL A C 1
ATOM 2848 O O . VAL A 1 366 ? 27.146 16.738 14.109 1.00 28.33 366 VAL A O 1
ATOM 2851 N N . ALA A 1 367 ? 29.087 16.023 13.237 1.00 23.75 367 ALA A N 1
ATOM 2852 C CA . ALA A 1 367 ? 29.924 17.025 13.876 1.00 23.75 367 ALA A CA 1
ATOM 2853 C C . ALA A 1 367 ? 29.848 18.364 13.124 1.00 23.75 367 ALA A C 1
ATOM 2855 O O . ALA A 1 367 ? 30.020 18.416 11.912 1.00 23.75 367 ALA A O 1
ATOM 2856 N N . SER A 1 368 ? 29.627 19.418 13.915 1.00 27.25 368 SER A N 1
ATOM 2857 C CA . SER A 1 368 ? 29.906 20.846 13.706 1.00 27.25 368 SER A CA 1
ATOM 2858 C C . SER A 1 368 ? 29.624 21.468 12.339 1.00 27.25 368 SER A C 1
ATOM 2860 O O . SER A 1 368 ? 30.371 21.245 11.398 1.00 27.25 368 SER A O 1
ATOM 2862 N N . LEU A 1 369 ? 28.736 22.463 12.330 1.00 23.83 369 LEU A N 1
ATOM 2863 C CA . LEU A 1 369 ? 29.067 23.811 11.855 1.00 23.83 369 LEU A CA 1
ATOM 2864 C C . LEU A 1 369 ? 28.186 24.845 12.575 1.00 23.83 369 LEU A C 1
ATOM 2866 O O . LEU A 1 369 ? 27.052 24.579 12.961 1.00 23.83 369 LEU A O 1
ATOM 2870 N N . ARG A 1 370 ? 28.822 25.975 12.874 1.00 24.36 370 ARG A N 1
ATOM 2871 C CA . ARG A 1 370 ? 28.529 26.927 13.949 1.00 24.36 370 ARG A CA 1
ATOM 2872 C C . ARG A 1 370 ? 27.404 27.912 13.613 1.00 24.36 370 ARG A C 1
ATOM 2874 O O . ARG A 1 370 ? 27.197 28.269 12.460 1.00 24.36 370 ARG A O 1
ATOM 2881 N N . THR A 1 371 ? 26.773 28.400 14.677 1.00 28.53 371 THR A N 1
ATOM 2882 C CA . THR A 1 371 ? 25.932 29.602 14.777 1.00 28.53 371 THR A CA 1
ATOM 2883 C C . THR A 1 371 ? 26.602 30.858 14.213 1.00 28.53 371 THR A C 1
ATOM 2885 O O . THR A 1 371 ? 27.764 31.110 14.541 1.00 28.53 371 THR A O 1
ATOM 2888 N N . VAL A 1 372 ? 25.840 31.698 13.501 1.00 22.75 372 VAL A N 1
ATOM 2889 C CA . VAL A 1 372 ? 26.041 33.158 13.475 1.00 22.75 372 VAL A CA 1
ATOM 2890 C C . VAL A 1 372 ? 24.680 33.858 13.544 1.00 22.75 372 VAL A C 1
ATOM 2892 O O . VAL A 1 372 ? 23.709 33.418 12.933 1.00 22.75 372 VAL A O 1
ATOM 2895 N N . ASP A 1 373 ? 24.688 34.901 14.364 1.00 21.81 373 ASP A N 1
ATOM 2896 C CA . ASP A 1 373 ? 23.630 35.762 14.883 1.00 21.81 373 ASP A CA 1
ATOM 2897 C C . ASP A 1 373 ? 22.964 36.692 13.851 1.00 21.81 373 ASP A C 1
ATOM 2899 O O . ASP A 1 373 ? 23.503 36.972 12.779 1.00 21.81 373 ASP A O 1
ATOM 2903 N N . GLU A 1 374 ? 21.803 37.213 14.245 1.00 31.09 374 GLU A N 1
ATOM 2904 C CA . GLU A 1 374 ? 20.984 38.215 13.554 1.00 31.09 374 GLU A CA 1
ATOM 2905 C C . GLU A 1 374 ? 21.682 39.589 13.421 1.00 31.09 374 GLU A C 1
ATOM 2907 O O . GLU A 1 374 ? 22.389 40.011 14.332 1.00 31.09 374 GLU A O 1
ATOM 2912 N N . THR A 1 375 ? 21.417 40.349 12.339 1.00 21.38 375 THR A N 1
ATOM 2913 C CA . THR A 1 375 ? 20.924 41.758 12.384 1.00 21.38 375 THR A CA 1
ATOM 2914 C C . THR A 1 375 ? 20.791 42.447 11.000 1.00 21.38 375 THR A C 1
ATOM 2916 O O . THR A 1 375 ? 21.739 42.521 10.231 1.00 21.38 375 THR A O 1
ATOM 2919 N N . ARG A 1 376 ? 19.577 42.986 10.757 1.00 23.12 376 ARG A N 1
ATOM 2920 C CA . ARG A 1 376 ? 19.127 44.239 10.076 1.00 23.12 376 ARG A CA 1
ATOM 2921 C C . ARG A 1 376 ? 19.864 44.832 8.850 1.00 23.12 376 ARG A C 1
ATOM 2923 O O . ARG A 1 376 ? 21.038 45.149 8.944 1.00 23.12 376 ARG A O 1
ATOM 2930 N N . ILE A 1 377 ? 19.079 45.234 7.829 1.00 21.19 377 ILE A N 1
ATOM 2931 C CA . ILE A 1 377 ? 18.899 46.623 7.307 1.00 21.19 377 ILE A CA 1
ATOM 2932 C C . ILE A 1 377 ? 17.627 46.687 6.421 1.00 21.19 377 ILE A C 1
ATOM 2934 O O . ILE A 1 377 ? 17.238 45.689 5.819 1.00 21.19 377 ILE A O 1
ATOM 2938 N N . ALA A 1 378 ? 16.966 47.849 6.435 1.00 20.48 378 ALA A N 1
ATOM 2939 C CA . ALA A 1 378 ? 15.685 48.205 5.821 1.00 20.48 378 ALA A CA 1
ATOM 2940 C C . ALA A 1 378 ? 15.824 49.027 4.511 1.00 20.48 378 ALA A C 1
ATOM 2942 O O . ALA A 1 378 ? 16.938 49.399 4.147 1.00 20.48 378 ALA A O 1
ATOM 2943 N N . ASP A 1 379 ? 14.652 49.359 3.936 1.00 21.09 379 ASP A N 1
ATOM 2944 C CA . ASP A 1 379 ? 14.316 50.458 2.995 1.00 21.09 379 ASP A CA 1
ATOM 2945 C C . ASP A 1 379 ? 14.613 50.229 1.494 1.00 21.09 379 ASP A C 1
ATOM 2947 O O . ASP A 1 379 ? 15.602 49.592 1.156 1.00 21.09 379 ASP A O 1
ATOM 2951 N N . ILE A 1 380 ? 13.889 50.740 0.484 1.00 23.56 380 ILE A N 1
ATOM 2952 C CA . ILE A 1 380 ? 12.535 51.277 0.190 1.00 23.56 380 ILE A CA 1
ATOM 2953 C C . ILE A 1 380 ? 12.545 51.516 -1.352 1.00 23.56 380 ILE A C 1
ATOM 2955 O O . ILE A 1 380 ? 13.615 51.669 -1.931 1.00 23.56 380 ILE A O 1
ATOM 2959 N N . GLU A 1 381 ? 11.363 51.469 -1.980 1.00 24.44 381 GLU A N 1
ATOM 2960 C CA . GLU A 1 381 ? 10.877 52.080 -3.250 1.00 24.44 381 GLU A CA 1
ATOM 2961 C C . GLU A 1 381 ? 11.860 52.618 -4.324 1.00 24.44 381 GLU A C 1
ATOM 2963 O O . GLU A 1 381 ? 12.748 53.408 -4.040 1.00 24.44 381 GLU A O 1
ATOM 2968 N N . ASP A 1 382 ? 11.612 52.297 -5.605 1.00 23.50 382 ASP A N 1
ATOM 2969 C CA . ASP A 1 382 ? 10.994 53.249 -6.554 1.00 23.50 382 ASP A CA 1
ATOM 2970 C C . ASP A 1 382 ? 10.883 52.695 -7.990 1.00 23.50 382 ASP A C 1
ATOM 2972 O O . ASP A 1 382 ? 11.717 51.935 -8.482 1.00 23.50 382 ASP A O 1
ATOM 2976 N N . CYS A 1 383 ? 9.830 53.125 -8.682 1.00 25.19 383 CYS A N 1
ATOM 2977 C CA . CYS A 1 383 ? 9.611 52.988 -10.123 1.00 25.19 383 CYS A CA 1
ATOM 2978 C C . CYS A 1 383 ? 9.316 54.400 -10.654 1.00 25.19 383 CYS A C 1
ATOM 2980 O O . CYS A 1 383 ? 8.562 55.114 -9.990 1.00 25.19 383 CYS A O 1
ATOM 2982 N N . PRO A 1 384 ? 9.850 54.833 -11.817 1.00 31.95 384 PRO A N 1
ATOM 2983 C CA . PRO A 1 384 ? 8.906 55.269 -12.863 1.00 31.95 384 PRO A CA 1
ATOM 2984 C C . PRO A 1 384 ? 9.366 55.143 -14.342 1.00 31.95 384 PRO A C 1
ATOM 2986 O O . PRO A 1 384 ? 10.508 55.412 -14.694 1.00 31.95 384 PRO A O 1
ATOM 2989 N N . ASN A 1 385 ? 8.381 54.799 -15.188 1.00 26.78 385 ASN A N 1
ATOM 2990 C CA . ASN A 1 385 ? 8.027 55.218 -16.568 1.00 26.78 385 ASN A CA 1
ATOM 2991 C C . ASN A 1 385 ? 9.028 55.819 -17.589 1.00 26.78 385 ASN A C 1
ATOM 2993 O O . ASN A 1 385 ? 9.673 56.823 -17.307 1.00 26.78 385 ASN A O 1
ATOM 2997 N N . ALA A 1 386 ? 8.895 55.343 -18.850 1.00 25.59 386 ALA A N 1
ATOM 2998 C CA . ALA A 1 386 ? 8.738 56.050 -20.162 1.00 25.59 386 ALA A CA 1
ATOM 2999 C C . ALA A 1 386 ? 9.331 55.168 -21.302 1.00 25.59 386 ALA A C 1
ATOM 3001 O O . ALA A 1 386 ? 10.362 54.556 -21.067 1.00 25.59 386 ALA A O 1
ATOM 3002 N N . GLY A 1 387 ? 8.848 55.003 -22.546 1.00 24.42 387 GLY A N 1
ATOM 3003 C CA . GLY A 1 387 ? 7.762 55.526 -23.393 1.00 24.42 387 GLY A CA 1
ATOM 3004 C C . GLY A 1 387 ? 8.078 55.212 -24.891 1.00 24.42 387 GLY A C 1
ATOM 3005 O O . GLY A 1 387 ? 9.256 55.095 -25.208 1.00 24.42 387 GLY A O 1
ATOM 3006 N N . CYS A 1 388 ? 7.031 55.100 -25.744 1.00 24.20 388 CYS A N 1
ATOM 3007 C CA . CYS A 1 388 ? 6.922 55.268 -27.233 1.00 24.20 388 CYS A CA 1
ATOM 3008 C C . CYS A 1 388 ? 7.780 54.401 -28.218 1.00 24.20 388 CYS A C 1
ATOM 3010 O O . CYS A 1 388 ? 8.851 53.942 -27.859 1.00 24.20 388 CYS A O 1
ATOM 3012 N N . ASP A 1 389 ? 7.445 54.115 -29.497 1.00 24.83 389 ASP A N 1
ATOM 3013 C CA . ASP A 1 389 ? 6.272 54.308 -30.386 1.00 24.83 389 ASP A CA 1
ATOM 3014 C C . ASP A 1 389 ? 6.388 53.447 -31.690 1.00 24.83 389 ASP A C 1
ATOM 3016 O O . ASP A 1 389 ? 7.486 53.210 -32.183 1.00 24.83 389 ASP A O 1
ATOM 3020 N N . ALA A 1 390 ? 5.224 53.053 -32.236 1.00 27.94 390 ALA A N 1
ATOM 3021 C CA . ALA A 1 390 ? 4.759 52.869 -33.639 1.00 27.94 390 ALA A CA 1
ATOM 3022 C C . ALA A 1 390 ? 5.588 52.257 -34.821 1.00 27.94 390 ALA A C 1
ATOM 3024 O O . ALA A 1 390 ? 6.562 52.845 -35.281 1.00 27.94 390 ALA A O 1
ATOM 3025 N N . GLY A 1 391 ? 4.977 51.266 -35.523 1.00 25.70 391 GLY A N 1
ATOM 3026 C CA . GLY A 1 391 ? 4.622 51.400 -36.966 1.00 25.70 391 GLY A CA 1
ATOM 3027 C C . GLY A 1 391 ? 4.845 50.243 -37.990 1.00 25.70 391 GLY A C 1
ATOM 3028 O O . GLY A 1 391 ? 5.960 50.119 -38.472 1.00 25.70 391 GLY A O 1
ATOM 3029 N N . LYS A 1 392 ? 3.735 49.584 -38.434 1.00 28.31 392 LYS A N 1
ATOM 3030 C CA . LYS A 1 392 ? 3.295 49.229 -39.840 1.00 28.31 392 LYS A CA 1
ATOM 3031 C C . LYS A 1 392 ? 4.116 48.234 -40.717 1.00 28.31 392 LYS A C 1
ATOM 3033 O O . LYS A 1 392 ? 5.331 48.288 -40.669 1.00 28.31 392 LYS A O 1
ATOM 3038 N N . ASP A 1 393 ? 3.628 47.332 -41.599 1.00 26.55 393 ASP A N 1
ATOM 3039 C CA . ASP A 1 393 ? 2.360 46.874 -42.257 1.00 26.55 393 ASP A CA 1
ATOM 3040 C C . ASP A 1 393 ? 2.605 45.382 -42.728 1.00 26.55 393 ASP A C 1
ATOM 3042 O O . ASP A 1 393 ? 3.770 45.010 -42.858 1.00 26.55 393 ASP A O 1
ATOM 3046 N N . CYS A 1 394 ? 1.674 44.410 -42.884 1.00 24.86 394 CYS A N 1
ATOM 3047 C CA . CYS A 1 394 ? 0.740 44.098 -44.008 1.00 24.86 394 CYS A CA 1
ATOM 3048 C C . CYS A 1 394 ? 0.025 42.728 -43.700 1.00 24.86 394 CYS A C 1
ATOM 3050 O O . CYS A 1 394 ? 0.735 41.793 -43.344 1.00 24.86 394 CYS A O 1
ATOM 3052 N N . VAL A 1 395 ? -1.312 42.578 -43.578 1.00 24.91 395 VAL A N 1
ATOM 3053 C CA . VAL A 1 395 ? -2.423 42.308 -44.555 1.00 24.91 395 VAL A CA 1
ATOM 3054 C C . VAL A 1 395 ? -2.709 40.818 -44.923 1.00 24.91 395 VAL A C 1
ATOM 3056 O O . VAL A 1 395 ? -1.891 40.200 -45.594 1.00 24.91 395 VAL A O 1
ATOM 3059 N N . ASP A 1 396 ? -3.926 40.364 -44.534 1.00 23.30 396 ASP A N 1
ATOM 3060 C CA . ASP A 1 396 ? -4.885 39.350 -45.083 1.00 23.30 396 ASP A CA 1
ATOM 3061 C C . ASP A 1 396 ? -4.466 37.889 -45.368 1.00 23.30 396 ASP A C 1
ATOM 3063 O O . ASP A 1 396 ? -3.387 37.624 -45.872 1.00 23.30 396 ASP A O 1
ATOM 3067 N N . ASP A 1 397 ? -5.295 36.846 -45.223 1.00 25.75 397 ASP A N 1
ATOM 3068 C CA . ASP A 1 397 ? -6.645 36.613 -44.674 1.00 25.75 397 ASP A CA 1
ATOM 3069 C C . ASP A 1 397 ? -6.824 35.074 -44.691 1.00 25.75 397 ASP A C 1
ATOM 3071 O O . ASP A 1 397 ? -6.487 34.459 -45.704 1.00 25.75 397 ASP A O 1
ATOM 3075 N N . THR A 1 398 ? -7.298 34.424 -43.619 1.00 23.34 398 THR A N 1
ATOM 3076 C CA . THR A 1 398 ? -8.122 33.185 -43.670 1.00 23.34 398 THR A CA 1
ATOM 3077 C C . THR A 1 398 ? -8.442 32.647 -42.269 1.00 23.34 398 THR A C 1
ATOM 3079 O O . THR A 1 398 ? -7.617 32.076 -41.568 1.00 23.34 398 THR A O 1
ATOM 3082 N N . MET A 1 399 ? -9.705 32.836 -41.894 1.00 25.50 399 MET A N 1
ATOM 3083 C CA . MET A 1 399 ? -10.551 32.003 -41.033 1.00 25.50 399 MET A CA 1
ATOM 3084 C C . MET A 1 399 ? -9.892 30.965 -40.096 1.00 25.50 399 MET A C 1
ATOM 3086 O O . MET A 1 399 ? -9.630 29.830 -40.475 1.00 25.50 399 MET A O 1
ATOM 3090 N N . GLY A 1 400 ? -9.878 31.312 -38.805 1.00 29.61 400 GLY A N 1
ATOM 3091 C CA . GLY A 1 400 ? -10.586 30.516 -37.799 1.00 29.61 400 GLY A CA 1
ATOM 3092 C C . GLY A 1 400 ? -9.872 29.306 -37.205 1.00 29.61 400 GLY A C 1
ATOM 3093 O O . GLY A 1 400 ? -10.362 28.198 -37.360 1.00 29.61 400 GLY A O 1
ATOM 3094 N N . HIS A 1 401 ? -8.850 29.527 -36.378 1.00 24.77 401 HIS A N 1
ATOM 3095 C CA . HIS A 1 401 ? -8.546 28.631 -35.259 1.00 24.77 401 HIS A CA 1
ATOM 3096 C C . HIS A 1 401 ? -8.094 29.463 -34.056 1.00 24.77 401 HIS A C 1
ATOM 3098 O O . HIS A 1 401 ? -7.073 30.140 -34.100 1.00 24.77 401 HIS A O 1
ATOM 3104 N N . SER A 1 402 ? -8.885 29.456 -32.981 1.00 26.72 402 SER A N 1
ATOM 3105 C CA . SER A 1 402 ? -8.476 30.007 -31.690 1.00 26.72 402 SER A CA 1
ATOM 3106 C C . SER A 1 402 ? -7.270 29.215 -31.176 1.00 26.72 402 SER A C 1
ATOM 3108 O O . SER A 1 402 ? -7.428 28.056 -30.793 1.00 26.72 402 SER A O 1
ATOM 3110 N N . GLU A 1 403 ? -6.080 29.815 -31.178 1.00 35.16 403 GLU A N 1
ATOM 3111 C CA . GLU A 1 403 ? -4.883 29.240 -30.558 1.00 35.16 403 GLU A CA 1
ATOM 3112 C C . GLU A 1 403 ? -5.123 29.042 -29.053 1.00 35.16 403 GLU A C 1
ATOM 3114 O O . GLU A 1 403 ? -5.145 29.993 -28.272 1.00 35.16 403 GLU A O 1
ATOM 3119 N N . GLN A 1 404 ? -5.334 27.795 -28.633 1.00 37.22 404 GLN A N 1
ATOM 3120 C CA . GLN A 1 404 ? -5.422 27.428 -27.221 1.00 37.22 404 GLN A CA 1
ATOM 3121 C C . GLN A 1 404 ? -4.006 27.254 -26.642 1.00 37.22 404 GLN A C 1
ATOM 3123 O O . GLN A 1 404 ? -3.154 26.574 -27.212 1.00 37.22 404 GLN A O 1
ATOM 3128 N N . LEU A 1 405 ? -3.729 27.930 -25.523 1.00 44.97 405 LEU A N 1
ATOM 3129 C CA . LEU A 1 405 ? -2.410 28.064 -24.888 1.00 44.97 405 LEU A CA 1
ATOM 3130 C C . LEU A 1 405 ? -1.929 26.780 -24.170 1.00 44.97 405 LEU A C 1
ATOM 3132 O O . LEU A 1 405 ? -2.733 26.045 -23.605 1.00 44.97 405 LEU A O 1
ATOM 3136 N N . GLY A 1 406 ? -0.610 26.527 -24.157 1.00 61.84 406 GLY A N 1
ATOM 3137 C CA . GLY A 1 406 ? 0.032 25.407 -23.435 1.00 61.84 406 GLY A CA 1
ATOM 3138 C C . GLY A 1 406 ? 0.312 25.688 -21.948 1.00 61.84 406 GLY A C 1
ATOM 3139 O O . GLY A 1 406 ? 0.350 26.848 -21.542 1.00 61.84 406 GLY A O 1
ATOM 3140 N N . TRP A 1 407 ? 0.545 24.645 -21.130 1.00 66.38 407 TRP A N 1
ATOM 3141 C CA . TRP A 1 407 ? 0.731 24.778 -19.667 1.00 66.38 407 TRP A CA 1
ATOM 3142 C C . TRP A 1 407 ? 1.917 25.659 -19.257 1.00 66.38 407 TRP A C 1
ATOM 3144 O O . TRP A 1 407 ? 1.799 26.388 -18.276 1.00 66.38 407 TRP A O 1
ATOM 3154 N N . ASP A 1 408 ? 3.035 25.603 -19.984 1.00 65.75 408 ASP A N 1
ATOM 3155 C CA . ASP A 1 408 ? 4.222 26.414 -19.675 1.00 65.75 408 ASP A CA 1
ATOM 3156 C C . ASP A 1 408 ? 3.988 27.881 -20.030 1.00 65.75 408 ASP A C 1
ATOM 3158 O O . ASP A 1 408 ? 4.309 28.756 -19.244 1.00 65.75 408 ASP A O 1
ATOM 3162 N N . LYS A 1 409 ? 3.289 28.160 -21.136 1.00 73.81 409 LYS A N 1
ATOM 3163 C CA . LYS A 1 409 ? 2.902 29.529 -21.498 1.00 73.81 409 LYS A CA 1
ATOM 3164 C C . LYS A 1 409 ? 1.898 30.117 -20.501 1.00 73.81 409 LYS A C 1
ATOM 3166 O O . LYS A 1 409 ? 2.065 31.254 -20.083 1.00 73.81 409 LYS A O 1
ATOM 3171 N N . LEU A 1 410 ? 0.904 29.338 -20.059 1.00 79.88 410 LEU A N 1
ATOM 3172 C CA . LEU A 1 410 ? -0.032 29.751 -19.001 1.00 79.88 410 LEU A CA 1
ATOM 3173 C C . LEU A 1 410 ? 0.678 29.975 -17.660 1.00 79.88 410 LEU A C 1
ATOM 3175 O O . LEU A 1 410 ? 0.327 30.885 -16.910 1.00 79.88 410 LEU A O 1
ATOM 3179 N N . HIS A 1 411 ? 1.679 29.152 -17.349 1.00 85.31 411 HIS A N 1
ATOM 3180 C CA . HIS A 1 411 ? 2.534 29.330 -16.179 1.00 85.31 411 HIS A CA 1
ATOM 3181 C C . HIS A 1 411 ? 3.409 30.577 -16.294 1.00 85.31 411 HIS A C 1
ATOM 3183 O O . HIS A 1 411 ? 3.472 31.333 -15.326 1.00 85.31 411 HIS A O 1
ATOM 3189 N N . ASP A 1 412 ? 4.027 30.823 -17.444 1.00 81.69 412 ASP A N 1
ATOM 3190 C CA . ASP A 1 412 ? 4.869 31.987 -17.709 1.00 81.69 412 ASP A CA 1
ATOM 3191 C C . ASP A 1 412 ? 4.055 33.281 -17.678 1.00 81.69 412 ASP A C 1
ATOM 3193 O O . ASP A 1 412 ? 4.452 34.236 -17.013 1.00 81.69 412 ASP A O 1
ATOM 3197 N N . GLU A 1 413 ? 2.883 33.308 -18.314 1.00 87.38 413 GLU A N 1
ATOM 3198 C CA . GLU A 1 413 ? 1.942 34.432 -18.267 1.00 87.38 413 GLU A CA 1
ATOM 3199 C C . GLU A 1 413 ? 1.470 34.694 -16.833 1.00 87.38 413 GLU A C 1
ATOM 3201 O O . GLU A 1 413 ? 1.496 35.837 -16.368 1.00 87.38 413 GLU A O 1
ATOM 3206 N N . ALA A 1 414 ? 1.118 33.640 -16.088 1.00 86.38 414 ALA A N 1
ATOM 3207 C CA . ALA A 1 414 ? 0.777 33.759 -14.675 1.00 86.38 414 ALA A CA 1
ATOM 3208 C C . ALA A 1 414 ? 1.970 34.274 -13.852 1.00 86.38 414 ALA A C 1
ATOM 3210 O O . ALA A 1 414 ? 1.789 35.134 -12.993 1.00 86.38 414 ALA A O 1
ATOM 3211 N N . CYS A 1 415 ? 3.200 33.831 -14.132 1.00 83.06 415 CYS A N 1
ATOM 3212 C CA . CYS A 1 415 ? 4.402 34.344 -13.477 1.00 83.06 415 CYS A CA 1
ATOM 3213 C C . CYS A 1 415 ? 4.652 35.825 -13.792 1.00 83.06 415 CYS A C 1
ATOM 3215 O O . CYS A 1 415 ? 4.897 36.615 -12.880 1.00 83.06 415 CYS A O 1
ATOM 3217 N N . GLN A 1 416 ? 4.547 36.229 -15.057 1.00 90.00 416 GLN A N 1
ATOM 3218 C CA . GLN A 1 416 ? 4.704 37.622 -15.488 1.00 90.00 416 GLN A CA 1
ATOM 3219 C C . GLN A 1 416 ? 3.644 38.524 -14.847 1.00 90.00 416 GLN A C 1
ATOM 3221 O O . GLN A 1 416 ? 3.961 39.610 -14.360 1.00 90.00 416 GLN A O 1
ATOM 3226 N N . ALA A 1 417 ? 2.408 38.033 -14.740 1.00 90.44 417 ALA A N 1
ATOM 3227 C CA . ALA A 1 417 ? 1.315 38.690 -14.030 1.00 90.44 417 ALA A CA 1
ATOM 3228 C C . ALA A 1 417 ? 1.415 38.584 -12.491 1.00 90.44 417 ALA A C 1
ATOM 3230 O O . ALA A 1 417 ? 0.522 39.056 -11.786 1.00 90.44 417 ALA A O 1
ATOM 3231 N N . ARG A 1 418 ? 2.484 37.973 -11.953 1.00 88.75 418 ARG A N 1
ATOM 3232 C CA . ARG A 1 418 ? 2.724 37.723 -10.516 1.00 88.75 418 ARG A CA 1
ATOM 3233 C C . ARG A 1 418 ? 1.617 36.924 -9.816 1.00 88.75 418 ARG A C 1
ATOM 3235 O O . ARG A 1 418 ? 1.404 37.052 -8.611 1.00 88.75 418 ARG A O 1
ATOM 3242 N N . GLN A 1 419 ? 0.930 36.071 -10.560 1.00 87.75 419 GLN A N 1
ATOM 3243 C CA . GLN A 1 419 ? -0.070 35.145 -10.055 1.00 87.75 419 GLN A CA 1
ATOM 3244 C C . GLN A 1 419 ? 0.594 33.869 -9.514 1.00 87.75 419 GLN A C 1
ATOM 3246 O O . GLN A 1 419 ? 1.552 33.326 -10.070 1.00 87.75 419 GLN A O 1
ATOM 3251 N N . LEU A 1 420 ? 0.071 33.374 -8.390 1.00 86.56 420 LEU A N 1
ATOM 3252 C CA . LEU A 1 420 ? 0.601 32.189 -7.701 1.00 86.56 420 LEU A CA 1
ATOM 3253 C C . LEU A 1 420 ? 0.087 30.872 -8.291 1.00 86.56 420 LEU A C 1
ATOM 3255 O O . LEU A 1 420 ? 0.610 29.796 -8.000 1.00 86.56 420 LEU A O 1
ATOM 3259 N N . THR A 1 421 ? -0.949 30.942 -9.112 1.00 89.62 421 THR A N 1
ATOM 3260 C CA . THR A 1 421 ? -1.594 29.784 -9.719 1.00 89.62 421 THR A CA 1
ATOM 3261 C C . THR A 1 421 ? -2.128 30.148 -11.095 1.00 89.62 421 THR A C 1
ATOM 3263 O O . THR A 1 421 ? -2.531 31.288 -11.303 1.00 89.62 421 THR A O 1
ATOM 3266 N N . TYR A 1 422 ? -2.212 29.169 -11.989 1.00 87.06 422 TYR A N 1
ATOM 3267 C CA . TYR A 1 422 ? -3.017 29.232 -13.210 1.00 87.06 422 TYR A CA 1
ATOM 3268 C C . TYR A 1 422 ? -4.020 28.076 -13.208 1.00 87.06 422 TYR A C 1
ATOM 3270 O O . TYR A 1 422 ? -3.834 27.090 -12.494 1.00 87.06 422 TYR A O 1
ATOM 3278 N N . THR A 1 423 ? -5.097 28.190 -13.980 1.00 79.38 423 THR A N 1
ATOM 3279 C CA . THR A 1 423 ? -6.044 27.077 -14.136 1.00 79.38 423 THR A CA 1
ATOM 3280 C C . THR A 1 423 ? -5.562 26.183 -15.267 1.00 79.38 423 THR A C 1
ATOM 3282 O O . THR A 1 423 ? -5.358 26.655 -16.383 1.00 79.38 423 THR A O 1
ATOM 3285 N N . ASP A 1 424 ? -5.359 24.904 -14.973 1.00 72.69 424 ASP A N 1
ATOM 3286 C CA . ASP A 1 424 ? -5.081 23.879 -15.968 1.00 72.69 424 ASP A CA 1
ATOM 3287 C C . ASP A 1 424 ? -6.318 23.726 -16.871 1.00 72.69 424 ASP A C 1
ATOM 3289 O O . ASP A 1 424 ? -7.400 23.414 -16.365 1.00 72.69 424 ASP A O 1
ATOM 3293 N N . PRO A 1 425 ? -6.196 23.976 -18.184 1.00 62.91 425 PRO A N 1
ATOM 3294 C CA . PRO A 1 425 ? -7.336 23.992 -19.094 1.00 62.91 425 PRO A CA 1
ATOM 3295 C C . PRO A 1 425 ? -7.926 22.597 -19.347 1.00 62.91 425 PRO A C 1
ATOM 3297 O O . PRO A 1 425 ? -9.095 22.503 -19.715 1.00 62.91 425 PRO A O 1
ATOM 3300 N N . ASP A 1 426 ? -7.153 21.529 -19.129 1.00 54.75 426 ASP A N 1
ATOM 3301 C CA . ASP A 1 426 ? -7.568 20.152 -19.407 1.00 54.75 426 ASP A CA 1
ATOM 3302 C C . ASP A 1 426 ? -8.276 19.529 -18.200 1.00 54.75 426 ASP A C 1
ATOM 3304 O O . ASP A 1 426 ? -9.285 18.838 -18.333 1.00 54.75 426 ASP A O 1
ATOM 3308 N N . SER A 1 427 ? -7.750 19.778 -17.001 1.00 63.62 427 SER A N 1
ATOM 3309 C CA . SER A 1 427 ? -8.290 19.210 -15.758 1.00 63.62 427 SER A CA 1
ATOM 3310 C C . SER A 1 427 ? -9.185 20.168 -14.970 1.00 63.62 427 SER A C 1
ATOM 3312 O O . SER A 1 427 ? -9.893 19.738 -14.060 1.00 63.62 427 SER A O 1
ATOM 3314 N N . GLY A 1 428 ? -9.146 21.466 -15.279 1.00 69.19 428 GLY A N 1
ATOM 3315 C CA . GLY A 1 428 ? -9.822 22.517 -14.516 1.00 69.19 428 GLY A CA 1
ATOM 3316 C C . GLY A 1 428 ? -9.200 22.788 -13.141 1.00 69.19 428 GLY A C 1
ATOM 3317 O O . GLY A 1 428 ? -9.741 23.581 -12.369 1.00 69.19 428 GLY A O 1
ATOM 3318 N N . TYR A 1 429 ? -8.082 22.140 -12.797 1.00 68.25 429 TYR A N 1
ATOM 3319 C CA . TYR A 1 429 ? -7.429 22.313 -11.503 1.00 68.25 429 TYR A CA 1
ATOM 3320 C C . TYR A 1 429 ? -6.578 23.580 -11.445 1.00 68.25 429 TYR A C 1
ATOM 3322 O O . TYR A 1 429 ? -5.910 23.960 -12.401 1.00 68.25 429 TYR A O 1
ATOM 3330 N N . SER A 1 430 ? -6.528 24.203 -10.270 1.00 79.69 430 SER A N 1
ATOM 3331 C CA . SER A 1 430 ? -5.595 25.295 -9.996 1.00 79.69 430 SER A CA 1
ATOM 3332 C C . SER A 1 430 ? -4.179 24.742 -9.789 1.00 79.69 430 SER A C 1
ATOM 3334 O O . SER A 1 430 ? -3.918 24.045 -8.806 1.00 79.69 430 SER A O 1
ATOM 3336 N N . VAL A 1 431 ? -3.251 25.070 -10.688 1.00 81.88 431 VAL A N 1
ATOM 3337 C CA . VAL A 1 431 ? -1.849 24.630 -10.663 1.00 81.88 431 VAL A CA 1
ATOM 3338 C C . VAL A 1 431 ? -0.956 25.758 -10.169 1.00 81.88 431 VAL A C 1
ATOM 3340 O O . VAL A 1 431 ? -0.994 26.870 -10.687 1.00 81.88 431 VAL A O 1
ATOM 3343 N N . PHE A 1 432 ? -0.128 25.469 -9.165 1.00 86.50 432 PHE A N 1
ATOM 3344 C CA . PHE A 1 432 ? 0.832 26.431 -8.625 1.00 86.50 432 PHE A CA 1
ATOM 3345 C C . PHE A 1 432 ? 1.928 26.775 -9.634 1.00 86.50 432 PHE A C 1
ATOM 3347 O O . PHE A 1 432 ? 2.504 25.892 -10.273 1.00 86.50 432 PHE A O 1
ATOM 3354 N N . THR A 1 433 ? 2.231 28.066 -9.735 1.00 88.19 433 THR A N 1
ATOM 3355 C CA . THR A 1 433 ? 3.353 28.570 -10.524 1.00 88.19 433 THR A CA 1
ATOM 3356 C C . THR A 1 433 ? 4.672 28.362 -9.786 1.00 88.19 433 THR A C 1
ATOM 3358 O O . THR A 1 433 ? 4.720 28.193 -8.562 1.00 88.19 433 THR A O 1
ATOM 3361 N N . GLU A 1 434 ? 5.776 28.426 -10.524 1.00 84.88 434 GLU A N 1
ATOM 3362 C CA . GLU A 1 434 ? 7.111 28.440 -9.930 1.00 84.88 434 GLU A CA 1
ATOM 3363 C C . GLU A 1 434 ? 7.268 29.570 -8.896 1.00 84.88 434 GLU A C 1
ATOM 3365 O O . GLU A 1 434 ? 7.849 29.340 -7.837 1.00 84.88 434 GLU A O 1
ATOM 3370 N N . LEU A 1 435 ? 6.684 30.756 -9.130 1.00 86.06 435 LEU A N 1
ATOM 3371 C CA . LEU A 1 435 ? 6.687 31.859 -8.159 1.00 86.06 435 LEU A CA 1
ATOM 3372 C C . LEU A 1 435 ? 6.073 31.454 -6.817 1.00 86.06 435 LEU A C 1
ATOM 3374 O O . LEU A 1 435 ? 6.657 31.734 -5.769 1.00 86.06 435 LEU A O 1
ATOM 3378 N N . ALA A 1 436 ? 4.938 30.752 -6.828 1.00 85.56 436 ALA A N 1
ATOM 3379 C CA . ALA A 1 436 ? 4.312 30.261 -5.601 1.00 85.56 436 ALA A CA 1
ATOM 3380 C C . ALA A 1 436 ? 5.186 29.245 -4.865 1.00 85.56 436 ALA A C 1
ATOM 3382 O O . ALA A 1 436 ? 5.210 29.196 -3.632 1.00 85.56 436 ALA A O 1
ATOM 3383 N N . HIS A 1 437 ? 5.937 28.438 -5.609 1.00 83.06 437 HIS A N 1
ATOM 3384 C CA . HIS A 1 437 ? 6.912 27.532 -5.024 1.00 83.06 437 HIS A CA 1
ATOM 3385 C C . HIS A 1 437 ? 8.143 28.274 -4.491 1.00 83.06 437 HIS A C 1
ATOM 3387 O O . HIS A 1 437 ? 8.586 27.952 -3.391 1.00 83.06 437 HIS A O 1
ATOM 3393 N N . ARG A 1 438 ? 8.648 29.298 -5.188 1.00 84.12 438 ARG A N 1
ATOM 3394 C CA . ARG A 1 438 ? 9.768 30.132 -4.724 1.00 84.12 438 ARG A CA 1
ATOM 3395 C C . ARG A 1 438 ? 9.423 30.907 -3.456 1.00 84.12 438 ARG A C 1
ATOM 3397 O O . ARG A 1 438 ? 10.230 30.921 -2.533 1.00 84.12 438 ARG A O 1
ATOM 3404 N N . GLN A 1 439 ? 8.212 31.459 -3.359 1.00 82.94 439 GLN A N 1
ATOM 3405 C CA . GLN A 1 439 ? 7.720 32.101 -2.132 1.00 82.94 439 GLN A CA 1
ATOM 3406 C C . GLN A 1 439 ? 7.696 31.142 -0.936 1.00 82.94 439 GLN A C 1
ATOM 3408 O O . GLN A 1 439 ? 7.932 31.551 0.196 1.00 82.94 439 GLN A O 1
ATOM 3413 N N . ARG A 1 440 ? 7.454 29.848 -1.177 1.00 81.06 440 ARG A N 1
ATOM 3414 C CA . ARG A 1 440 ? 7.492 28.813 -0.135 1.00 81.06 440 ARG A CA 1
ATOM 3415 C C . ARG A 1 440 ? 8.912 28.518 0.365 1.00 81.06 440 ARG A C 1
ATOM 3417 O O . ARG A 1 440 ? 9.058 27.909 1.423 1.00 81.06 440 ARG A O 1
ATOM 3424 N N . GLY A 1 441 ? 9.950 28.882 -0.386 1.00 81.31 441 GLY A N 1
ATOM 3425 C CA . GLY A 1 441 ? 11.352 28.742 0.016 1.00 81.31 441 GLY A CA 1
ATOM 3426 C C . GLY A 1 441 ? 11.910 27.311 0.003 1.00 81.31 441 GLY A C 1
ATOM 3427 O O . GLY A 1 441 ? 13.111 27.136 0.189 1.00 81.31 441 GLY A O 1
ATOM 3428 N N . LYS A 1 442 ? 11.083 26.277 -0.218 1.00 79.19 442 LYS A N 1
ATOM 3429 C CA . LYS A 1 442 ? 11.512 24.866 -0.238 1.00 79.19 442 LYS A CA 1
ATOM 3430 C C . LYS A 1 442 ? 10.636 23.970 -1.115 1.00 79.19 442 LYS A C 1
ATOM 3432 O O . LYS A 1 442 ? 9.440 24.215 -1.295 1.00 79.19 442 LYS A O 1
ATOM 3437 N N . CYS A 1 443 ? 11.213 22.864 -1.596 1.00 76.88 443 CYS A N 1
ATOM 3438 C CA . CYS A 1 443 ? 10.471 21.794 -2.265 1.00 76.88 443 CYS A CA 1
ATOM 3439 C C . CYS A 1 443 ? 9.453 21.157 -1.301 1.00 76.88 443 CYS A C 1
ATOM 3441 O O . CYS A 1 443 ? 9.810 20.773 -0.189 1.00 76.88 443 CYS A O 1
ATOM 3443 N N . CYS A 1 444 ? 8.196 21.003 -1.720 1.00 77.06 444 CYS A N 1
ATOM 3444 C CA . CYS A 1 444 ? 7.129 20.458 -0.867 1.00 77.06 444 CYS A CA 1
ATOM 3445 C C . CYS A 1 444 ? 7.069 18.920 -0.810 1.00 77.06 444 CYS A C 1
ATOM 3447 O O . CYS A 1 444 ? 6.343 18.381 0.017 1.00 77.06 444 CYS A O 1
ATOM 3449 N N . GLY A 1 445 ? 7.795 18.223 -1.689 1.00 80.00 445 GLY A N 1
ATOM 3450 C CA . GLY A 1 445 ? 7.782 16.758 -1.776 1.00 80.00 445 GLY A CA 1
ATOM 3451 C C . GLY A 1 445 ? 6.661 16.146 -2.629 1.00 80.00 445 GLY A C 1
ATOM 3452 O O . GLY A 1 445 ? 6.643 14.942 -2.854 1.00 80.00 445 GLY A O 1
ATOM 3453 N N . SER A 1 446 ? 5.778 16.961 -3.214 1.00 76.50 446 SER A N 1
ATOM 3454 C CA . SER A 1 446 ? 4.566 16.477 -3.900 1.00 76.50 446 SER A CA 1
ATOM 3455 C C . SER A 1 446 ? 4.683 16.252 -5.417 1.00 76.50 446 SER A C 1
ATOM 3457 O O . SER A 1 446 ? 3.671 16.026 -6.066 1.00 76.50 446 SER A O 1
ATOM 3459 N N . GLY A 1 447 ? 5.876 16.342 -6.015 1.00 77.31 447 GLY A N 1
ATOM 3460 C CA . GLY A 1 447 ? 6.049 16.145 -7.466 1.00 77.31 447 GLY A CA 1
ATOM 3461 C C . GLY A 1 447 ? 5.468 17.262 -8.344 1.00 77.31 447 GLY A C 1
ATOM 3462 O O . GLY A 1 447 ? 5.123 17.006 -9.492 1.00 77.31 447 GLY A O 1
ATOM 3463 N N . CYS A 1 448 ? 5.350 18.491 -7.819 1.00 83.06 448 CYS A N 1
ATOM 3464 C CA . CYS A 1 448 ? 4.704 19.621 -8.503 1.00 83.06 448 CYS A CA 1
ATOM 3465 C C . CYS A 1 448 ? 5.237 19.867 -9.917 1.00 83.06 448 CYS A C 1
ATOM 3467 O O . CYS A 1 448 ? 6.434 19.706 -10.163 1.00 83.06 448 CYS A O 1
ATOM 3469 N N . ARG A 1 449 ? 4.349 20.317 -10.811 1.00 80.31 449 ARG A N 1
ATOM 3470 C CA . ARG A 1 449 ? 4.657 20.536 -12.228 1.00 80.31 449 ARG A CA 1
ATOM 3471 C C . ARG A 1 449 ? 5.794 21.540 -12.442 1.00 80.31 449 ARG A C 1
ATOM 3473 O O . ARG A 1 449 ? 6.671 21.229 -13.225 1.00 80.31 449 ARG A O 1
ATOM 3480 N N . HIS A 1 450 ? 5.832 22.621 -11.656 1.00 84.12 450 HIS A N 1
ATOM 3481 C CA . HIS A 1 450 ? 6.761 23.753 -11.830 1.00 84.12 450 HIS A CA 1
ATOM 3482 C C . HIS A 1 450 ? 7.697 23.949 -10.636 1.00 84.12 450 HIS A C 1
ATOM 3484 O O . HIS A 1 450 ? 7.846 25.044 -10.099 1.00 84.12 450 HIS A O 1
ATOM 3490 N N . CYS A 1 451 ? 8.261 22.855 -10.120 1.00 82.31 451 CYS A N 1
ATOM 3491 C CA . CYS A 1 451 ? 9.087 22.902 -8.915 1.00 82.31 451 CYS A CA 1
ATOM 3492 C C . CYS A 1 451 ? 10.483 23.490 -9.221 1.00 82.31 451 CYS A C 1
ATOM 3494 O O . CYS A 1 451 ? 11.268 22.802 -9.874 1.00 82.31 451 CYS A O 1
ATOM 3496 N N . PRO A 1 452 ? 10.861 24.661 -8.664 1.00 82.94 452 PRO A N 1
ATOM 3497 C CA . PRO A 1 452 ? 12.169 25.293 -8.903 1.00 82.94 452 PRO A CA 1
ATOM 3498 C C . PRO A 1 452 ? 13.324 24.617 -8.155 1.00 82.94 452 PRO A C 1
ATOM 3500 O O . PRO A 1 452 ? 14.475 25.008 -8.279 1.00 82.94 452 PRO A O 1
ATOM 3503 N N . TYR A 1 453 ? 13.016 23.638 -7.305 1.00 78.81 453 TYR A N 1
ATOM 3504 C CA . TYR A 1 453 ? 13.968 23.004 -6.393 1.00 78.81 453 TYR A CA 1
ATOM 3505 C C . TYR A 1 453 ? 14.352 21.590 -6.848 1.00 78.81 453 TYR A C 1
ATOM 3507 O O . TYR A 1 453 ? 14.652 20.737 -6.011 1.00 78.81 453 TYR A O 1
ATOM 3515 N N . HIS A 1 454 ? 14.231 21.302 -8.149 1.00 77.38 454 HIS A N 1
ATOM 3516 C CA . HIS A 1 454 ? 14.550 20.005 -8.773 1.00 77.38 454 HIS A CA 1
ATOM 3517 C C . HIS A 1 454 ? 13.950 18.797 -8.041 1.00 77.38 454 HIS A C 1
ATOM 3519 O O . HIS A 1 454 ? 14.565 17.734 -7.915 1.00 77.38 454 HIS A O 1
ATOM 3525 N N . HIS A 1 455 ? 12.752 18.996 -7.478 1.00 85.81 455 HIS A N 1
ATOM 3526 C CA . HIS A 1 455 ? 12.042 17.983 -6.699 1.00 85.81 455 HIS A CA 1
ATOM 3527 C C . HIS A 1 455 ? 12.888 17.340 -5.598 1.00 85.81 455 HIS A C 1
ATOM 3529 O O . HIS A 1 455 ? 12.672 16.178 -5.267 1.00 85.81 455 HIS A O 1
ATOM 3535 N N . MET A 1 456 ? 13.838 18.079 -5.019 1.00 75.38 456 MET A N 1
ATOM 3536 C CA . MET A 1 456 ? 14.807 17.532 -4.064 1.00 75.38 456 MET A CA 1
ATOM 3537 C C . MET A 1 456 ? 14.162 16.812 -2.869 1.00 75.38 456 MET A C 1
ATOM 3539 O O . MET A 1 456 ? 14.752 15.878 -2.343 1.00 75.38 456 MET A O 1
ATOM 3543 N N . ASN A 1 457 ? 12.930 17.185 -2.493 1.00 76.62 457 ASN A N 1
ATOM 3544 C CA . ASN A 1 457 ? 12.190 16.572 -1.383 1.00 76.62 457 ASN A CA 1
ATOM 3545 C C . ASN A 1 457 ? 11.122 15.554 -1.823 1.00 76.62 457 ASN A C 1
ATOM 3547 O O . ASN A 1 457 ? 10.396 15.037 -0.977 1.00 76.62 457 ASN A O 1
ATOM 3551 N N . VAL A 1 458 ? 10.956 15.301 -3.125 1.00 76.00 458 VAL A N 1
ATOM 3552 C CA . VAL A 1 458 ? 9.949 14.359 -3.639 1.00 76.00 458 VAL A CA 1
ATOM 3553 C C . VAL A 1 458 ? 10.467 12.941 -3.462 1.00 76.00 458 VAL A C 1
ATOM 3555 O O . VAL A 1 458 ? 11.460 12.563 -4.081 1.00 76.00 458 VAL A O 1
ATOM 3558 N N . ARG A 1 459 ? 9.782 12.151 -2.632 1.00 73.25 459 ARG A N 1
ATOM 3559 C CA . ARG A 1 459 ? 10.033 10.707 -2.505 1.00 73.25 459 ARG A CA 1
ATOM 3560 C C . ARG A 1 459 ? 9.376 9.967 -3.660 1.00 73.25 459 ARG A C 1
ATOM 3562 O O . ARG A 1 459 ? 8.309 10.385 -4.106 1.00 73.25 459 ARG A O 1
ATOM 3569 N N . ASP A 1 460 ? 9.984 8.885 -4.130 1.00 78.69 460 ASP A N 1
ATOM 3570 C CA . ASP A 1 460 ? 9.459 8.064 -5.233 1.00 78.69 460 ASP A CA 1
ATOM 3571 C C . ASP A 1 460 ? 9.216 8.892 -6.499 1.00 78.69 460 ASP A C 1
ATOM 3573 O O . ASP A 1 460 ? 8.138 8.847 -7.098 1.00 78.69 460 ASP A O 1
ATOM 3577 N N . LYS A 1 461 ? 10.214 9.700 -6.888 1.00 80.69 461 LYS A N 1
ATOM 3578 C CA . LYS A 1 461 ? 10.117 10.660 -8.001 1.00 80.69 461 LYS A CA 1
ATOM 3579 C C . LYS A 1 461 ? 9.509 10.038 -9.255 1.00 80.69 461 LYS A C 1
ATOM 3581 O O . LYS A 1 461 ? 8.643 10.657 -9.864 1.00 80.69 461 LYS A O 1
ATOM 3586 N N . ALA A 1 462 ? 9.864 8.791 -9.548 1.00 77.00 462 ALA A N 1
ATOM 3587 C CA . ALA A 1 462 ? 9.367 8.013 -10.676 1.00 77.00 462 ALA A CA 1
ATOM 3588 C C . ALA A 1 462 ? 7.823 7.961 -10.756 1.00 77.00 462 ALA A C 1
ATOM 3590 O O . ALA A 1 462 ? 7.259 7.951 -11.843 1.00 77.00 462 ALA A O 1
ATOM 3591 N N . THR A 1 463 ? 7.127 8.011 -9.615 1.00 78.75 463 THR A N 1
ATOM 3592 C CA . THR A 1 463 ? 5.654 7.953 -9.526 1.00 78.75 463 THR A CA 1
ATOM 3593 C C . THR A 1 463 ? 4.970 9.318 -9.451 1.00 78.75 463 THR A C 1
ATOM 3595 O O . THR A 1 463 ? 3.750 9.392 -9.612 1.00 78.75 463 THR A O 1
ATOM 3598 N N . LYS A 1 464 ? 5.717 10.406 -9.207 1.00 74.62 464 LYS A N 1
ATOM 3599 C CA . LYS A 1 464 ? 5.145 11.716 -8.831 1.00 74.62 464 LYS A CA 1
ATOM 3600 C C . LYS A 1 464 ? 5.541 12.863 -9.750 1.00 74.62 464 LYS A C 1
ATOM 3602 O O . LYS A 1 464 ? 4.720 13.754 -9.952 1.00 74.62 464 LYS A O 1
ATOM 3607 N N . ILE A 1 465 ? 6.755 12.872 -10.301 1.00 81.75 465 ILE A N 1
ATOM 3608 C CA . ILE A 1 465 ? 7.241 14.020 -11.079 1.00 81.75 465 ILE A CA 1
ATOM 3609 C C . ILE A 1 465 ? 6.454 14.194 -12.381 1.00 81.75 465 ILE A C 1
ATOM 3611 O O . ILE A 1 465 ? 6.022 13.222 -13.006 1.00 81.75 465 ILE A O 1
ATOM 3615 N N . GLN A 1 466 ? 6.275 15.453 -12.773 1.00 78.12 466 GLN A N 1
ATOM 3616 C CA . GLN A 1 466 ? 5.560 15.857 -13.991 1.00 78.12 466 GLN A CA 1
ATOM 3617 C C . GLN A 1 466 ? 6.447 16.645 -14.974 1.00 78.12 466 GLN A C 1
ATOM 3619 O O . GLN A 1 466 ? 5.997 16.982 -16.067 1.00 78.12 466 GLN A O 1
ATOM 3624 N N . GLN A 1 467 ? 7.707 16.886 -14.596 1.00 82.69 467 GLN A N 1
ATOM 3625 C CA . GLN A 1 467 ? 8.782 17.510 -15.380 1.00 82.69 467 GLN A CA 1
ATOM 3626 C C . GLN A 1 467 ? 10.073 16.679 -15.202 1.00 82.69 467 GLN A C 1
ATOM 3628 O O . GLN A 1 467 ? 10.117 15.867 -14.266 1.00 82.69 467 GLN A O 1
ATOM 3633 N N . PRO A 1 468 ? 11.100 16.845 -16.060 1.00 89.62 468 PRO A N 1
ATOM 3634 C CA . PRO A 1 468 ? 12.350 16.096 -15.960 1.00 89.62 468 PRO A CA 1
ATOM 3635 C C . PRO A 1 468 ? 13.009 16.212 -14.582 1.00 89.62 468 PRO A C 1
ATOM 3637 O O . PRO A 1 468 ? 13.140 17.312 -14.042 1.00 89.62 468 PRO A O 1
ATOM 3640 N N . ALA A 1 469 ? 13.431 15.087 -14.001 1.00 91.56 469 ALA A N 1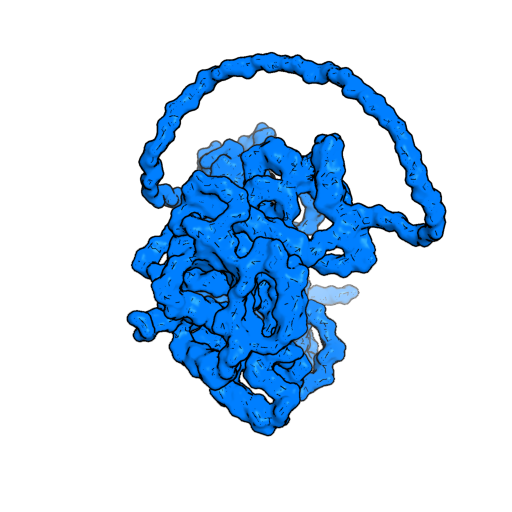
ATOM 3641 C CA . ALA A 1 469 ? 14.152 15.098 -12.729 1.00 91.56 469 ALA A CA 1
ATOM 3642 C C . ALA A 1 469 ? 15.032 13.860 -12.526 1.00 91.56 469 ALA A C 1
ATOM 3644 O O . ALA A 1 469 ? 14.749 12.772 -13.028 1.00 91.56 469 ALA A O 1
ATOM 3645 N N . TRP A 1 470 ? 16.070 14.026 -11.704 1.00 93.69 470 TRP A N 1
ATOM 3646 C CA . TRP A 1 470 ? 16.929 12.941 -11.229 1.00 93.69 470 TRP A CA 1
ATOM 3647 C C . TRP A 1 470 ? 16.129 11.954 -10.384 1.00 93.69 470 TRP A C 1
ATOM 3649 O O . TRP A 1 470 ? 15.761 12.294 -9.258 1.00 93.69 470 TRP A O 1
ATOM 3659 N N . LEU A 1 471 ? 15.870 10.758 -10.910 1.00 92.31 471 LEU A N 1
ATOM 3660 C CA . LEU A 1 471 ? 15.203 9.655 -10.216 1.00 92.31 471 LEU A CA 1
ATOM 3661 C C . LEU A 1 471 ? 16.158 8.898 -9.294 1.00 92.31 471 LEU A C 1
ATOM 3663 O O . LEU A 1 471 ? 15.740 8.455 -8.227 1.00 92.31 471 LEU A O 1
ATOM 3667 N N . PHE A 1 472 ? 17.427 8.801 -9.685 1.00 93.12 472 PHE A N 1
ATOM 3668 C CA . PHE A 1 472 ? 18.481 8.185 -8.892 1.00 93.12 472 PHE A CA 1
ATOM 3669 C C . PHE A 1 472 ? 19.815 8.900 -9.127 1.00 93.12 472 PHE A C 1
ATOM 3671 O O . PHE A 1 472 ? 20.161 9.229 -10.261 1.00 93.12 472 PHE A O 1
ATOM 3678 N N . LEU A 1 473 ? 20.533 9.157 -8.036 1.00 89.31 473 LEU A N 1
ATOM 3679 C CA . LEU A 1 473 ? 21.904 9.658 -8.006 1.00 89.31 473 LEU A CA 1
ATOM 3680 C C . LEU A 1 473 ? 22.659 8.800 -6.977 1.00 89.31 473 LEU A C 1
ATOM 3682 O O . LEU A 1 473 ? 22.211 8.757 -5.827 1.00 89.31 473 LEU A O 1
ATOM 3686 N N . PRO A 1 474 ? 23.755 8.122 -7.350 1.00 82.31 474 PRO A N 1
ATOM 3687 C CA . PRO A 1 474 ? 24.537 7.322 -6.409 1.00 82.31 474 PRO A CA 1
ATOM 3688 C C . PRO A 1 474 ? 25.130 8.209 -5.302 1.00 82.31 474 PRO A C 1
ATOM 3690 O O . PRO A 1 474 ? 25.681 9.272 -5.587 1.00 82.31 474 PRO A O 1
ATOM 3693 N N . THR A 1 475 ? 25.009 7.798 -4.035 1.00 64.31 475 THR A N 1
ATOM 3694 C CA . THR A 1 475 ? 25.482 8.577 -2.867 1.00 64.31 475 THR A CA 1
ATOM 3695 C C . THR A 1 475 ? 26.937 8.310 -2.490 1.00 64.31 475 THR A C 1
ATOM 3697 O O . THR A 1 475 ? 27.557 9.140 -1.830 1.00 64.31 475 THR A O 1
ATOM 3700 N N . THR A 1 476 ? 27.490 7.181 -2.919 1.00 54.78 476 THR A N 1
ATOM 3701 C CA . THR A 1 476 ? 28.882 6.781 -2.707 1.00 54.78 476 THR A CA 1
ATOM 3702 C C . THR A 1 476 ? 29.319 5.995 -3.928 1.00 54.78 476 THR A C 1
ATOM 3704 O O . THR A 1 476 ? 28.750 4.948 -4.224 1.00 54.78 476 THR A O 1
ATOM 3707 N N . VAL A 1 477 ? 30.306 6.513 -4.649 1.00 49.56 477 VAL A N 1
ATOM 3708 C CA . VAL A 1 477 ? 31.015 5.727 -5.655 1.00 49.56 477 VAL A CA 1
ATOM 3709 C C . VAL A 1 477 ? 32.050 4.948 -4.858 1.00 49.56 477 VAL A C 1
ATOM 3711 O O . VAL A 1 477 ? 33.095 5.497 -4.517 1.00 49.56 477 VAL A O 1
ATOM 3714 N N . GLU A 1 478 ? 31.734 3.720 -4.441 1.00 43.94 478 GLU A N 1
ATOM 3715 C CA . GLU A 1 478 ? 32.817 2.792 -4.100 1.00 43.94 478 GLU A CA 1
ATOM 3716 C C . GLU A 1 478 ? 33.772 2.759 -5.305 1.00 43.94 478 GLU A C 1
ATOM 3718 O O . GLU A 1 478 ? 33.301 2.812 -6.442 1.00 43.94 478 GLU A O 1
ATOM 3723 N N . GLU A 1 479 ? 35.087 2.786 -5.059 1.00 44.22 479 GLU A N 1
ATOM 3724 C CA . GLU A 1 479 ? 36.183 2.912 -6.042 1.00 44.22 479 GLU A CA 1
ATOM 3725 C C . GLU A 1 479 ? 36.251 1.722 -7.021 1.00 44.22 479 GLU A C 1
ATOM 3727 O O . GLU A 1 479 ? 37.206 0.949 -7.074 1.00 44.22 479 GLU A O 1
ATOM 3732 N N . HIS A 1 480 ? 35.197 1.550 -7.803 1.00 50.88 480 HIS A N 1
ATOM 3733 C CA . HIS A 1 480 ? 34.939 0.421 -8.681 1.00 50.88 480 HIS A CA 1
ATOM 3734 C C . HIS A 1 480 ? 34.573 0.945 -10.091 1.00 50.88 480 HIS A C 1
ATOM 3736 O O . HIS A 1 480 ? 33.615 0.530 -10.733 1.00 50.88 480 HIS A O 1
ATOM 3742 N N . ASP A 1 481 ? 35.353 1.949 -10.508 1.00 60.84 481 ASP A N 1
ATOM 3743 C CA . ASP A 1 481 ? 35.936 2.336 -11.810 1.00 60.84 481 ASP A CA 1
ATOM 3744 C C . ASP A 1 481 ? 35.387 1.820 -13.171 1.00 60.84 481 ASP A C 1
ATOM 3746 O O . ASP A 1 481 ? 36.139 1.765 -14.145 1.00 60.84 481 ASP A O 1
ATOM 3750 N N . VAL A 1 482 ? 34.096 1.496 -13.337 1.00 75.81 482 VAL A N 1
ATOM 3751 C CA . VAL A 1 482 ? 33.539 1.242 -14.694 1.00 75.81 482 VAL A CA 1
ATOM 3752 C C . VAL A 1 482 ? 33.218 2.544 -15.439 1.00 75.81 482 VAL A C 1
ATOM 3754 O O . VAL A 1 482 ? 33.551 2.690 -16.619 1.00 75.81 482 VAL A O 1
ATOM 3757 N N . PHE A 1 483 ? 32.619 3.504 -14.737 1.00 83.44 483 PHE A N 1
ATOM 3758 C CA . PHE A 1 483 ? 32.325 4.863 -15.197 1.00 83.44 483 PHE A CA 1
ATOM 3759 C C . PHE A 1 483 ? 32.745 5.851 -14.102 1.00 83.44 483 PHE A C 1
ATOM 3761 O O . PHE A 1 483 ? 32.696 5.514 -12.920 1.00 83.44 483 PHE A O 1
ATOM 3768 N N . THR A 1 484 ? 33.164 7.064 -14.470 1.00 82.31 484 THR A N 1
ATOM 3769 C CA . THR A 1 484 ? 33.608 8.059 -13.479 1.00 82.31 484 THR A CA 1
ATOM 3770 C C . THR A 1 484 ? 32.435 8.799 -12.836 1.00 82.31 484 THR A C 1
ATOM 3772 O O . THR A 1 484 ? 31.337 8.890 -13.389 1.00 82.31 484 THR A O 1
ATOM 3775 N N . SER A 1 485 ? 32.668 9.361 -11.648 1.00 82.31 485 SER A N 1
ATOM 3776 C CA . SER A 1 485 ? 31.677 10.184 -10.947 1.00 82.31 485 SER A CA 1
ATOM 3777 C C . SER A 1 485 ? 31.337 11.460 -11.726 1.00 82.31 485 SER A C 1
ATOM 3779 O O . SER A 1 485 ? 32.210 12.083 -12.333 1.00 82.31 485 SER A O 1
ATOM 3781 N N . LEU A 1 486 ? 30.094 11.941 -11.598 1.00 82.81 486 LEU A N 1
ATOM 3782 C CA . LEU A 1 486 ? 29.689 13.262 -12.099 1.00 82.81 486 LEU A CA 1
ATOM 3783 C C . LEU A 1 486 ? 30.494 14.413 -11.471 1.00 82.81 486 LEU A C 1
ATOM 3785 O O . LEU A 1 486 ? 30.635 15.463 -12.090 1.00 82.81 486 LEU A O 1
ATOM 3789 N N . SER A 1 487 ? 31.074 14.222 -10.283 1.00 77.50 487 SER A N 1
ATOM 3790 C CA . SER A 1 487 ? 31.983 15.202 -9.669 1.00 77.50 487 SER A CA 1
ATOM 3791 C C . SER A 1 487 ? 33.347 15.308 -10.366 1.00 77.50 487 SER A C 1
ATOM 3793 O O . SER A 1 487 ? 34.061 16.281 -10.149 1.00 77.50 487 SER A O 1
ATOM 3795 N N . GLN A 1 488 ? 33.706 14.335 -11.210 1.00 73.69 488 GLN A N 1
ATOM 3796 C CA . GLN A 1 488 ? 34.937 14.313 -12.014 1.00 73.69 488 GLN A CA 1
ATOM 3797 C C . GLN A 1 488 ? 34.667 14.669 -13.490 1.00 73.69 488 GLN A C 1
ATOM 3799 O O . GLN A 1 488 ? 35.506 14.447 -14.365 1.00 73.69 488 GLN A O 1
ATOM 3804 N N . ALA A 1 489 ? 33.474 15.188 -13.795 1.00 71.81 489 ALA A N 1
ATOM 3805 C CA . ALA A 1 489 ? 33.051 15.502 -15.150 1.00 71.81 489 ALA A CA 1
ATOM 3806 C C . ALA A 1 489 ? 33.758 16.761 -15.690 1.00 71.81 489 ALA A C 1
ATOM 3808 O O . ALA A 1 489 ? 33.299 17.880 -15.494 1.00 71.81 489 ALA A O 1
ATOM 3809 N N . HIS A 1 490 ? 34.861 16.587 -16.419 1.00 67.75 490 HIS A N 1
ATOM 3810 C CA . HIS A 1 490 ? 35.505 17.658 -17.191 1.00 67.75 490 HIS A CA 1
ATOM 3811 C C . HIS A 1 490 ? 35.003 17.651 -18.647 1.00 67.75 490 HIS A C 1
ATOM 3813 O O . HIS A 1 490 ? 35.725 17.227 -19.546 1.00 67.75 490 HIS A O 1
ATOM 3819 N N . ASN A 1 491 ? 33.753 18.068 -18.882 1.00 69.00 491 ASN A N 1
ATOM 3820 C CA . ASN A 1 491 ? 33.142 18.182 -20.223 1.00 69.00 491 ASN A CA 1
ATOM 3821 C C . ASN A 1 491 ? 33.128 16.870 -21.037 1.00 69.00 491 ASN A C 1
ATOM 3823 O O . ASN A 1 491 ? 33.344 16.855 -22.251 1.00 69.00 491 ASN A O 1
ATOM 3827 N N . ASN A 1 492 ? 32.920 15.739 -20.357 1.00 88.06 492 ASN A N 1
ATOM 3828 C CA . ASN A 1 492 ? 32.959 14.406 -20.968 1.00 88.06 492 ASN A CA 1
ATOM 3829 C C . ASN A 1 492 ? 31.762 13.520 -20.577 1.00 88.06 492 ASN A C 1
ATOM 3831 O O . ASN A 1 492 ? 31.872 12.294 -20.587 1.00 88.06 492 ASN A O 1
ATOM 3835 N N . VAL A 1 493 ? 30.627 14.112 -20.185 1.00 92.75 493 VAL A N 1
ATOM 3836 C CA . VAL A 1 493 ? 29.439 13.336 -19.793 1.00 92.75 493 VAL A CA 1
ATOM 3837 C C . VAL A 1 493 ? 28.788 12.726 -21.028 1.00 92.75 493 VAL A C 1
ATOM 3839 O O . VAL A 1 493 ? 28.537 13.415 -22.017 1.00 92.75 493 VAL A O 1
ATOM 3842 N N . ARG A 1 494 ? 28.471 11.433 -20.966 1.00 95.44 494 ARG A N 1
ATOM 3843 C CA . ARG A 1 494 ? 27.641 10.756 -21.968 1.00 95.44 494 ARG A CA 1
ATOM 3844 C C . ARG A 1 494 ? 26.242 10.541 -21.417 1.00 95.44 494 ARG A C 1
ATOM 3846 O O . ARG A 1 494 ? 26.085 10.093 -20.283 1.00 95.44 494 ARG A O 1
ATOM 3853 N N . VAL A 1 495 ? 25.233 10.844 -22.227 1.00 97.44 495 VAL A N 1
ATOM 3854 C CA . VAL A 1 495 ? 23.823 10.656 -21.863 1.00 97.44 495 VAL A CA 1
ATOM 3855 C C . VAL A 1 495 ? 23.239 9.546 -22.724 1.00 97.44 495 VAL A C 1
ATOM 3857 O O . VAL A 1 495 ? 23.055 9.726 -23.926 1.00 97.44 495 VAL A O 1
ATOM 3860 N N . LEU A 1 496 ? 22.966 8.392 -22.120 1.00 97.94 496 LEU A N 1
ATOM 3861 C CA . LEU A 1 496 ? 22.378 7.239 -22.795 1.00 97.94 496 LEU A CA 1
ATOM 3862 C C . LEU A 1 496 ? 20.855 7.296 -22.724 1.00 97.94 496 LEU A C 1
ATOM 3864 O O . LEU A 1 496 ? 20.281 7.288 -21.635 1.00 97.94 496 LEU A O 1
ATOM 3868 N N . PHE A 1 497 ? 20.201 7.273 -23.884 1.00 96.12 497 PHE A N 1
ATOM 3869 C CA . PHE A 1 497 ? 18.757 7.073 -23.971 1.00 96.12 497 PHE A CA 1
ATOM 3870 C C . PHE A 1 497 ? 18.425 5.619 -23.640 1.00 96.12 497 PHE A C 1
ATOM 3872 O O . PHE A 1 497 ? 18.724 4.705 -24.408 1.00 96.12 497 PHE A O 1
ATOM 3879 N N . PHE A 1 498 ? 17.830 5.412 -22.470 1.00 97.31 498 PHE A N 1
ATOM 3880 C CA . PHE A 1 498 ? 17.703 4.103 -21.850 1.00 97.31 498 PHE A CA 1
ATOM 3881 C C . PHE A 1 498 ? 16.243 3.637 -21.820 1.00 97.31 498 PHE A C 1
ATOM 3883 O O . PHE A 1 498 ? 15.387 4.264 -21.189 1.00 97.31 498 PHE A O 1
ATOM 3890 N N . SER A 1 499 ? 15.961 2.532 -22.515 1.00 92.06 499 SER A N 1
ATOM 3891 C CA . SER A 1 499 ? 14.619 1.945 -22.641 1.00 92.06 499 SER A CA 1
ATOM 3892 C C . SER A 1 499 ? 14.347 0.825 -21.635 1.00 92.06 499 SER A C 1
ATOM 3894 O O . SER A 1 499 ? 13.196 0.441 -21.453 1.00 92.06 499 SER A O 1
ATOM 3896 N N . GLY A 1 500 ? 15.397 0.297 -20.996 1.00 95.12 500 GLY A N 1
ATOM 3897 C CA . GLY A 1 500 ? 15.335 -0.849 -20.085 1.00 95.12 500 GLY A CA 1
ATOM 3898 C C . GLY A 1 500 ? 15.406 -2.212 -20.769 1.00 95.12 500 GLY A C 1
ATOM 3899 O O . GLY A 1 500 ? 15.506 -3.234 -20.085 1.00 95.12 500 GLY A O 1
ATOM 3900 N N . GLY A 1 501 ? 15.392 -2.239 -22.102 1.00 95.56 501 GLY A N 1
ATOM 3901 C CA . GLY A 1 501 ? 15.520 -3.459 -22.889 1.00 95.56 501 GLY A CA 1
ATOM 3902 C C . GLY A 1 501 ? 16.956 -3.857 -23.199 1.00 95.56 501 GLY A C 1
ATOM 3903 O O . GLY A 1 501 ? 17.911 -3.134 -22.889 1.00 95.56 501 GLY A O 1
ATOM 3904 N N . LYS A 1 502 ? 17.091 -5.024 -23.839 1.00 95.62 502 LYS A N 1
ATOM 3905 C CA . LYS A 1 502 ? 18.375 -5.687 -24.116 1.00 95.62 502 LYS A CA 1
ATOM 3906 C C . LYS A 1 502 ? 19.351 -4.797 -24.893 1.00 95.62 502 LYS A C 1
ATOM 3908 O O . LYS A 1 502 ? 20.526 -4.766 -24.553 1.00 95.62 502 LYS A O 1
ATOM 3913 N N . ASP A 1 503 ? 18.871 -4.009 -25.853 1.00 95.00 503 ASP A N 1
ATOM 3914 C CA . ASP A 1 503 ? 19.725 -3.205 -26.740 1.00 95.00 503 ASP A CA 1
ATOM 3915 C C . ASP A 1 503 ? 20.319 -2.008 -25.981 1.00 95.00 503 ASP A C 1
ATOM 3917 O O . ASP A 1 503 ? 21.523 -1.744 -26.017 1.00 95.00 503 ASP A O 1
ATOM 3921 N N . SER A 1 504 ? 19.498 -1.337 -25.166 1.00 96.06 504 SER A N 1
ATOM 3922 C CA . SER A 1 504 ? 19.971 -0.269 -24.279 1.00 96.06 504 SER A CA 1
ATOM 3923 C C . SER A 1 504 ? 20.935 -0.784 -23.199 1.00 96.06 504 SER A C 1
ATOM 3925 O O . SER A 1 504 ? 21.899 -0.100 -22.864 1.00 96.06 504 SER A O 1
ATOM 3927 N N . PHE A 1 505 ? 20.741 -2.013 -22.708 1.00 97.44 505 PHE A N 1
ATOM 3928 C CA . PHE A 1 505 ? 21.660 -2.669 -21.774 1.00 97.44 505 PHE A CA 1
ATOM 3929 C C . PHE A 1 505 ? 22.991 -3.072 -22.434 1.00 97.44 505 PHE A C 1
ATOM 3931 O O . PHE A 1 505 ? 24.059 -2.765 -21.904 1.00 97.44 505 PHE A O 1
ATOM 3938 N N . LEU A 1 506 ? 22.953 -3.678 -23.624 1.00 96.88 506 LEU A N 1
ATOM 3939 C CA . LEU A 1 506 ? 24.147 -3.988 -24.419 1.00 96.88 506 LEU A CA 1
ATOM 3940 C C . LEU A 1 506 ? 24.939 -2.723 -24.769 1.00 96.88 506 LEU A C 1
ATOM 3942 O O . LEU A 1 506 ? 26.166 -2.752 -24.818 1.00 96.88 506 LEU A O 1
ATOM 3946 N N . THR A 1 507 ? 24.259 -1.586 -24.927 1.00 97.38 507 THR A N 1
ATOM 3947 C CA . THR A 1 507 ? 24.918 -0.290 -25.126 1.00 97.38 507 THR A CA 1
ATOM 3948 C C . THR A 1 507 ? 25.745 0.111 -23.903 1.00 97.38 507 THR A C 1
ATOM 3950 O O . THR A 1 507 ? 26.882 0.549 -24.065 1.00 97.38 507 THR A O 1
ATOM 3953 N N . ILE A 1 508 ? 25.236 -0.097 -22.679 1.00 95.62 508 ILE A N 1
ATOM 3954 C CA . ILE A 1 508 ? 26.014 0.130 -21.446 1.00 95.62 508 ILE A CA 1
ATOM 3955 C C . ILE A 1 508 ? 27.255 -0.765 -21.439 1.00 95.62 508 ILE A C 1
ATOM 3957 O O . ILE A 1 508 ? 28.350 -0.276 -21.173 1.00 95.62 508 ILE A O 1
ATOM 3961 N N . ARG A 1 509 ? 27.113 -2.050 -21.785 1.00 94.25 509 ARG A N 1
ATOM 3962 C CA . ARG A 1 509 ? 28.247 -2.988 -21.856 1.00 94.25 509 ARG A CA 1
ATOM 3963 C C . ARG A 1 509 ? 29.284 -2.562 -22.897 1.00 94.25 509 ARG A C 1
ATOM 3965 O O . ARG A 1 509 ? 30.475 -2.567 -22.606 1.00 94.25 509 ARG A O 1
ATOM 3972 N N . ALA A 1 510 ? 28.856 -2.130 -24.082 1.00 94.06 510 ALA A N 1
ATOM 3973 C CA . ALA A 1 510 ? 29.754 -1.620 -25.118 1.00 94.06 510 ALA A CA 1
ATOM 3974 C C . ALA A 1 510 ? 30.525 -0.366 -24.664 1.00 94.06 510 ALA A C 1
ATOM 3976 O O . ALA A 1 510 ? 31.714 -0.235 -24.951 1.00 94.06 510 ALA A O 1
ATOM 3977 N N . LEU A 1 511 ? 29.871 0.536 -23.925 1.00 92.88 511 LEU A N 1
ATOM 3978 C CA . LEU A 1 511 ? 30.510 1.711 -23.329 1.00 92.88 511 LEU A CA 1
ATOM 3979 C C . LEU A 1 511 ? 31.476 1.336 -22.193 1.00 92.88 511 LEU A C 1
ATOM 3981 O O . LEU A 1 511 ? 32.577 1.876 -22.137 1.00 92.88 511 LEU A O 1
ATOM 3985 N N . ALA A 1 512 ? 31.100 0.386 -21.332 1.00 89.25 512 ALA A N 1
ATOM 3986 C CA . ALA A 1 512 ? 31.923 -0.096 -20.220 1.00 89.25 512 ALA A CA 1
ATOM 3987 C C . ALA A 1 512 ? 33.247 -0.730 -20.685 1.00 89.25 512 ALA A C 1
ATOM 3989 O O . ALA A 1 512 ? 34.226 -0.717 -19.931 1.00 89.25 512 ALA A O 1
ATOM 3990 N N . ARG A 1 513 ? 33.281 -1.239 -21.930 1.00 86.62 513 ARG A N 1
ATOM 3991 C CA . ARG A 1 513 ? 34.476 -1.810 -22.573 1.00 86.62 513 ARG A CA 1
ATOM 3992 C C . ARG A 1 513 ? 35.491 -0.796 -23.066 1.00 86.62 513 ARG A C 1
ATOM 3994 O O . ARG A 1 513 ? 36.599 -1.180 -23.439 1.00 86.62 513 ARG A O 1
ATOM 4001 N N . GLN A 1 514 ? 35.128 0.478 -23.133 1.00 84.44 514 GLN A N 1
ATOM 4002 C CA . GLN A 1 514 ? 36.040 1.489 -23.645 1.00 84.44 514 GLN A CA 1
ATOM 4003 C C . GLN A 1 514 ? 37.177 1.737 -22.650 1.00 84.44 514 GLN A C 1
ATOM 4005 O O . GLN A 1 514 ? 36.968 1.817 -21.444 1.00 84.44 514 GLN A O 1
ATOM 4010 N N . ALA A 1 515 ? 38.395 1.901 -23.172 1.00 70.00 515 ALA A N 1
ATOM 4011 C CA . ALA A 1 515 ? 39.580 2.136 -22.346 1.00 70.00 515 ALA A CA 1
ATOM 4012 C C . ALA A 1 515 ? 39.519 3.467 -21.570 1.00 70.00 515 ALA A C 1
ATOM 4014 O O . ALA A 1 515 ? 40.113 3.592 -20.502 1.00 70.00 515 ALA A O 1
ATOM 4015 N N . ALA A 1 516 ? 38.817 4.471 -22.104 1.00 78.06 516 ALA A N 1
ATOM 4016 C CA . ALA A 1 516 ? 38.623 5.754 -21.442 1.00 78.06 516 ALA A CA 1
ATOM 4017 C C . ALA A 1 516 ? 37.382 5.706 -20.543 1.00 78.06 516 ALA A C 1
ATOM 4019 O O . ALA A 1 516 ? 36.275 5.486 -21.028 1.00 78.06 516 ALA A O 1
ATOM 4020 N N . ARG A 1 517 ? 37.564 5.969 -19.246 1.00 84.69 517 ARG A N 1
ATOM 4021 C CA . ARG A 1 517 ? 36.466 6.090 -18.280 1.00 84.69 517 ARG A CA 1
ATOM 4022 C C . ARG A 1 517 ? 35.847 7.488 -18.355 1.00 84.69 517 ARG A C 1
ATOM 4024 O O . ARG A 1 517 ? 36.554 8.487 -18.490 1.00 84.69 517 ARG A O 1
ATOM 4031 N N . PHE A 1 518 ? 34.525 7.562 -18.280 1.00 88.56 518 PHE A N 1
ATOM 4032 C CA . PHE A 1 518 ? 33.756 8.808 -18.346 1.00 88.56 518 PHE A CA 1
ATOM 4033 C C . PHE A 1 518 ? 32.479 8.706 -17.504 1.00 88.56 518 PHE A C 1
ATOM 4035 O O . PHE A 1 518 ? 32.053 7.586 -17.211 1.00 88.56 518 PHE A O 1
ATOM 4042 N N . PRO A 1 519 ? 31.833 9.832 -17.148 1.00 90.88 519 PRO A N 1
ATOM 4043 C CA . PRO A 1 519 ? 30.545 9.801 -16.471 1.00 90.88 519 PRO A CA 1
ATOM 4044 C C . PRO A 1 519 ? 29.430 9.427 -17.449 1.00 90.88 519 PRO A C 1
ATOM 4046 O O . PRO A 1 519 ? 29.301 10.033 -18.518 1.00 90.88 519 PRO A O 1
ATOM 4049 N N . LEU A 1 520 ? 28.609 8.449 -17.068 1.00 94.06 520 LEU A N 1
ATOM 4050 C CA . LEU A 1 520 ? 27.447 8.001 -17.834 1.00 94.06 520 LEU A CA 1
ATOM 4051 C C . LEU A 1 520 ? 26.156 8.333 -17.079 1.00 94.06 520 LEU A C 1
ATOM 4053 O O . LEU A 1 520 ? 26.000 7.963 -15.918 1.00 94.06 520 LEU A O 1
ATOM 4057 N N . VAL A 1 521 ? 25.220 9.003 -17.751 1.00 96.50 521 VAL A N 1
ATOM 4058 C CA . VAL A 1 521 ? 23.874 9.292 -17.238 1.00 96.50 521 VAL A CA 1
ATOM 4059 C C . VAL A 1 521 ? 22.846 8.547 -18.076 1.00 96.50 521 VAL A C 1
ATOM 4061 O O . VAL A 1 521 ? 22.840 8.664 -19.300 1.00 96.50 521 VAL A O 1
ATOM 4064 N N . LEU A 1 522 ? 21.947 7.816 -17.423 1.00 98.06 522 LEU A N 1
ATOM 4065 C CA . LEU A 1 522 ? 20.780 7.225 -18.065 1.00 98.06 522 LEU A CA 1
ATOM 4066 C C . LEU A 1 522 ? 19.675 8.280 -18.162 1.00 98.06 522 LEU A C 1
ATOM 4068 O O . LEU A 1 522 ? 19.315 8.901 -17.163 1.00 98.06 522 LEU A O 1
ATOM 4072 N N . LEU A 1 523 ? 19.109 8.467 -19.351 1.00 97.88 523 LEU A N 1
ATOM 4073 C CA . LEU A 1 523 ? 17.944 9.311 -19.594 1.00 97.88 523 LEU A CA 1
ATOM 4074 C C . LEU A 1 523 ? 16.824 8.437 -20.147 1.00 97.88 523 LEU A C 1
ATOM 4076 O O . LEU A 1 523 ? 16.985 7.802 -21.186 1.00 97.88 523 LEU A O 1
ATOM 4080 N N . THR A 1 524 ? 15.678 8.410 -19.473 1.00 96.62 524 THR A N 1
ATOM 4081 C CA . THR A 1 524 ? 14.524 7.616 -19.912 1.00 96.62 524 THR A CA 1
ATOM 4082 C C . THR A 1 524 ? 13.267 8.466 -19.999 1.00 96.62 524 THR A C 1
ATOM 4084 O O . THR A 1 524 ? 13.021 9.322 -19.147 1.00 96.62 524 THR A O 1
ATOM 4087 N N . THR A 1 525 ? 12.453 8.223 -21.022 1.00 91.56 525 THR A N 1
ATOM 4088 C CA . THR A 1 525 ? 11.150 8.869 -21.199 1.00 91.56 525 THR A CA 1
ATOM 4089 C C . THR A 1 525 ? 10.027 7.901 -20.860 1.00 91.56 525 THR A C 1
ATOM 4091 O O . THR A 1 525 ? 10.058 6.756 -21.301 1.00 91.56 525 THR A O 1
ATOM 4094 N N . PHE A 1 526 ? 9.007 8.351 -20.135 1.00 87.19 526 PHE A N 1
ATOM 4095 C CA . PHE A 1 526 ? 7.894 7.497 -19.709 1.00 87.19 526 PHE A CA 1
ATOM 4096 C C . PHE A 1 526 ? 6.575 8.265 -19.706 1.00 87.19 526 PHE A C 1
ATOM 4098 O O . PHE A 1 526 ? 6.567 9.468 -19.467 1.00 87.19 526 PHE A O 1
ATOM 4105 N N . ASP A 1 527 ? 5.454 7.592 -19.952 1.00 81.31 527 ASP A N 1
ATOM 4106 C CA . ASP A 1 527 ? 4.125 8.202 -19.869 1.00 81.31 527 ASP A CA 1
ATOM 4107 C C . ASP A 1 527 ? 3.859 8.673 -18.428 1.00 81.31 527 ASP A C 1
ATOM 4109 O O . ASP A 1 527 ? 4.004 7.926 -17.456 1.00 81.31 527 ASP A O 1
ATOM 4113 N N . ALA A 1 528 ? 3.500 9.945 -18.276 1.00 74.12 528 ALA A N 1
ATOM 4114 C CA . ALA A 1 528 ? 3.323 10.592 -16.983 1.00 74.12 528 ALA A CA 1
ATOM 4115 C C . ALA A 1 528 ? 2.148 10.014 -16.174 1.00 74.12 528 ALA A C 1
ATOM 4117 O O . ALA A 1 528 ? 2.117 10.180 -14.954 1.00 74.12 528 ALA A O 1
ATOM 4118 N N . THR A 1 529 ? 1.207 9.329 -16.832 1.00 67.69 529 THR A N 1
ATOM 4119 C CA . THR A 1 529 ? 0.014 8.737 -16.217 1.00 67.69 529 THR A CA 1
ATOM 4120 C C . THR A 1 529 ? 0.241 7.270 -15.885 1.00 67.69 529 THR A C 1
ATOM 4122 O O . THR A 1 529 ? 0.159 6.891 -14.719 1.00 67.69 529 THR A O 1
ATOM 4125 N N . SER A 1 530 ? 0.548 6.440 -16.887 1.00 69.56 530 SER A N 1
ATOM 4126 C CA . SER A 1 530 ? 0.740 4.998 -16.687 1.00 69.56 530 SER A CA 1
ATOM 4127 C C . SER A 1 530 ? 2.072 4.669 -16.022 1.00 69.56 530 SER A C 1
ATOM 4129 O O . SER A 1 530 ? 2.224 3.581 -15.477 1.00 69.56 530 SER A O 1
ATOM 4131 N N . ARG A 1 531 ? 3.030 5.608 -16.036 1.00 84.44 531 ARG A N 1
ATOM 4132 C CA . ARG A 1 531 ? 4.396 5.418 -15.531 1.00 84.44 531 ARG A CA 1
ATOM 4133 C C . ARG A 1 531 ? 5.150 4.308 -16.277 1.00 84.44 531 ARG A C 1
ATOM 4135 O O . ARG A 1 531 ? 6.020 3.653 -15.710 1.00 84.44 531 ARG A O 1
ATOM 4142 N N . VAL A 1 532 ? 4.835 4.125 -17.560 1.00 74.94 532 VAL A N 1
ATOM 4143 C CA . VAL A 1 532 ? 5.416 3.108 -18.451 1.00 74.94 532 VAL A CA 1
ATOM 4144 C C . VAL A 1 532 ? 6.221 3.774 -19.568 1.00 74.94 532 VAL A C 1
ATOM 4146 O O . VAL A 1 532 ? 5.813 4.799 -20.113 1.00 74.94 532 VAL A O 1
ATOM 4149 N N . VAL A 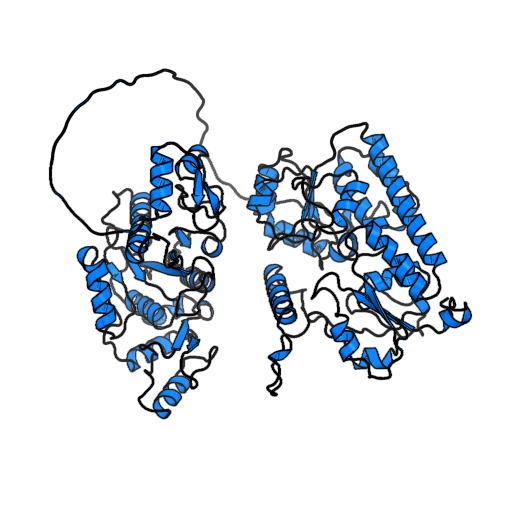1 533 ? 7.370 3.198 -19.917 1.00 82.81 533 VAL A N 1
ATOM 4150 C CA . VAL A 1 533 ? 8.151 3.551 -21.107 1.00 82.81 533 VAL A CA 1
ATOM 4151 C C . VAL A 1 533 ? 7.372 3.083 -22.337 1.00 82.81 533 VAL A C 1
ATOM 4153 O O . VAL A 1 533 ? 7.150 1.886 -22.525 1.00 82.81 533 VAL A O 1
ATOM 4156 N N . ALA A 1 534 ? 6.914 4.037 -23.150 1.00 62.78 534 ALA A N 1
ATOM 4157 C CA . ALA A 1 534 ? 6.033 3.770 -24.286 1.00 62.78 534 ALA A CA 1
ATOM 4158 C C . ALA A 1 534 ? 6.632 2.732 -25.253 1.00 62.78 534 ALA A C 1
ATOM 4160 O O . ALA A 1 534 ? 7.841 2.720 -25.484 1.00 62.78 534 ALA A O 1
ATOM 4161 N N . HIS A 1 535 ? 5.771 1.875 -25.812 1.00 64.50 535 HIS A N 1
ATOM 4162 C CA . HIS A 1 535 ? 6.091 0.740 -26.697 1.00 64.50 535 HIS A CA 1
ATOM 4163 C C . HIS A 1 535 ? 6.867 -0.415 -26.037 1.00 64.50 535 HIS A C 1
ATOM 4165 O O . HIS A 1 535 ? 6.643 -1.569 -26.388 1.00 64.50 535 HIS A O 1
ATOM 4171 N N . GLN A 1 536 ? 7.697 -0.141 -25.028 1.00 73.81 536 GLN A N 1
ATOM 4172 C CA . GLN A 1 536 ? 8.469 -1.166 -24.318 1.00 73.81 536 GLN A CA 1
ATOM 4173 C C . GLN A 1 536 ? 7.628 -1.975 -23.322 1.00 73.81 536 GLN A C 1
ATOM 4175 O O . GLN A 1 536 ? 8.015 -3.089 -22.983 1.00 73.81 536 GLN A O 1
ATOM 4180 N N . GLU A 1 537 ? 6.515 -1.417 -22.825 1.00 79.12 537 GLU A N 1
ATOM 4181 C CA . GLU A 1 537 ? 5.725 -1.973 -21.707 1.00 79.12 537 GLU A CA 1
ATOM 4182 C C . GLU A 1 537 ? 6.575 -2.238 -20.445 1.00 79.12 537 GLU A C 1
ATOM 4184 O O . GLU A 1 537 ? 6.313 -3.137 -19.648 1.00 79.12 537 GLU A O 1
ATOM 4189 N N . VAL A 1 538 ? 7.617 -1.420 -20.249 1.00 84.00 538 VAL A N 1
ATOM 4190 C CA . VAL A 1 538 ? 8.494 -1.445 -19.073 1.00 84.00 538 VAL A CA 1
ATOM 4191 C C . VAL A 1 538 ? 8.131 -0.287 -18.152 1.00 84.00 538 VAL A C 1
ATOM 4193 O O . VAL A 1 538 ? 8.112 0.872 -18.565 1.00 84.00 538 VAL A O 1
ATOM 4196 N N . SER A 1 539 ? 7.852 -0.569 -16.882 1.00 89.69 539 SER A N 1
ATOM 4197 C CA . SER A 1 539 ? 7.555 0.478 -15.898 1.00 89.69 539 SER A CA 1
ATOM 4198 C C . SER A 1 539 ? 8.799 1.308 -15.559 1.00 89.69 539 SER A C 1
ATOM 4200 O O . SER A 1 539 ? 9.911 0.789 -15.449 1.00 89.69 539 SER A O 1
ATOM 4202 N N . ILE A 1 540 ? 8.617 2.599 -15.278 1.00 92.19 540 ILE A N 1
ATOM 4203 C CA . ILE A 1 540 ? 9.696 3.483 -14.806 1.00 92.19 540 ILE A CA 1
ATOM 4204 C C . ILE A 1 540 ? 10.334 2.989 -13.496 1.00 92.19 540 ILE A C 1
ATOM 4206 O O . ILE A 1 540 ? 11.491 3.288 -13.219 1.00 92.19 540 ILE A O 1
ATOM 4210 N N . GLN A 1 541 ? 9.600 2.203 -12.702 1.00 89.06 541 GLN A N 1
ATOM 4211 C CA . GLN A 1 541 ? 10.120 1.561 -11.494 1.00 89.06 541 GLN A CA 1
ATOM 4212 C C . GLN A 1 541 ? 11.119 0.449 -11.818 1.00 89.06 541 GLN A C 1
ATOM 4214 O O . GLN A 1 541 ? 12.135 0.325 -11.140 1.00 89.06 541 GLN A O 1
ATOM 4219 N N . GLN A 1 542 ? 10.887 -0.322 -12.882 1.00 93.31 542 GLN A N 1
ATOM 4220 C CA . GLN A 1 542 ? 11.866 -1.301 -13.356 1.00 93.31 542 GLN A CA 1
ATOM 4221 C C . GLN A 1 542 ? 13.123 -0.602 -13.885 1.00 93.31 542 GLN A C 1
ATOM 4223 O O . GLN A 1 542 ? 14.221 -1.036 -13.554 1.00 93.31 542 GLN A O 1
ATOM 4228 N N . ILE A 1 543 ? 12.983 0.524 -14.596 1.00 96.62 543 ILE A N 1
ATOM 4229 C CA . ILE A 1 543 ? 14.138 1.338 -15.015 1.00 96.62 543 ILE A CA 1
ATOM 4230 C C . ILE A 1 543 ? 14.910 1.889 -13.808 1.00 96.62 543 ILE A C 1
ATOM 4232 O O . ILE A 1 543 ? 16.139 1.843 -13.777 1.00 96.62 543 ILE A O 1
ATOM 4236 N N . LEU A 1 544 ? 14.197 2.381 -12.788 1.00 95.44 544 LEU A N 1
ATOM 4237 C CA . LEU A 1 544 ? 14.801 2.840 -11.537 1.00 95.44 544 LEU A CA 1
ATOM 4238 C C . LEU A 1 544 ? 15.556 1.709 -10.832 1.00 95.44 544 LEU A C 1
ATOM 4240 O O . LEU A 1 544 ? 16.688 1.918 -10.404 1.00 95.44 544 LEU A O 1
ATOM 4244 N N . ARG A 1 545 ? 14.975 0.506 -10.781 1.00 94.75 545 ARG A N 1
ATOM 4245 C CA . ARG A 1 545 ? 15.628 -0.689 -10.236 1.00 94.75 545 ARG A CA 1
ATOM 4246 C C . ARG A 1 545 ? 16.895 -1.049 -11.015 1.00 94.75 545 ARG A C 1
ATOM 4248 O O . ARG A 1 545 ? 17.901 -1.369 -10.392 1.00 94.75 545 ARG A O 1
ATOM 4255 N N . GLN A 1 546 ? 16.881 -0.957 -12.350 1.00 96.50 546 GLN A N 1
ATOM 4256 C CA . GLN A 1 546 ? 18.080 -1.168 -13.175 1.00 96.50 546 GLN A CA 1
ATOM 4257 C C . GLN A 1 546 ? 19.169 -0.145 -12.842 1.00 96.50 546 GLN A C 1
ATOM 4259 O O . GLN A 1 546 ? 20.312 -0.524 -12.612 1.00 96.50 546 GLN A O 1
ATOM 4264 N N . ALA A 1 547 ? 18.815 1.139 -12.769 1.00 95.19 547 ALA A N 1
ATOM 4265 C CA . ALA A 1 547 ? 19.757 2.209 -12.455 1.00 95.19 547 ALA A CA 1
ATOM 4266 C C . ALA A 1 547 ? 20.363 2.071 -11.050 1.00 95.19 547 ALA A C 1
ATOM 4268 O O . ALA A 1 547 ? 21.570 2.235 -10.888 1.00 95.19 547 ALA A O 1
ATOM 4269 N N . GLN A 1 548 ? 19.540 1.729 -10.053 1.00 93.00 548 GLN A N 1
ATOM 4270 C CA . GLN A 1 548 ? 19.980 1.463 -8.683 1.00 93.00 548 GLN A CA 1
ATOM 4271 C C . GLN A 1 548 ? 20.923 0.267 -8.618 1.00 93.00 548 GLN A C 1
ATOM 4273 O O . GLN A 1 548 ? 21.979 0.360 -8.005 1.00 93.00 548 GLN A O 1
ATOM 4278 N N . HIS A 1 549 ? 20.568 -0.839 -9.274 1.00 93.38 549 HIS A N 1
ATOM 4279 C CA . HIS A 1 549 ? 21.400 -2.038 -9.290 1.00 93.38 549 HIS A CA 1
ATOM 4280 C C . HIS A 1 549 ? 22.747 -1.793 -9.973 1.00 93.38 549 HIS A C 1
ATOM 4282 O O . HIS A 1 549 ? 23.785 -2.145 -9.432 1.00 93.38 549 HIS A O 1
ATOM 4288 N N . LEU A 1 550 ? 22.738 -1.121 -11.128 1.00 90.69 550 LEU A N 1
ATOM 4289 C CA . LEU A 1 550 ? 23.947 -0.786 -11.888 1.00 90.69 550 LEU A CA 1
ATOM 4290 C C . LEU A 1 550 ? 24.730 0.407 -11.315 1.00 90.69 550 LEU A C 1
ATOM 4292 O O . LEU A 1 550 ? 25.770 0.754 -11.865 1.00 90.69 550 LEU A O 1
ATOM 4296 N N . GLN A 1 551 ? 24.229 1.058 -10.258 1.00 89.12 551 GLN A N 1
ATOM 4297 C CA . GLN A 1 551 ? 24.807 2.271 -9.663 1.00 89.12 551 GLN A CA 1
ATOM 4298 C C . GLN A 1 551 ? 25.019 3.419 -10.674 1.00 89.12 551 GLN A C 1
ATOM 4300 O O . GLN A 1 551 ? 25.972 4.190 -10.578 1.00 89.12 551 GLN A O 1
ATOM 4305 N N . LEU A 1 552 ? 24.105 3.571 -11.639 1.00 92.00 552 LEU A N 1
ATOM 4306 C CA . LEU A 1 552 ? 24.175 4.604 -12.679 1.00 92.00 552 LEU A CA 1
ATOM 4307 C C . LEU A 1 552 ? 23.154 5.724 -12.439 1.00 92.00 552 LEU A C 1
ATOM 4309 O O . LEU A 1 552 ? 21.975 5.422 -12.260 1.00 92.00 552 LEU A O 1
ATOM 4313 N N . PRO A 1 553 ? 23.543 7.014 -12.499 1.00 95.06 553 PRO A N 1
ATOM 4314 C CA . PRO A 1 553 ? 22.608 8.135 -12.435 1.00 95.06 553 PRO A CA 1
ATOM 4315 C C . PRO A 1 553 ? 21.450 7.988 -13.431 1.00 95.06 553 PRO A C 1
ATOM 4317 O O . PRO A 1 553 ? 21.681 7.731 -14.612 1.00 95.06 553 PRO A O 1
ATOM 4320 N N . LEU A 1 554 ? 20.214 8.207 -12.976 1.00 97.00 554 LEU A N 1
ATOM 4321 C CA . LEU A 1 554 ? 19.013 8.129 -13.812 1.00 97.00 554 LEU A CA 1
ATOM 4322 C C . LEU A 1 554 ? 18.232 9.436 -13.777 1.00 97.00 554 LEU A C 1
ATOM 4324 O O . LEU A 1 554 ? 17.741 9.857 -12.725 1.00 97.00 554 LEU A O 1
ATOM 4328 N N . LEU A 1 555 ? 18.041 10.022 -14.952 1.00 97.25 555 LEU A N 1
ATOM 4329 C CA . LEU A 1 555 ? 17.142 11.132 -15.204 1.00 97.25 555 LEU A CA 1
ATOM 4330 C C . LEU A 1 555 ? 15.862 10.622 -15.884 1.00 97.25 555 LEU A C 1
ATOM 4332 O O . LEU A 1 555 ? 15.899 10.007 -16.950 1.00 97.25 555 LEU A O 1
ATOM 4336 N N . GLY A 1 556 ? 14.716 10.887 -15.264 1.00 95.38 556 GLY A N 1
ATOM 4337 C CA . GLY A 1 556 ? 13.406 10.530 -15.798 1.00 95.38 556 GLY A CA 1
ATOM 4338 C C . GLY A 1 556 ? 12.728 11.719 -16.466 1.00 95.38 556 GLY A C 1
ATOM 4339 O O . GLY A 1 556 ? 12.673 12.801 -15.884 1.00 95.38 556 GLY A O 1
ATOM 4340 N N . VAL A 1 557 ? 12.161 11.496 -17.650 1.00 93.12 557 VAL A N 1
ATOM 4341 C CA . VAL A 1 557 ? 11.472 12.495 -18.474 1.00 93.12 557 VAL A CA 1
ATOM 4342 C C . VAL A 1 557 ? 10.006 12.079 -18.669 1.00 93.12 557 VAL A C 1
ATOM 4344 O O . VAL A 1 557 ? 9.704 11.268 -19.546 1.00 93.12 557 VAL A O 1
ATOM 4347 N N . PRO A 1 558 ? 9.067 12.599 -17.860 1.00 85.75 558 PRO A N 1
ATOM 4348 C CA . PRO A 1 558 ? 7.649 12.304 -18.034 1.00 85.75 558 PRO A CA 1
ATOM 4349 C C . PRO A 1 558 ? 7.107 12.943 -19.325 1.00 85.75 558 PRO A C 1
ATOM 4351 O O . PRO A 1 558 ? 7.228 14.152 -19.544 1.00 85.75 558 PRO A O 1
ATOM 4354 N N . LEU A 1 559 ? 6.486 12.124 -20.170 1.00 80.06 559 LEU A N 1
ATOM 4355 C CA . LEU A 1 559 ? 5.779 12.510 -21.386 1.00 80.06 559 LEU A CA 1
ATOM 4356 C C . LEU A 1 559 ? 4.276 12.536 -21.115 1.00 80.06 559 LEU A C 1
ATOM 4358 O O . LEU A 1 559 ? 3.727 11.636 -20.485 1.00 80.06 559 LEU A O 1
ATOM 4362 N N . HIS A 1 560 ? 3.598 13.556 -21.621 1.00 73.19 560 HIS A N 1
ATOM 4363 C CA . HIS A 1 560 ? 2.151 13.706 -21.489 1.00 73.19 560 HIS A CA 1
ATOM 4364 C C . HIS A 1 560 ? 1.524 13.437 -22.852 1.00 73.19 560 HIS A C 1
ATOM 4366 O O . HIS A 1 560 ? 2.060 13.897 -23.861 1.00 73.19 560 HIS A O 1
ATOM 4372 N N . ARG A 1 561 ? 0.431 12.668 -22.905 1.00 56.19 561 ARG A N 1
ATOM 4373 C CA . ARG A 1 561 ? -0.234 12.368 -24.179 1.00 56.19 561 ARG A CA 1
ATOM 4374 C C . ARG A 1 561 ? -0.756 13.658 -24.802 1.00 56.19 561 ARG A C 1
ATOM 4376 O O . ARG A 1 561 ? -1.396 14.460 -24.127 1.00 56.19 561 ARG A O 1
ATOM 4383 N N . HIS A 1 562 ? -0.505 13.821 -26.097 1.00 48.06 562 HIS A N 1
ATOM 4384 C CA . HIS A 1 562 ? -1.121 14.877 -26.884 1.00 48.06 562 HIS A CA 1
ATOM 4385 C C . HIS A 1 562 ? -2.635 14.651 -26.903 1.00 48.06 562 HIS A C 1
ATOM 4387 O O . HIS A 1 562 ? -3.115 13.660 -27.458 1.00 48.06 562 HIS A O 1
ATOM 4393 N N . HIS A 1 563 ? -3.394 15.568 -26.312 1.00 41.59 563 HIS A N 1
ATOM 4394 C CA . HIS A 1 563 ? -4.784 15.732 -26.703 1.00 41.59 563 HIS A CA 1
ATOM 4395 C C . HIS A 1 563 ? -4.768 16.556 -27.988 1.00 41.59 563 HIS A C 1
ATOM 4397 O O . HIS A 1 563 ? -3.985 17.494 -28.103 1.00 41.59 563 HIS A O 1
ATOM 4403 N N . ALA A 1 564 ? -5.618 16.224 -28.961 1.00 36.88 564 ALA A N 1
ATOM 4404 C CA . ALA A 1 564 ? -5.661 16.898 -30.266 1.00 36.88 564 ALA A CA 1
ATOM 4405 C C . ALA A 1 564 ? -5.884 18.430 -30.185 1.00 36.88 564 ALA A C 1
ATOM 4407 O O . ALA A 1 564 ? -5.752 19.111 -31.195 1.00 36.88 564 ALA A O 1
ATOM 4408 N N . ASN A 1 565 ? -6.166 18.955 -28.983 1.00 37.03 565 ASN A N 1
ATOM 4409 C CA . ASN A 1 565 ? -6.365 20.366 -28.664 1.00 37.03 565 ASN A CA 1
ATOM 4410 C C . ASN A 1 565 ? -5.396 20.915 -27.582 1.00 37.03 565 ASN A C 1
ATOM 4412 O O . ASN A 1 565 ? -5.617 22.026 -27.107 1.00 37.03 565 ASN A O 1
ATOM 4416 N N . SER A 1 566 ? -4.355 20.182 -27.150 1.00 40.66 566 SER A N 1
ATOM 4417 C CA . SER A 1 566 ? -3.418 20.651 -26.110 1.00 40.66 566 SER A CA 1
ATOM 4418 C C . SER A 1 566 ? -2.044 21.032 -26.678 1.00 40.66 566 SER A C 1
ATOM 4420 O O . SER A 1 566 ? -1.356 20.241 -27.323 1.00 40.66 566 SER A O 1
ATOM 4422 N N . ASN A 1 567 ? -1.613 22.267 -26.397 1.00 48.31 567 ASN A N 1
ATOM 4423 C CA . ASN A 1 567 ? -0.288 22.810 -26.726 1.00 48.31 567 ASN A CA 1
ATOM 4424 C C . ASN A 1 567 ? 0.792 22.261 -25.763 1.00 48.31 567 ASN A C 1
ATOM 4426 O O . ASN A 1 567 ? 1.476 22.999 -25.052 1.00 48.31 567 ASN A O 1
ATOM 4430 N N . SER A 1 568 ? 0.907 20.936 -25.664 1.00 52.78 568 SER A N 1
ATOM 4431 C CA . SER A 1 568 ? 1.927 20.280 -24.843 1.00 52.78 568 SER A CA 1
ATOM 4432 C C . SER A 1 568 ? 3.299 20.348 -25.521 1.00 52.78 568 SER A C 1
ATOM 4434 O O . SER A 1 568 ? 3.381 20.089 -26.721 1.00 52.78 568 SER A O 1
ATOM 4436 N N . LEU A 1 569 ? 4.367 20.621 -24.750 1.00 58.56 569 LEU A N 1
ATOM 4437 C CA . LEU A 1 569 ? 5.753 20.620 -25.246 1.00 58.56 569 LEU A CA 1
ATOM 4438 C C . LEU A 1 569 ? 6.033 19.420 -26.145 1.00 58.56 569 LEU A C 1
ATOM 4440 O O . LEU A 1 569 ? 5.697 18.283 -25.785 1.00 58.56 569 LEU A O 1
ATOM 4444 N N . SER A 1 570 ? 6.706 19.681 -27.265 1.00 68.00 570 SER A N 1
ATOM 4445 C CA . SER A 1 570 ? 7.165 18.625 -28.154 1.00 68.00 570 SER A CA 1
ATOM 4446 C C . SER A 1 570 ? 8.126 17.695 -27.415 1.00 68.00 570 SER A C 1
ATOM 4448 O O . SER A 1 570 ? 8.791 18.075 -26.444 1.00 68.00 570 SER A O 1
ATOM 4450 N N . TYR A 1 571 ? 8.229 16.459 -27.899 1.00 72.19 571 TYR A N 1
ATOM 4451 C CA . TYR A 1 571 ? 9.202 15.494 -27.397 1.00 72.19 571 TYR A CA 1
ATOM 4452 C C . TYR A 1 571 ? 10.615 16.103 -27.302 1.00 72.19 571 TYR A C 1
ATOM 4454 O O . TYR A 1 571 ? 11.263 16.001 -26.264 1.00 72.19 571 TYR A O 1
ATOM 4462 N N . VAL A 1 572 ? 11.055 16.823 -28.341 1.00 78.12 572 VAL A N 1
ATOM 4463 C CA . VAL A 1 572 ? 12.385 17.453 -28.400 1.00 78.12 572 VAL A CA 1
ATOM 4464 C C . VAL A 1 572 ? 12.567 18.513 -27.316 1.00 78.12 572 VAL A C 1
ATOM 4466 O O . VAL A 1 572 ? 13.600 18.526 -26.652 1.00 78.12 572 VAL A O 1
ATOM 4469 N N . GLN A 1 573 ? 11.559 19.351 -27.074 1.00 79.50 573 GLN A N 1
ATOM 4470 C CA . GLN A 1 573 ? 11.623 20.377 -26.029 1.00 79.50 573 GLN A CA 1
ATOM 4471 C C . GLN A 1 573 ? 11.763 19.757 -24.631 1.00 79.50 573 GLN A C 1
ATOM 4473 O O . GLN A 1 573 ? 12.553 20.234 -23.817 1.00 79.50 573 GLN A O 1
ATOM 4478 N N . ARG A 1 574 ? 11.061 18.648 -24.356 1.00 82.25 574 ARG A N 1
ATOM 4479 C CA . ARG A 1 574 ? 11.195 17.922 -23.078 1.00 82.25 574 ARG A CA 1
ATOM 4480 C C . ARG A 1 574 ? 12.575 17.299 -22.907 1.00 82.25 574 ARG A C 1
ATOM 4482 O O . ARG A 1 574 ? 13.110 17.296 -21.801 1.00 82.25 574 ARG A O 1
ATOM 4489 N N . ILE A 1 575 ? 13.162 16.799 -23.994 1.00 86.25 575 ILE A N 1
ATOM 4490 C CA . ILE A 1 575 ? 14.541 16.309 -23.991 1.00 86.25 575 ILE A CA 1
ATOM 4491 C C . ILE A 1 575 ? 15.523 17.454 -23.726 1.00 86.25 575 ILE A C 1
ATOM 4493 O O . ILE A 1 575 ? 16.386 17.304 -22.871 1.00 86.25 575 ILE A O 1
ATOM 4497 N N . GLN A 1 576 ? 15.379 18.613 -24.369 1.00 88.00 576 GLN A N 1
ATOM 4498 C CA . GLN A 1 576 ? 16.249 19.771 -24.114 1.00 88.00 576 GLN A CA 1
ATOM 4499 C C . GLN A 1 576 ? 16.200 20.224 -22.646 1.00 88.00 576 GLN A C 1
ATOM 4501 O O . GLN A 1 576 ? 17.246 20.450 -22.042 1.00 88.00 576 GLN A O 1
ATOM 4506 N N . GLN A 1 577 ? 15.008 20.275 -22.040 1.00 86.38 577 GLN A N 1
ATOM 4507 C CA . GLN A 1 577 ? 14.857 20.551 -20.604 1.00 86.38 577 GLN A CA 1
ATOM 4508 C C . GLN A 1 577 ? 15.572 19.508 -19.739 1.00 86.38 577 GLN A C 1
ATOM 4510 O O . GLN A 1 577 ? 16.228 19.845 -18.757 1.00 86.38 577 GLN A O 1
ATOM 4515 N N . ALA A 1 578 ? 15.465 18.233 -20.106 1.00 90.69 578 ALA A N 1
ATOM 4516 C CA . ALA A 1 578 ? 16.133 17.150 -19.403 1.00 90.69 578 ALA A CA 1
ATOM 4517 C C . ALA A 1 578 ? 17.668 17.281 -19.468 1.00 90.69 578 ALA A C 1
ATOM 4519 O O . ALA A 1 578 ? 18.342 17.119 -18.452 1.00 90.69 578 ALA A O 1
ATOM 4520 N N . LEU A 1 579 ? 18.218 17.639 -20.631 1.00 92.88 579 LEU A N 1
ATOM 4521 C CA . LEU A 1 579 ? 19.655 17.873 -20.800 1.00 92.88 579 LEU A CA 1
ATOM 4522 C C . LEU A 1 579 ? 20.130 19.095 -19.996 1.00 92.88 579 LEU A C 1
ATOM 4524 O O . LEU A 1 579 ? 21.176 19.022 -19.356 1.00 92.88 579 LEU A O 1
ATOM 4528 N N . ALA A 1 580 ? 19.332 20.165 -19.923 1.00 90.94 580 ALA A N 1
ATOM 4529 C CA . ALA A 1 580 ? 19.638 21.324 -19.079 1.00 90.94 580 ALA A CA 1
ATOM 4530 C C . ALA A 1 580 ? 19.751 20.953 -17.586 1.00 90.94 580 ALA A C 1
ATOM 4532 O O . ALA A 1 580 ? 20.670 21.405 -16.908 1.00 90.94 580 ALA A O 1
ATOM 4533 N N . VAL A 1 581 ? 18.890 20.057 -17.081 1.00 91.75 581 VAL A N 1
ATOM 4534 C CA . VAL A 1 581 ? 18.974 19.552 -15.693 1.00 91.75 581 VAL A CA 1
ATOM 4535 C C . VAL A 1 581 ? 20.290 18.806 -15.426 1.00 91.75 581 VAL A C 1
ATOM 4537 O O . VAL A 1 581 ? 20.799 18.830 -14.300 1.00 91.75 581 VAL A O 1
ATOM 4540 N N . ILE A 1 582 ? 20.852 18.141 -16.439 1.00 92.94 582 ILE A N 1
ATOM 4541 C CA . ILE A 1 582 ? 22.157 17.475 -16.337 1.00 92.94 582 ILE A CA 1
ATOM 4542 C C . ILE A 1 582 ? 23.277 18.519 -16.302 1.00 92.94 582 ILE A C 1
ATOM 4544 O O . ILE A 1 582 ? 24.099 18.481 -15.387 1.00 92.94 582 ILE A O 1
ATOM 4548 N N . GLU A 1 583 ? 23.275 19.466 -17.243 1.00 92.25 583 GLU A N 1
ATOM 4549 C CA . GLU A 1 583 ? 24.248 20.566 -17.323 1.00 92.25 583 GLU A CA 1
ATOM 4550 C C . GLU A 1 583 ? 24.321 21.367 -16.014 1.00 92.25 583 GLU A C 1
ATOM 4552 O O . GLU A 1 583 ? 25.400 21.570 -15.458 1.00 92.25 583 GLU A O 1
ATOM 4557 N N . GLU A 1 584 ? 23.170 21.756 -15.459 1.00 90.12 584 GLU A N 1
ATOM 4558 C CA . GLU A 1 584 ? 23.086 22.486 -14.189 1.00 90.12 584 GLU A CA 1
ATOM 4559 C C . GLU A 1 584 ? 23.637 21.679 -13.009 1.00 90.12 584 GLU A C 1
ATOM 4561 O O . GLU A 1 584 ? 24.329 22.219 -12.139 1.00 90.12 584 GLU A O 1
ATOM 4566 N N . HIS A 1 585 ? 23.341 20.377 -12.960 1.00 89.81 585 HIS A N 1
ATOM 4567 C CA . HIS A 1 585 ? 23.842 19.516 -11.896 1.00 89.81 585 HIS A CA 1
ATOM 4568 C C . HIS A 1 585 ? 25.364 19.381 -11.967 1.00 89.81 585 HIS A C 1
ATOM 4570 O O . HIS A 1 585 ? 26.032 19.530 -10.943 1.00 89.81 585 HIS A O 1
ATOM 4576 N N . VAL A 1 586 ? 25.913 19.142 -13.162 1.00 89.19 586 VAL A N 1
ATOM 4577 C CA . VAL A 1 586 ? 27.361 19.012 -13.370 1.00 89.19 586 VAL A CA 1
ATOM 4578 C C . VAL A 1 586 ? 28.074 20.315 -13.026 1.00 89.19 586 VAL A C 1
ATOM 4580 O O . VAL A 1 586 ? 29.027 20.295 -12.246 1.00 89.19 586 VAL A O 1
ATOM 4583 N N . ALA A 1 587 ? 27.576 21.449 -13.519 1.00 87.81 587 ALA A N 1
ATOM 4584 C CA . ALA A 1 587 ? 28.088 22.774 -13.184 1.00 87.81 587 ALA A CA 1
ATOM 4585 C C . ALA A 1 587 ? 28.160 22.991 -11.667 1.00 87.81 587 ALA A C 1
ATOM 4587 O O . ALA A 1 587 ? 29.188 23.406 -11.130 1.00 87.81 587 ALA A O 1
ATOM 4588 N N . LYS A 1 588 ? 27.098 22.612 -10.947 1.00 87.31 588 LYS A N 1
ATOM 4589 C CA . LYS A 1 588 ? 27.029 22.733 -9.489 1.00 87.31 588 LYS A CA 1
ATOM 4590 C C . LYS A 1 588 ? 28.057 21.866 -8.758 1.00 87.31 588 LYS A C 1
ATOM 4592 O O . LYS A 1 588 ? 28.643 22.340 -7.788 1.00 87.31 588 LYS A O 1
ATOM 4597 N N . VAL A 1 589 ? 28.249 20.609 -9.163 1.00 85.75 589 VAL A N 1
ATOM 4598 C CA . VAL A 1 589 ? 29.161 19.686 -8.454 1.00 85.75 589 VAL A CA 1
ATOM 4599 C C . VAL A 1 589 ? 30.629 19.870 -8.841 1.00 85.75 589 VAL A C 1
ATOM 4601 O O . VAL A 1 589 ? 31.502 19.513 -8.056 1.00 85.75 589 VAL A O 1
ATOM 4604 N N . THR A 1 590 ? 30.905 20.446 -10.013 1.00 83.88 590 THR A N 1
ATOM 4605 C CA . THR A 1 590 ? 32.270 20.716 -10.505 1.00 83.88 590 THR A CA 1
ATOM 4606 C C . THR A 1 590 ? 32.714 22.168 -10.309 1.00 83.88 590 THR A C 1
ATOM 4608 O O . THR A 1 590 ? 33.897 22.467 -10.455 1.00 83.88 590 THR A O 1
ATOM 4611 N N . GLY A 1 591 ? 31.795 23.080 -9.971 1.00 82.62 591 GLY A N 1
ATOM 4612 C CA . GLY A 1 591 ? 32.078 24.514 -9.859 1.00 82.62 591 GLY A CA 1
ATOM 4613 C C . GLY A 1 591 ? 32.301 25.207 -11.209 1.00 82.62 591 GLY A C 1
ATOM 4614 O O . GLY A 1 591 ? 33.013 26.208 -11.263 1.00 82.62 591 GLY A O 1
ATOM 4615 N N . THR A 1 592 ? 31.730 24.674 -12.292 1.00 82.69 592 THR A N 1
ATOM 4616 C CA . THR A 1 592 ? 31.842 25.210 -13.662 1.00 82.69 592 THR A CA 1
ATOM 4617 C C . THR A 1 592 ? 30.562 25.941 -14.094 1.00 82.69 592 THR A C 1
ATOM 4619 O O . THR A 1 592 ? 29.588 26.013 -13.345 1.00 82.69 592 THR A O 1
ATOM 4622 N N . THR A 1 593 ? 30.563 26.548 -15.284 1.00 80.25 593 THR A N 1
ATOM 4623 C CA . THR A 1 593 ? 29.369 27.181 -15.870 1.00 80.25 593 THR A CA 1
ATOM 4624 C C . THR A 1 593 ? 28.525 26.128 -16.604 1.00 80.25 593 THR A C 1
ATOM 4626 O O . THR A 1 593 ? 29.109 25.297 -17.298 1.00 80.25 593 THR A O 1
ATOM 4629 N N . PRO A 1 594 ? 27.182 26.135 -16.484 1.00 80.69 594 PRO A N 1
ATOM 4630 C CA . PRO A 1 594 ? 26.327 25.222 -17.248 1.00 80.69 594 PRO A CA 1
ATOM 4631 C C . PRO A 1 594 ? 26.479 25.430 -18.759 1.00 80.69 594 PRO A C 1
ATOM 4633 O O . PRO A 1 594 ? 26.531 26.580 -19.199 1.00 80.69 594 PRO A O 1
ATOM 4636 N N . GLY A 1 595 ? 26.468 24.346 -19.545 1.00 76.00 595 GLY A N 1
ATOM 4637 C CA . GLY A 1 595 ? 26.310 24.422 -21.003 1.00 76.00 595 GLY A CA 1
ATOM 4638 C C . GLY A 1 595 ? 27.352 23.694 -21.852 1.00 76.00 595 GLY A C 1
ATOM 4639 O O . GLY A 1 595 ? 27.194 23.702 -23.065 1.00 76.00 595 GLY A O 1
ATOM 4640 N N . ASP A 1 596 ? 28.360 23.052 -21.253 1.00 82.50 596 ASP A N 1
ATOM 4641 C CA . ASP A 1 596 ? 29.438 22.348 -21.973 1.00 82.50 596 ASP A CA 1
ATOM 4642 C C . ASP A 1 596 ? 29.807 20.985 -21.341 1.00 82.50 596 ASP A C 1
ATOM 4644 O O . ASP A 1 596 ? 30.836 20.389 -21.672 1.00 82.50 596 ASP A O 1
ATOM 4648 N N . ALA A 1 597 ? 29.003 20.467 -20.406 1.00 88.00 597 ALA A N 1
ATOM 4649 C CA . ALA A 1 597 ? 29.316 19.229 -19.697 1.00 88.00 597 ALA A CA 1
ATOM 4650 C C . ALA A 1 597 ? 29.081 17.970 -20.551 1.00 88.00 597 ALA A C 1
ATOM 4652 O O . ALA A 1 597 ? 29.825 16.985 -20.429 1.00 88.00 597 ALA A O 1
ATOM 4653 N N . ILE A 1 598 ? 28.029 17.976 -21.377 1.00 92.88 598 ILE A N 1
ATOM 4654 C CA . ILE A 1 598 ? 27.591 16.826 -22.174 1.00 92.88 598 ILE A CA 1
ATOM 4655 C C . ILE A 1 598 ? 28.421 16.716 -23.456 1.00 92.88 598 ILE A C 1
ATOM 4657 O O . ILE A 1 598 ? 28.321 17.528 -24.371 1.00 92.88 598 ILE A O 1
ATOM 4661 N N . HIS A 1 599 ? 29.193 15.637 -23.559 1.00 92.88 599 HIS A N 1
ATOM 4662 C CA . HIS A 1 599 ? 30.010 15.326 -24.728 1.00 92.88 599 HIS A CA 1
ATOM 4663 C C . HIS A 1 599 ? 29.213 14.701 -25.868 1.00 92.88 599 HIS A C 1
ATOM 4665 O O . HIS A 1 599 ? 29.440 15.031 -27.031 1.00 92.88 599 HIS A O 1
ATOM 4671 N N . ALA A 1 600 ? 28.326 13.753 -25.552 1.00 94.94 600 ALA A N 1
ATOM 4672 C CA . ALA A 1 600 ? 27.554 13.036 -26.559 1.00 94.94 600 ALA A CA 1
ATOM 4673 C C . ALA A 1 600 ? 26.241 12.457 -26.017 1.00 94.94 600 ALA A C 1
ATOM 4675 O O . ALA A 1 600 ? 26.149 12.029 -24.862 1.00 94.94 600 ALA A O 1
ATOM 4676 N N . LEU A 1 601 ? 25.253 12.381 -26.909 1.00 96.25 601 LEU A N 1
ATOM 4677 C CA . LEU A 1 601 ? 24.035 11.596 -26.737 1.00 96.25 601 LEU A CA 1
ATOM 4678 C C . LEU A 1 601 ? 24.257 10.201 -27.323 1.00 96.25 601 LEU A C 1
ATOM 4680 O O . LEU A 1 601 ? 24.675 10.066 -28.475 1.00 96.25 601 LEU A O 1
ATOM 4684 N N . VAL A 1 602 ? 23.983 9.172 -26.530 1.00 97.31 602 VAL A N 1
ATOM 4685 C CA . VAL A 1 602 ? 24.223 7.776 -26.895 1.00 97.31 602 VAL A CA 1
ATOM 4686 C C . VAL A 1 602 ? 22.897 7.060 -27.115 1.00 97.31 602 VAL A C 1
ATOM 4688 O O . VAL A 1 602 ? 21.972 7.193 -26.308 1.00 97.31 602 VAL A O 1
ATOM 4691 N N . PHE A 1 603 ? 22.819 6.277 -28.190 1.00 94.56 603 PHE A N 1
ATOM 4692 C CA . PHE A 1 603 ? 21.642 5.487 -28.541 1.00 94.56 603 PHE A CA 1
ATOM 4693 C C . PHE A 1 603 ? 22.009 4.027 -28.812 1.00 94.56 603 PHE A C 1
ATOM 4695 O O . PHE A 1 603 ? 23.066 3.735 -29.374 1.00 94.56 603 PHE A O 1
ATOM 4702 N N . GLY A 1 604 ? 21.113 3.120 -28.423 1.00 90.44 604 GLY A N 1
ATOM 4703 C CA . GLY A 1 604 ? 21.251 1.679 -28.641 1.00 90.44 604 GLY A CA 1
ATOM 4704 C C . GLY A 1 604 ? 20.640 1.169 -29.944 1.00 90.44 604 GLY A C 1
ATOM 4705 O O . GLY A 1 604 ? 20.343 -0.014 -30.023 1.00 90.44 604 GLY A O 1
ATOM 4706 N N . ASP A 1 605 ? 20.412 2.045 -30.929 1.00 89.56 605 ASP A N 1
ATOM 4707 C CA . ASP A 1 605 ? 19.839 1.656 -32.223 1.00 89.56 605 ASP A CA 1
ATOM 4708 C C . ASP A 1 605 ? 20.817 0.730 -32.981 1.00 89.56 605 ASP A C 1
ATOM 4710 O O . ASP A 1 605 ? 22.019 1.022 -33.051 1.00 89.56 605 ASP A O 1
ATOM 4714 N N . LEU A 1 606 ? 20.318 -0.364 -33.574 1.00 88.69 606 LEU A N 1
ATOM 4715 C CA . LEU A 1 606 ? 21.181 -1.359 -34.222 1.00 88.69 606 LEU A CA 1
ATOM 4716 C C . LEU A 1 606 ? 21.417 -1.044 -35.701 1.00 88.69 606 LEU A C 1
ATOM 4718 O O . LEU A 1 606 ? 22.565 -1.017 -36.145 1.00 88.69 606 LEU A O 1
ATOM 4722 N N . HIS A 1 607 ? 20.369 -0.806 -36.498 1.00 84.19 607 HIS A N 1
ATOM 4723 C CA . HIS A 1 607 ? 20.551 -0.575 -37.945 1.00 84.19 607 HIS A CA 1
ATOM 4724 C C . HIS A 1 607 ? 19.452 0.218 -38.669 1.00 84.19 607 HIS A C 1
ATOM 4726 O O . HIS A 1 607 ? 19.622 0.516 -39.853 1.00 84.19 607 HIS A O 1
ATOM 4732 N N . LEU A 1 608 ? 18.368 0.621 -37.996 1.00 79.25 608 LEU A N 1
ATOM 4733 C CA . LEU A 1 608 ? 17.258 1.341 -38.632 1.00 79.25 608 LEU A CA 1
ATOM 4734 C C . LEU A 1 608 ? 17.631 2.780 -39.025 1.00 79.25 608 LEU A C 1
ATOM 4736 O O . LEU A 1 608 ? 17.549 3.719 -38.230 1.00 79.25 608 LEU A O 1
ATOM 4740 N N . GLU A 1 609 ? 18.034 2.952 -40.287 1.00 84.25 609 GLU A N 1
ATOM 4741 C CA . GLU A 1 609 ? 18.559 4.210 -40.844 1.00 84.25 609 GLU A CA 1
ATOM 4742 C C . GLU A 1 609 ? 17.586 5.380 -40.680 1.00 84.25 609 GLU A C 1
ATOM 4744 O O . GLU A 1 609 ? 17.996 6.435 -40.219 1.00 84.25 609 GLU A O 1
ATOM 4749 N N . HIS A 1 610 ? 16.289 5.175 -40.911 1.00 69.38 610 HIS A N 1
ATOM 4750 C CA . HIS A 1 610 ? 15.280 6.228 -40.768 1.00 69.38 610 HIS A CA 1
ATOM 4751 C C . HIS A 1 610 ? 15.126 6.762 -39.327 1.00 69.38 610 HIS A C 1
ATOM 4753 O O . HIS A 1 610 ? 14.882 7.955 -39.142 1.00 69.38 610 HIS A O 1
ATOM 4759 N N . ILE A 1 611 ? 15.291 5.914 -38.299 1.00 72.75 611 ILE A N 1
ATOM 4760 C CA . ILE A 1 611 ? 15.232 6.339 -36.887 1.00 72.75 611 ILE A CA 1
ATOM 4761 C C . ILE A 1 611 ? 16.462 7.181 -36.550 1.00 72.75 611 ILE A C 1
ATOM 4763 O O . ILE A 1 611 ? 16.351 8.244 -35.934 1.00 72.75 611 ILE A O 1
ATOM 4767 N N . ARG A 1 612 ? 17.638 6.734 -36.998 1.00 83.12 612 ARG A N 1
ATOM 4768 C CA . ARG A 1 612 ? 18.897 7.472 -36.852 1.00 83.12 612 ARG A CA 1
ATOM 4769 C C . ARG A 1 612 ? 18.865 8.814 -37.601 1.00 83.12 612 ARG A C 1
ATOM 4771 O O . ARG A 1 612 ? 19.247 9.829 -37.018 1.00 83.12 612 ARG A O 1
ATOM 4778 N N . ASP A 1 613 ? 18.367 8.789 -38.837 1.00 81.12 613 ASP A N 1
ATOM 4779 C CA . ASP A 1 613 ? 17.853 9.884 -39.672 1.00 81.12 613 ASP A CA 1
ATOM 4780 C C . ASP A 1 613 ? 17.207 10.983 -38.838 1.00 81.12 613 ASP A C 1
ATOM 4782 O O . ASP A 1 613 ? 17.733 12.073 -38.595 1.00 81.12 613 ASP A O 1
ATOM 4786 N N . TRP A 1 614 ? 16.056 10.599 -38.304 1.00 80.31 614 TRP A N 1
ATOM 4787 C CA . TRP A 1 614 ? 15.212 11.461 -37.510 1.00 80.31 614 TRP A CA 1
ATOM 4788 C C . TRP A 1 614 ? 15.924 12.008 -36.266 1.00 80.31 614 TRP A C 1
ATOM 4790 O O . TRP A 1 614 ? 15.849 13.207 -36.002 1.00 80.31 614 TRP A O 1
ATOM 4800 N N . ARG A 1 615 ? 16.666 11.181 -35.508 1.00 82.38 615 ARG A N 1
ATOM 4801 C CA . ARG A 1 615 ? 17.403 11.657 -34.319 1.00 82.38 615 ARG A CA 1
ATOM 4802 C C . ARG A 1 615 ? 18.407 12.739 -34.695 1.00 82.38 615 ARG A C 1
ATOM 4804 O O . ARG A 1 615 ? 18.475 13.762 -34.013 1.00 82.38 615 ARG A O 1
ATOM 4811 N N . LYS A 1 616 ? 19.165 12.519 -35.772 1.00 84.69 616 LYS A N 1
ATOM 4812 C CA . LYS A 1 616 ? 20.162 13.461 -36.283 1.00 84.69 616 LYS A CA 1
ATOM 4813 C C . LYS A 1 616 ? 19.522 14.787 -36.680 1.00 84.69 616 LYS A C 1
ATOM 4815 O O . LYS A 1 616 ? 20.054 15.829 -36.306 1.00 84.69 616 LYS A O 1
ATOM 4820 N N . ASP A 1 617 ? 18.379 14.751 -37.352 1.00 82.31 617 ASP A N 1
ATOM 4821 C CA . ASP A 1 617 ? 17.657 15.962 -37.745 1.00 82.31 617 ASP A CA 1
ATOM 4822 C C . ASP A 1 617 ? 17.127 16.738 -36.530 1.00 82.31 617 ASP A C 1
ATOM 4824 O O . ASP A 1 617 ? 17.201 17.964 -36.500 1.00 82.31 617 ASP A O 1
ATOM 4828 N N . GLN A 1 618 ? 16.635 16.040 -35.499 1.00 79.19 618 GLN A N 1
ATOM 4829 C CA . GLN A 1 618 ? 16.064 16.686 -34.311 1.00 79.19 618 GLN A CA 1
ATOM 4830 C C . GLN A 1 618 ? 17.114 17.208 -33.314 1.00 79.19 618 GLN A C 1
ATOM 4832 O O . GLN A 1 618 ? 16.879 18.218 -32.654 1.00 79.19 618 GLN A O 1
ATOM 4837 N N . LEU A 1 619 ? 18.246 16.513 -33.147 1.00 81.75 619 LEU A N 1
ATOM 4838 C CA . LEU A 1 619 ? 19.200 16.763 -32.050 1.00 81.75 619 LEU A CA 1
ATOM 4839 C C . LEU A 1 619 ? 20.660 16.934 -32.509 1.00 81.75 619 LEU A C 1
ATOM 4841 O O . LEU A 1 619 ? 21.500 17.382 -31.729 1.00 81.75 619 LEU A O 1
ATOM 4845 N N . GLY A 1 620 ? 20.995 16.590 -33.755 1.00 81.44 620 GLY A N 1
ATOM 4846 C CA . GLY A 1 620 ? 22.382 16.515 -34.237 1.00 81.44 620 GLY A CA 1
ATOM 4847 C C . GLY A 1 620 ? 23.049 17.872 -34.453 1.00 81.44 620 GLY A C 1
ATOM 4848 O O . GLY A 1 620 ? 24.273 17.950 -34.476 1.00 81.44 620 GLY A O 1
ATOM 4849 N N . GLY A 1 621 ? 22.259 18.943 -34.573 1.00 82.19 621 GLY A N 1
ATOM 4850 C CA . GLY A 1 621 ? 22.763 20.320 -34.565 1.00 82.19 621 GLY A CA 1
ATOM 4851 C C . GLY A 1 621 ? 23.142 20.836 -33.172 1.00 82.19 621 GLY A C 1
ATOM 4852 O O . GLY A 1 621 ? 23.753 21.894 -33.076 1.00 82.19 621 GLY A O 1
ATOM 4853 N N . LEU A 1 622 ? 22.776 20.109 -32.109 1.00 80.69 622 LEU A N 1
ATOM 4854 C CA . LEU A 1 622 ? 22.967 20.524 -30.715 1.00 80.69 622 LEU A CA 1
ATOM 4855 C C . LEU A 1 622 ? 24.040 19.696 -30.007 1.00 80.69 622 LEU A C 1
ATOM 4857 O O . LEU A 1 622 ? 24.844 20.247 -29.266 1.00 80.69 622 LEU A O 1
ATOM 4861 N N . TYR A 1 623 ? 24.067 18.382 -30.247 1.00 87.50 623 TYR A N 1
ATOM 4862 C CA . TYR A 1 623 ? 24.993 17.470 -29.579 1.00 87.50 623 TYR A CA 1
ATOM 4863 C C . TYR A 1 623 ? 25.581 16.447 -30.546 1.00 87.50 623 TYR A C 1
ATOM 4865 O O . TYR A 1 623 ? 24.928 15.986 -31.487 1.00 87.50 623 TYR A O 1
ATOM 4873 N N . ARG A 1 624 ? 26.813 16.014 -30.255 1.00 92.50 624 ARG A N 1
ATOM 4874 C CA . ARG A 1 624 ? 27.402 14.833 -30.891 1.00 92.50 624 ARG A CA 1
ATOM 4875 C C . ARG A 1 624 ? 26.566 13.596 -30.556 1.00 92.50 624 ARG A C 1
ATOM 4877 O O . ARG A 1 624 ? 26.073 13.454 -29.440 1.00 92.50 624 ARG A O 1
ATOM 4884 N N . MET A 1 625 ? 26.457 12.675 -31.511 1.00 92.50 625 MET A N 1
ATOM 4885 C CA . MET A 1 625 ? 25.753 11.405 -31.329 1.00 92.50 625 MET A CA 1
ATOM 4886 C C . MET A 1 625 ? 26.699 10.216 -31.441 1.00 92.50 625 MET A C 1
ATOM 4888 O O . MET A 1 625 ? 27.545 10.172 -32.338 1.00 92.50 625 MET A O 1
ATOM 4892 N N . GLU A 1 626 ? 26.516 9.238 -30.563 1.00 95.62 626 GLU A N 1
ATOM 4893 C CA . GLU A 1 626 ? 27.241 7.969 -30.558 1.00 95.62 626 GLU A CA 1
ATOM 4894 C C . GLU A 1 626 ? 26.245 6.802 -30.665 1.00 95.62 626 GLU A C 1
ATOM 4896 O O . GLU A 1 626 ? 25.211 6.792 -30.000 1.00 95.62 626 GLU A O 1
ATOM 4901 N N . TYR A 1 627 ? 26.570 5.809 -31.498 1.00 95.44 627 TYR A N 1
ATOM 4902 C CA . TYR A 1 627 ? 25.753 4.607 -31.707 1.00 95.44 627 TYR A CA 1
ATOM 4903 C C . TYR A 1 627 ? 26.633 3.353 -31.560 1.00 95.44 627 TYR A C 1
ATOM 4905 O O . TYR A 1 627 ? 27.094 2.809 -32.566 1.00 95.44 627 TYR A O 1
ATOM 4913 N N . PRO A 1 628 ? 26.945 2.917 -30.324 1.00 95.44 628 PRO A N 1
ATOM 4914 C CA . PRO A 1 628 ? 27.935 1.866 -30.072 1.00 95.44 628 PRO A CA 1
ATOM 4915 C C . PRO A 1 628 ? 27.592 0.506 -30.689 1.00 95.44 628 PRO A C 1
ATOM 4917 O O . PRO A 1 628 ? 28.495 -0.285 -30.941 1.00 95.44 628 PRO A O 1
ATOM 4920 N N . LEU A 1 629 ? 26.305 0.242 -30.930 1.00 95.56 629 LEU A N 1
ATOM 4921 C CA . LEU A 1 629 ? 25.816 -1.023 -31.486 1.00 95.56 629 LEU A CA 1
ATOM 4922 C C . LEU A 1 629 ? 25.510 -0.948 -32.992 1.00 95.56 629 LEU A C 1
ATOM 4924 O O . LEU A 1 629 ? 25.069 -1.934 -33.582 1.00 95.56 629 LEU A O 1
ATOM 4928 N N . TRP A 1 630 ? 25.748 0.203 -33.632 1.00 95.12 630 TRP A N 1
ATOM 4929 C CA . TRP A 1 630 ? 25.335 0.425 -35.016 1.00 95.12 630 TRP A CA 1
ATOM 4930 C C . TRP A 1 630 ? 26.042 -0.514 -35.992 1.00 95.12 630 TRP A C 1
ATOM 4932 O O . TRP A 1 630 ? 27.264 -0.470 -36.137 1.00 95.12 630 TRP A O 1
ATOM 4942 N N . LYS A 1 631 ? 25.257 -1.310 -36.723 1.00 93.69 631 LYS A N 1
ATOM 4943 C CA . LYS A 1 631 ? 25.711 -2.324 -37.686 1.00 93.69 631 LYS A CA 1
ATOM 4944 C C . LYS A 1 631 ? 26.643 -3.382 -37.069 1.00 93.69 631 LYS A C 1
ATOM 4946 O O . LYS A 1 631 ? 27.372 -4.042 -37.807 1.00 93.69 631 LYS A O 1
ATOM 4951 N N . VAL A 1 632 ? 26.598 -3.573 -35.747 1.00 95.38 632 VAL A N 1
ATOM 4952 C CA . VAL A 1 632 ? 27.193 -4.746 -35.090 1.00 95.38 632 VAL A CA 1
ATOM 4953 C C . VAL A 1 632 ? 26.331 -5.962 -35.417 1.00 95.38 632 VAL A C 1
ATOM 4955 O O . VAL A 1 632 ? 25.102 -5.887 -35.409 1.00 95.38 632 VAL A O 1
ATOM 4958 N N . ASP A 1 633 ? 26.961 -7.085 -35.752 1.00 94.56 633 ASP A N 1
ATOM 4959 C CA . ASP A 1 633 ? 26.228 -8.284 -36.131 1.00 94.56 633 ASP A CA 1
ATOM 4960 C C . ASP A 1 633 ? 25.491 -8.909 -34.930 1.00 94.56 633 ASP A C 1
ATOM 4962 O O . ASP A 1 633 ? 25.965 -8.907 -33.792 1.00 94.56 633 ASP A O 1
ATOM 4966 N N . TYR A 1 634 ? 24.315 -9.483 -35.191 1.00 94.44 634 TYR A N 1
ATOM 4967 C CA . TYR A 1 634 ? 23.459 -10.065 -34.153 1.00 94.44 634 TYR A CA 1
ATOM 4968 C C . TYR A 1 634 ? 24.092 -11.238 -33.411 1.00 94.44 634 TYR A C 1
ATOM 4970 O O . TYR A 1 634 ? 23.733 -11.475 -32.259 1.00 94.44 634 TYR A O 1
ATOM 4978 N N . ALA A 1 635 ? 25.017 -11.974 -34.034 1.00 93.69 635 ALA A N 1
ATOM 4979 C CA . ALA A 1 635 ? 25.692 -13.073 -33.355 1.00 93.69 635 ALA A CA 1
ATOM 4980 C C . ALA A 1 635 ? 26.623 -12.534 -32.260 1.00 93.69 635 ALA A C 1
ATOM 4982 O O . ALA A 1 635 ? 26.573 -13.028 -31.136 1.00 93.69 635 ALA A O 1
ATOM 4983 N N . THR A 1 636 ? 27.376 -11.470 -32.549 1.00 94.88 636 THR A N 1
ATOM 4984 C CA . THR A 1 636 ? 28.206 -10.761 -31.567 1.00 94.88 636 THR A CA 1
ATOM 4985 C C . THR A 1 636 ? 27.365 -10.183 -30.428 1.00 94.88 636 THR A C 1
ATOM 4987 O O . THR A 1 636 ? 27.696 -10.384 -29.260 1.00 94.88 636 THR A O 1
ATOM 4990 N N . LEU A 1 637 ? 26.244 -9.520 -30.735 1.00 96.12 637 LEU A N 1
ATOM 4991 C CA . LEU A 1 637 ? 25.348 -8.967 -29.707 1.00 96.12 637 LEU A CA 1
ATOM 4992 C C . LEU A 1 637 ? 24.720 -10.061 -28.831 1.00 96.12 637 LEU A C 1
ATOM 4994 O O . LEU A 1 637 ? 24.632 -9.916 -27.613 1.00 96.12 637 LEU A O 1
ATOM 4998 N N . ALA A 1 638 ? 24.291 -11.167 -29.441 1.00 94.69 638 ALA A N 1
ATOM 4999 C CA . ALA A 1 638 ? 23.699 -12.291 -28.725 1.00 94.69 638 ALA A CA 1
ATOM 5000 C C . ALA A 1 638 ? 24.719 -12.981 -27.814 1.00 94.69 638 ALA A C 1
ATOM 5002 O O . ALA A 1 638 ? 24.399 -13.285 -26.667 1.00 94.69 638 ALA A O 1
ATOM 5003 N N . GLN A 1 639 ? 25.946 -13.174 -28.305 1.00 93.81 639 GLN A N 1
ATOM 5004 C CA . GLN A 1 639 ? 27.041 -13.719 -27.512 1.00 93.81 639 GLN A CA 1
ATOM 5005 C C . GLN A 1 639 ? 27.364 -12.808 -26.325 1.00 93.81 639 GLN A C 1
ATOM 5007 O O . GLN A 1 639 ? 27.528 -13.289 -25.209 1.00 93.81 639 GLN A O 1
ATOM 5012 N N . ASP A 1 640 ? 27.412 -11.492 -26.534 1.00 93.50 640 ASP A N 1
ATOM 5013 C CA . ASP A 1 640 ? 27.644 -10.542 -25.448 1.00 93.50 640 ASP A CA 1
ATOM 5014 C C . ASP A 1 640 ? 26.546 -10.604 -24.372 1.00 93.50 640 ASP A C 1
ATOM 5016 O O . ASP A 1 640 ? 26.831 -10.600 -23.169 1.00 93.50 640 ASP A O 1
ATOM 5020 N N . LEU A 1 641 ? 25.288 -10.724 -24.798 1.00 94.12 641 LEU A N 1
ATOM 5021 C CA . LEU A 1 641 ? 24.163 -10.864 -23.883 1.00 94.12 641 LEU A CA 1
ATOM 5022 C C . LEU A 1 641 ? 24.244 -12.168 -23.077 1.00 94.12 641 LEU A C 1
ATOM 5024 O O . LEU A 1 641 ? 24.018 -12.152 -21.870 1.00 94.12 641 LEU A O 1
ATOM 5028 N N . GLU A 1 642 ? 24.625 -13.278 -23.706 1.00 92.88 642 GLU A N 1
ATOM 5029 C CA . GLU A 1 642 ? 24.840 -14.558 -23.020 1.00 92.88 642 GLU A CA 1
ATOM 5030 C C . GLU A 1 642 ? 25.971 -14.479 -21.993 1.00 92.88 642 GLU A C 1
ATOM 5032 O O . GLU A 1 642 ? 25.796 -14.924 -20.860 1.00 92.88 642 GLU A O 1
ATOM 5037 N N . LEU A 1 643 ? 27.092 -13.839 -22.343 1.00 91.12 643 LEU A N 1
ATOM 5038 C CA . LEU A 1 643 ? 28.212 -13.626 -21.420 1.00 91.12 643 LEU A CA 1
ATOM 5039 C C . LEU A 1 643 ? 27.818 -12.773 -20.209 1.00 91.12 643 LEU A C 1
ATOM 5041 O O . LEU A 1 643 ? 28.411 -12.913 -19.145 1.00 91.12 643 LEU A O 1
ATOM 5045 N N . SER A 1 644 ? 26.830 -11.885 -20.348 1.00 93.31 644 SER A N 1
ATOM 5046 C CA . SER A 1 644 ? 26.322 -11.096 -19.220 1.00 93.31 644 SER A CA 1
ATOM 5047 C C . SER A 1 644 ? 25.525 -11.919 -18.207 1.00 93.31 644 SER A C 1
ATOM 5049 O O . SER A 1 644 ? 25.324 -11.466 -17.086 1.00 93.31 644 SER A O 1
ATOM 5051 N N . SER A 1 645 ? 25.014 -13.089 -18.609 1.00 93.81 645 SER A N 1
ATOM 5052 C CA . SER A 1 645 ? 24.035 -13.898 -17.866 1.00 93.81 645 SER A CA 1
ATOM 5053 C C . SER A 1 645 ? 22.722 -13.186 -17.498 1.00 93.81 645 SER A C 1
ATOM 5055 O O . SER A 1 645 ? 21.841 -13.814 -16.908 1.00 93.81 645 SER A O 1
ATOM 5057 N N . VAL A 1 646 ? 22.537 -11.914 -17.874 1.00 96.75 646 VAL A N 1
ATOM 5058 C CA . VAL A 1 646 ? 21.349 -11.128 -17.533 1.00 96.75 646 VAL A CA 1
ATOM 5059 C C . VAL A 1 646 ? 20.124 -11.681 -18.265 1.00 96.75 646 VAL A C 1
ATOM 5061 O O . VAL A 1 646 ? 20.099 -11.702 -19.501 1.00 96.75 646 VAL A O 1
ATOM 5064 N N . PRO A 1 647 ? 19.066 -12.095 -17.543 1.00 96.81 647 PRO A N 1
ATOM 5065 C CA . PRO A 1 647 ? 17.825 -12.519 -18.168 1.00 96.81 647 PRO A CA 1
ATOM 5066 C C . PRO A 1 647 ? 17.165 -11.349 -18.900 1.00 96.81 647 PRO A C 1
ATOM 5068 O O . PRO A 1 647 ? 16.860 -10.315 -18.306 1.00 96.81 647 PRO A O 1
ATOM 5071 N N . CYS A 1 648 ? 16.912 -11.521 -20.194 1.00 97.19 648 CYS A N 1
ATOM 5072 C CA . CYS A 1 648 ? 16.062 -10.618 -20.960 1.00 97.19 648 CYS A CA 1
ATOM 5073 C C . CYS A 1 648 ? 14.703 -11.277 -21.150 1.00 97.19 648 CYS A C 1
ATOM 5075 O O . CYS A 1 648 ? 14.615 -12.334 -21.766 1.00 97.19 648 CYS A O 1
ATOM 5077 N N . ILE A 1 649 ? 13.658 -10.671 -20.597 1.00 97.12 649 ILE A N 1
ATOM 5078 C CA . ILE A 1 649 ? 12.293 -11.200 -20.641 1.00 97.12 649 ILE A CA 1
ATOM 5079 C C . ILE A 1 649 ? 11.482 -10.378 -21.629 1.00 97.12 649 ILE A C 1
ATOM 5081 O O . ILE A 1 649 ? 11.539 -9.155 -21.575 1.00 97.12 649 ILE A O 1
ATOM 5085 N N . VAL A 1 650 ? 10.733 -11.016 -22.522 1.00 94.50 650 VAL A N 1
ATOM 5086 C CA . VAL A 1 650 ? 9.837 -10.332 -23.458 1.00 94.50 650 VAL A CA 1
ATOM 5087 C C . VAL A 1 650 ? 8.805 -9.530 -22.665 1.00 94.50 650 VAL A C 1
ATOM 5089 O O . VAL A 1 650 ? 8.037 -10.096 -21.888 1.00 94.50 650 VAL A O 1
ATOM 5092 N N . SER A 1 651 ? 8.796 -8.212 -22.846 1.00 87.75 651 SER A N 1
ATOM 5093 C CA . SER A 1 651 ? 7.910 -7.279 -22.140 1.00 87.75 651 SER A CA 1
ATOM 5094 C C . SER A 1 651 ? 6.665 -6.931 -22.953 1.00 87.75 651 SER A C 1
ATOM 5096 O O . SER A 1 651 ? 5.595 -6.732 -22.385 1.00 87.75 651 SER A O 1
ATOM 5098 N N . SER A 1 652 ? 6.774 -6.922 -24.280 1.00 83.19 652 SER A N 1
ATOM 5099 C CA . SER A 1 652 ? 5.653 -6.744 -25.203 1.00 83.19 652 SER A CA 1
ATOM 5100 C C . SER A 1 652 ? 5.917 -7.476 -26.515 1.00 83.19 652 SER A C 1
ATOM 5102 O O . SER A 1 652 ? 7.068 -7.736 -26.871 1.00 83.19 652 SER A O 1
ATOM 5104 N N . SER A 1 653 ? 4.852 -7.824 -27.238 1.00 87.81 653 SER A N 1
ATOM 5105 C CA . SER A 1 653 ? 4.952 -8.386 -28.583 1.00 87.81 653 SER A CA 1
ATOM 5106 C C . SER A 1 653 ? 3.767 -7.987 -29.455 1.00 87.81 653 SER A C 1
ATOM 5108 O O . SER A 1 653 ? 2.649 -7.832 -28.964 1.00 87.81 653 SER A O 1
ATOM 5110 N N . THR A 1 654 ? 4.030 -7.820 -30.751 1.00 80.94 654 THR A N 1
ATOM 5111 C CA . THR A 1 654 ? 3.038 -7.565 -31.803 1.00 80.94 654 THR A CA 1
ATOM 5112 C C . THR A 1 654 ? 2.823 -8.778 -32.715 1.00 80.94 654 THR A C 1
ATOM 5114 O O . THR A 1 654 ? 2.041 -8.699 -33.662 1.00 80.94 654 THR A O 1
ATOM 5117 N N . VAL A 1 655 ? 3.490 -9.906 -32.435 1.00 82.00 655 VAL A N 1
ATOM 5118 C CA . VAL A 1 655 ? 3.428 -11.134 -33.236 1.00 82.00 655 VAL A CA 1
ATOM 5119 C C . VAL A 1 655 ? 3.038 -12.335 -32.374 1.00 82.00 655 VAL A C 1
ATOM 5121 O O . VAL A 1 655 ? 3.620 -12.577 -31.323 1.00 82.00 655 VAL A O 1
ATOM 5124 N N . ASP A 1 656 ? 2.092 -13.148 -32.847 1.00 80.62 656 ASP A N 1
ATOM 5125 C CA . ASP A 1 656 ? 1.529 -14.270 -32.071 1.00 80.62 656 ASP A CA 1
ATOM 5126 C C . ASP A 1 656 ? 2.554 -15.363 -31.712 1.00 80.62 656 ASP A C 1
ATOM 5128 O O . ASP A 1 656 ? 2.348 -16.163 -30.798 1.00 80.62 656 ASP A O 1
ATOM 5132 N N . THR A 1 657 ? 3.665 -15.430 -32.447 1.00 83.62 657 THR A N 1
ATOM 5133 C CA . THR A 1 657 ? 4.734 -16.415 -32.242 1.00 83.62 657 THR A CA 1
ATOM 5134 C C . THR A 1 657 ? 5.663 -16.083 -31.074 1.00 83.62 657 THR A C 1
ATOM 5136 O O . THR A 1 657 ? 6.501 -16.917 -30.732 1.00 83.62 657 THR A O 1
ATOM 5139 N N . VAL A 1 658 ? 5.558 -14.886 -30.489 1.00 87.31 658 VAL A N 1
ATOM 5140 C CA . VAL A 1 658 ? 6.379 -14.426 -29.362 1.00 87.31 658 VAL A CA 1
ATOM 5141 C C . VAL A 1 658 ? 5.468 -14.100 -28.181 1.00 87.31 658 VAL A C 1
ATOM 5143 O O . VAL A 1 658 ? 4.540 -13.306 -28.300 1.00 87.31 658 VAL A O 1
ATOM 5146 N N . GLN A 1 659 ? 5.721 -14.714 -27.024 1.00 87.25 659 GLN A N 1
ATOM 5147 C CA . GLN A 1 659 ? 4.871 -14.541 -25.844 1.00 87.25 659 GLN A CA 1
ATOM 5148 C C . GLN A 1 659 ? 5.496 -13.578 -24.835 1.00 87.25 659 GLN A C 1
ATOM 5150 O O . GLN A 1 659 ? 6.684 -13.658 -24.530 1.00 87.25 659 GLN A O 1
ATOM 5155 N N . VAL A 1 660 ? 4.681 -12.686 -24.268 1.00 87.25 660 VAL A N 1
ATOM 5156 C CA . VAL A 1 660 ? 5.098 -11.845 -23.135 1.00 87.25 660 VAL A CA 1
ATOM 5157 C C . VAL A 1 660 ? 5.431 -12.734 -21.935 1.00 87.25 660 VAL A C 1
ATOM 5159 O O . VAL A 1 660 ? 4.702 -13.675 -21.631 1.00 87.25 660 VAL A O 1
ATOM 5162 N N . GLY A 1 661 ? 6.541 -12.437 -21.262 1.00 89.75 661 GLY A N 1
ATOM 5163 C CA . GLY A 1 661 ? 7.093 -13.252 -20.178 1.00 89.75 661 GLY A CA 1
ATOM 5164 C C . GLY A 1 661 ? 8.080 -14.327 -20.639 1.00 89.75 661 GLY A C 1
ATOM 5165 O O . GLY A 1 661 ? 8.753 -14.931 -19.806 1.00 89.75 661 GLY A O 1
ATOM 5166 N N . GLU A 1 662 ? 8.219 -14.556 -21.946 1.00 93.75 662 GLU A N 1
ATOM 5167 C CA . GLU A 1 662 ? 9.194 -15.504 -22.478 1.00 93.75 662 GLU A CA 1
ATOM 5168 C C . GLU A 1 662 ? 10.632 -14.991 -22.326 1.00 93.75 662 GLU A C 1
ATOM 5170 O O . GLU A 1 662 ? 10.896 -13.791 -22.405 1.00 93.75 662 GLU A O 1
ATOM 5175 N N . ARG A 1 663 ? 11.592 -15.897 -22.119 1.00 95.94 663 ARG A N 1
ATOM 5176 C CA . ARG A 1 663 ? 13.010 -15.536 -22.048 1.00 95.94 663 ARG A CA 1
ATOM 5177 C C . ARG A 1 663 ? 13.597 -15.400 -23.453 1.00 95.94 663 ARG A C 1
ATOM 5179 O O . ARG A 1 663 ? 13.496 -16.310 -24.267 1.00 95.94 663 ARG A O 1
ATOM 5186 N N . TYR A 1 664 ? 14.274 -14.287 -23.707 1.00 95.62 664 TYR A N 1
ATOM 5187 C CA . TYR A 1 664 ? 15.109 -14.093 -24.886 1.00 95.62 664 TYR A CA 1
ATOM 5188 C C . TYR A 1 664 ? 16.455 -14.803 -24.685 1.00 95.62 664 TYR A C 1
ATOM 5190 O O . TYR A 1 664 ? 17.367 -14.275 -24.045 1.00 95.62 664 TYR A O 1
ATOM 5198 N N . ASP A 1 665 ? 16.573 -16.019 -25.212 1.00 93.81 665 ASP A N 1
ATOM 5199 C CA . ASP A 1 665 ? 17.774 -16.855 -25.153 1.00 93.81 665 ASP A CA 1
ATOM 5200 C C . ASP A 1 665 ? 18.093 -17.512 -26.515 1.00 93.81 665 ASP A C 1
ATOM 5202 O O . ASP A 1 665 ? 17.515 -17.167 -27.550 1.00 93.81 665 ASP A O 1
ATOM 5206 N N . ALA A 1 666 ? 19.070 -18.423 -26.547 1.00 91.75 666 ALA A N 1
ATOM 5207 C CA . ALA A 1 666 ? 19.456 -19.119 -27.774 1.00 91.75 666 ALA A CA 1
ATOM 5208 C C . ALA A 1 666 ? 18.300 -19.934 -28.381 1.00 91.75 666 ALA A C 1
ATOM 5210 O O . ALA A 1 666 ? 18.094 -19.875 -29.594 1.00 91.75 666 ALA A O 1
ATOM 5211 N N . LEU A 1 667 ? 17.508 -20.621 -27.549 1.00 91.69 667 LEU A N 1
ATOM 5212 C CA . LEU A 1 667 ? 16.370 -21.428 -27.998 1.00 91.69 667 LEU A CA 1
ATOM 5213 C C . LEU A 1 667 ? 15.279 -20.546 -28.604 1.00 91.69 667 LEU A C 1
ATOM 5215 O O . LEU A 1 667 ? 14.730 -20.870 -29.658 1.00 91.69 667 LEU A O 1
ATOM 5219 N N . PHE A 1 668 ? 15.009 -19.399 -27.978 1.00 92.75 668 PHE A N 1
ATOM 5220 C CA . PHE A 1 668 ? 14.087 -18.398 -28.502 1.00 92.75 668 PHE A CA 1
ATOM 5221 C C . PHE A 1 668 ? 14.486 -17.949 -29.914 1.00 92.75 668 PHE A C 1
ATOM 5223 O O . PHE A 1 668 ? 13.665 -17.976 -30.836 1.00 92.75 668 PHE A O 1
ATOM 5230 N N . ARG A 1 669 ? 15.761 -17.592 -30.120 1.00 91.81 669 ARG A N 1
ATOM 5231 C CA . ARG A 1 669 ? 16.259 -17.127 -31.427 1.00 91.81 669 ARG A CA 1
ATOM 5232 C C . ARG A 1 669 ? 16.279 -18.234 -32.479 1.00 91.81 669 ARG A C 1
ATOM 5234 O O . ARG A 1 669 ? 15.953 -17.972 -33.636 1.00 91.81 669 ARG A O 1
ATOM 5241 N N . GLU A 1 670 ? 16.629 -19.464 -32.107 1.00 90.62 670 GLU A N 1
ATOM 5242 C CA . GLU A 1 670 ? 16.555 -20.621 -33.009 1.00 90.62 670 GLU A CA 1
ATOM 5243 C C . GLU A 1 670 ? 15.119 -20.886 -33.464 1.00 90.62 670 GLU A C 1
ATOM 5245 O O . GLU A 1 670 ? 14.875 -21.098 -34.656 1.00 90.62 670 GLU A O 1
ATOM 5250 N N . ARG A 1 671 ? 14.155 -20.794 -32.540 1.00 90.31 671 ARG A N 1
ATOM 5251 C CA . ARG A 1 671 ? 12.730 -20.920 -32.851 1.00 90.31 671 ARG A CA 1
ATOM 5252 C C . ARG A 1 671 ? 12.266 -19.830 -33.815 1.00 90.31 671 ARG A C 1
ATOM 5254 O O . ARG A 1 671 ? 11.581 -20.148 -34.783 1.00 90.31 671 ARG A O 1
ATOM 5261 N N . LEU A 1 672 ? 12.657 -18.572 -33.595 1.00 88.38 672 LEU A N 1
ATOM 5262 C CA . LEU A 1 672 ? 12.323 -17.479 -34.517 1.00 88.38 672 LEU A CA 1
ATOM 5263 C C . LEU A 1 672 ? 12.933 -17.689 -35.903 1.00 88.38 672 LEU A C 1
ATOM 5265 O O . LEU A 1 672 ? 12.245 -17.545 -36.910 1.00 88.38 672 LEU A O 1
ATOM 5269 N N . LYS A 1 673 ? 14.193 -18.127 -35.969 1.00 86.81 673 LYS A N 1
ATOM 5270 C CA . LYS A 1 673 ? 14.859 -18.454 -37.235 1.00 86.81 673 LYS A CA 1
ATOM 5271 C C . LYS A 1 673 ? 14.147 -19.585 -37.988 1.00 86.81 673 LYS A C 1
ATOM 5273 O O . LYS A 1 673 ? 14.077 -19.546 -39.215 1.00 86.81 673 LYS A O 1
ATOM 5278 N N . ALA A 1 674 ? 13.609 -20.572 -37.268 1.00 84.12 674 ALA A N 1
ATOM 5279 C CA . ALA A 1 674 ? 12.830 -21.670 -37.839 1.00 84.12 674 ALA A CA 1
ATOM 5280 C C . ALA A 1 674 ? 11.416 -21.249 -38.286 1.00 84.12 674 ALA A C 1
ATOM 5282 O O . ALA A 1 674 ? 10.882 -21.838 -39.225 1.00 84.12 674 ALA A O 1
ATOM 5283 N N . ALA A 1 675 ? 10.827 -20.229 -37.652 1.00 73.62 675 ALA A N 1
ATOM 5284 C CA . ALA A 1 675 ? 9.505 -19.695 -37.988 1.00 73.62 675 ALA A CA 1
ATOM 5285 C C . ALA A 1 675 ? 9.468 -18.909 -39.319 1.00 73.62 675 ALA A C 1
ATOM 5287 O O . ALA A 1 675 ? 8.385 -18.652 -39.842 1.00 73.62 675 ALA A O 1
ATOM 5288 N N . GLY A 1 676 ? 10.629 -18.592 -39.906 1.00 63.16 676 GLY A N 1
ATOM 5289 C CA . GLY A 1 676 ? 10.760 -17.955 -41.221 1.00 63.16 676 GLY A CA 1
ATOM 5290 C C . GLY A 1 676 ? 11.203 -16.487 -41.160 1.00 63.16 676 GLY A C 1
ATOM 5291 O O . GLY A 1 676 ? 11.179 -15.848 -40.116 1.00 63.16 676 GLY A O 1
ATOM 5292 N N . ALA A 1 677 ? 11.636 -15.947 -42.305 1.00 57.88 677 ALA A N 1
ATOM 5293 C CA . ALA A 1 677 ? 12.367 -14.675 -42.428 1.00 57.88 677 ALA A CA 1
ATOM 5294 C C . ALA A 1 677 ? 11.544 -13.384 -42.199 1.00 57.88 677 ALA A C 1
ATOM 5296 O O . ALA A 1 677 ? 11.978 -12.310 -42.604 1.00 57.88 677 ALA A O 1
ATOM 5297 N N . THR A 1 678 ? 10.351 -13.469 -41.611 1.00 72.50 678 THR A N 1
ATOM 5298 C CA . THR A 1 678 ? 9.449 -12.318 -41.431 1.00 72.50 678 THR A CA 1
ATOM 5299 C C . THR A 1 678 ? 9.606 -11.601 -40.092 1.00 72.50 678 THR A C 1
ATOM 5301 O O . THR A 1 678 ? 9.050 -10.521 -39.949 1.00 72.50 678 THR A O 1
ATOM 5304 N N . ILE A 1 679 ? 10.322 -12.185 -39.125 1.00 82.50 679 ILE A N 1
ATOM 5305 C CA . ILE A 1 679 ? 10.529 -11.610 -37.788 1.00 82.50 679 ILE A CA 1
ATOM 5306 C C . ILE A 1 679 ? 12.014 -11.303 -37.615 1.00 82.50 679 ILE A C 1
ATOM 5308 O O . ILE A 1 679 ? 12.852 -12.201 -37.751 1.00 82.50 679 ILE A O 1
ATOM 5312 N N . ASP A 1 680 ? 12.341 -10.052 -37.304 1.00 88.38 680 ASP A N 1
ATOM 5313 C CA . ASP A 1 680 ? 13.698 -9.672 -36.931 1.00 88.38 680 ASP A CA 1
ATOM 5314 C C . ASP A 1 680 ? 14.125 -10.393 -35.642 1.00 88.38 680 ASP A C 1
ATOM 5316 O O . ASP A 1 680 ? 13.408 -10.404 -34.641 1.00 88.38 680 ASP A O 1
ATOM 5320 N N . LEU A 1 681 ? 15.305 -11.022 -35.658 1.00 90.75 681 LEU A N 1
ATOM 5321 C CA . LEU A 1 681 ? 15.760 -11.866 -34.546 1.00 90.75 681 LEU A CA 1
ATOM 5322 C C . LEU A 1 681 ? 16.025 -11.082 -33.256 1.00 90.75 681 LEU A C 1
ATOM 5324 O O . LEU A 1 681 ? 16.018 -11.690 -32.189 1.00 90.75 681 LEU A O 1
ATOM 5328 N N . PHE A 1 682 ? 16.262 -9.774 -33.351 1.00 92.69 682 PHE A N 1
ATOM 5329 C CA . PHE A 1 682 ? 16.380 -8.866 -32.214 1.00 92.69 682 PHE A CA 1
ATOM 5330 C C . PHE A 1 682 ? 15.111 -8.023 -32.011 1.00 92.69 682 PHE A C 1
ATOM 5332 O O . PHE A 1 682 ? 15.041 -7.292 -31.026 1.00 92.69 682 PHE A O 1
ATOM 5339 N N . GLY A 1 683 ? 14.092 -8.157 -32.862 1.00 88.81 683 GLY A N 1
ATOM 5340 C CA . GLY A 1 683 ? 12.831 -7.423 -32.757 1.00 88.81 683 GLY A CA 1
ATOM 5341 C C . GLY A 1 683 ? 12.948 -5.938 -33.117 1.00 88.81 683 GLY A C 1
ATOM 5342 O O . GLY A 1 683 ? 12.164 -5.133 -32.615 1.00 88.81 683 GLY A O 1
ATOM 5343 N N . GLU A 1 684 ? 13.929 -5.552 -33.945 1.00 85.00 684 GLU A N 1
ATOM 5344 C CA . GLU A 1 684 ? 14.177 -4.138 -34.279 1.00 85.00 684 GLU A CA 1
ATOM 5345 C C . GLU A 1 684 ? 12.990 -3.458 -34.980 1.00 85.00 684 GLU A C 1
ATOM 5347 O O . GLU A 1 684 ? 12.817 -2.251 -34.829 1.00 85.00 684 GLU A O 1
ATOM 5352 N N . ASN A 1 685 ? 12.136 -4.193 -35.705 1.00 81.25 685 ASN A N 1
ATOM 5353 C CA . ASN A 1 685 ? 10.974 -3.603 -36.385 1.00 81.25 685 ASN A CA 1
ATOM 5354 C C . ASN A 1 685 ? 9.732 -3.508 -35.478 1.00 81.25 685 ASN A C 1
ATOM 5356 O O . ASN A 1 685 ? 8.641 -3.201 -35.963 1.00 81.25 685 ASN A O 1
ATOM 5360 N N . GLY A 1 686 ? 9.880 -3.751 -34.170 1.00 78.69 686 GLY A N 1
ATOM 5361 C CA . GLY A 1 686 ? 8.794 -3.671 -33.190 1.00 78.69 686 GLY A CA 1
ATOM 5362 C C . GLY A 1 686 ? 7.995 -4.966 -33.028 1.00 78.69 686 GLY A C 1
ATOM 5363 O O . GLY A 1 686 ? 6.889 -4.945 -32.482 1.00 78.69 686 GLY A O 1
ATOM 5364 N N . GLU A 1 687 ? 8.526 -6.101 -33.485 1.00 89.50 687 GLU A N 1
ATOM 5365 C CA . GLU A 1 687 ? 7.903 -7.418 -33.318 1.00 89.50 687 GLU A CA 1
ATOM 5366 C C . GLU A 1 687 ? 7.788 -7.805 -31.835 1.00 89.50 687 GLU A C 1
ATOM 5368 O O . GLU A 1 687 ? 6.794 -8.399 -31.401 1.00 89.50 687 GLU A O 1
ATOM 5373 N N . PHE A 1 688 ? 8.798 -7.453 -31.037 1.00 90.81 688 PHE A N 1
ATOM 5374 C CA . PHE A 1 688 ? 8.790 -7.614 -29.588 1.00 90.81 688 PHE A CA 1
ATOM 5375 C C . PHE A 1 688 ? 9.810 -6.702 -28.904 1.00 90.81 688 PHE A C 1
ATOM 5377 O O . PHE A 1 688 ? 10.835 -6.335 -29.475 1.00 90.81 688 PHE A O 1
ATOM 5384 N N . HIS A 1 689 ? 9.550 -6.392 -27.638 1.00 91.56 689 HIS A N 1
ATOM 5385 C CA . HIS A 1 689 ? 10.484 -5.701 -26.755 1.00 91.56 689 HIS A CA 1
ATOM 5386 C C . HIS A 1 689 ? 10.829 -6.576 -25.556 1.00 91.56 689 HIS A C 1
ATOM 5388 O O . HIS A 1 689 ? 10.162 -7.575 -25.279 1.00 91.56 689 HIS A O 1
ATOM 5394 N N . THR A 1 690 ? 11.901 -6.223 -24.851 1.00 96.00 690 THR A N 1
ATOM 5395 C CA . THR A 1 690 ? 12.351 -6.976 -23.683 1.00 96.00 690 THR A CA 1
ATOM 5396 C C . THR A 1 690 ? 12.619 -6.066 -22.496 1.00 96.00 690 THR A C 1
ATOM 5398 O O . THR A 1 690 ? 12.879 -4.877 -22.644 1.00 96.00 690 THR A O 1
ATOM 5401 N N . LEU A 1 691 ? 12.663 -6.669 -21.317 1.00 97.56 691 LEU A N 1
ATOM 5402 C CA . LEU A 1 691 ? 13.171 -6.117 -20.076 1.00 97.56 691 LEU A CA 1
ATOM 5403 C C . LEU A 1 691 ? 14.448 -6.867 -19.693 1.00 97.56 691 LEU A C 1
ATOM 5405 O O . LEU A 1 691 ? 14.407 -8.077 -19.474 1.00 97.56 691 LEU A O 1
ATOM 5409 N N . ALA A 1 692 ? 15.570 -6.155 -19.594 1.00 97.88 692 ALA A N 1
ATOM 5410 C CA . ALA A 1 692 ? 16.813 -6.711 -19.066 1.00 97.88 692 ALA A CA 1
ATOM 5411 C C . ALA A 1 692 ? 16.771 -6.705 -17.528 1.00 97.88 692 ALA A C 1
ATOM 5413 O O . ALA A 1 692 ? 16.894 -5.655 -16.895 1.00 97.88 692 ALA A O 1
ATOM 5414 N N . GLN A 1 693 ? 16.594 -7.866 -16.906 1.00 97.19 693 GLN A N 1
ATOM 5415 C CA . GLN A 1 693 ? 16.507 -8.010 -15.452 1.00 97.19 693 GLN A CA 1
ATOM 5416 C C . GLN A 1 693 ? 17.903 -8.022 -14.819 1.00 97.19 693 GLN A C 1
ATOM 5418 O O . GLN A 1 693 ? 18.356 -9.021 -14.271 1.00 97.19 693 GLN A O 1
ATOM 5423 N N . VAL A 1 694 ? 18.614 -6.897 -14.923 1.00 95.69 694 VAL A N 1
ATOM 5424 C CA . VAL A 1 694 ? 20.019 -6.770 -14.486 1.00 95.69 694 VAL A CA 1
ATOM 5425 C C . VAL A 1 694 ? 20.228 -7.097 -13.008 1.00 95.69 694 VAL A C 1
ATOM 5427 O O . VAL A 1 694 ? 21.330 -7.457 -12.636 1.00 95.69 694 VAL A O 1
ATOM 5430 N N . TRP A 1 695 ? 19.178 -7.002 -12.188 1.00 95.00 695 TRP A N 1
ATOM 5431 C CA . TRP A 1 695 ? 19.196 -7.312 -10.756 1.00 95.00 695 TRP A CA 1
ATOM 5432 C C . TRP A 1 695 ? 19.263 -8.809 -10.426 1.00 95.00 695 TRP A C 1
ATOM 5434 O O . TRP A 1 695 ? 19.420 -9.157 -9.262 1.00 95.00 695 TRP A O 1
ATOM 5444 N N . GLU A 1 696 ? 19.099 -9.690 -11.414 1.00 94.62 696 GLU A N 1
ATOM 5445 C CA . GLU A 1 696 ? 19.218 -11.148 -11.238 1.00 94.62 696 GLU A CA 1
ATOM 5446 C C . GLU A 1 696 ? 20.682 -11.621 -11.267 1.00 94.62 696 GLU A C 1
ATOM 5448 O O . GLU A 1 696 ? 20.968 -12.791 -11.027 1.00 94.62 696 GLU A O 1
ATOM 5453 N N . VAL A 1 697 ? 21.612 -10.725 -11.600 1.00 92.19 697 VAL A N 1
ATOM 5454 C CA . VAL A 1 697 ? 23.049 -10.993 -11.701 1.00 92.19 697 VAL A CA 1
ATOM 5455 C C . VAL A 1 697 ? 23.781 -9.887 -10.956 1.00 92.19 697 VAL A C 1
ATOM 5457 O O . VAL A 1 697 ? 23.342 -8.739 -10.994 1.00 92.19 697 VAL A O 1
ATOM 5460 N N . ASP A 1 698 ? 24.897 -10.186 -10.292 1.00 89.25 698 ASP A N 1
ATOM 5461 C CA . ASP A 1 698 ? 25.723 -9.142 -9.684 1.00 89.25 698 ASP A CA 1
ATOM 5462 C C . ASP A 1 698 ? 26.072 -8.063 -10.715 1.00 89.25 698 ASP A C 1
ATOM 5464 O O . ASP A 1 698 ? 26.438 -8.355 -11.856 1.00 89.25 698 ASP A O 1
ATOM 5468 N N . TRP A 1 699 ? 25.931 -6.792 -10.332 1.00 84.88 699 TRP A N 1
ATOM 5469 C CA . TRP A 1 699 ? 26.068 -5.668 -11.267 1.00 84.88 699 TRP A CA 1
ATOM 5470 C C . TRP A 1 699 ? 27.443 -5.652 -11.958 1.00 84.88 699 TRP A C 1
ATOM 5472 O O . TRP A 1 699 ? 27.558 -5.284 -13.127 1.00 84.88 699 TRP A O 1
ATOM 5482 N N . TRP A 1 700 ? 28.468 -6.121 -11.245 1.00 82.50 700 TRP A N 1
ATOM 5483 C CA . TRP A 1 700 ? 29.838 -6.297 -11.718 1.00 82.50 700 TRP A CA 1
ATOM 5484 C C . TRP A 1 700 ? 29.937 -7.277 -12.898 1.00 82.50 700 TRP A C 1
ATOM 5486 O O . TRP A 1 700 ? 30.579 -7.002 -13.918 1.00 82.50 700 TRP A O 1
ATOM 5496 N N . ASP A 1 701 ? 29.226 -8.396 -12.802 1.00 84.56 701 ASP A N 1
ATOM 5497 C CA . ASP A 1 701 ? 29.183 -9.437 -13.828 1.00 84.56 701 ASP A CA 1
ATOM 5498 C C . ASP A 1 701 ? 28.261 -9.030 -14.982 1.00 84.56 701 ASP A C 1
ATOM 5500 O O . ASP A 1 701 ? 28.599 -9.201 -16.160 1.00 84.56 701 ASP A O 1
ATOM 5504 N N . ALA A 1 702 ? 27.149 -8.36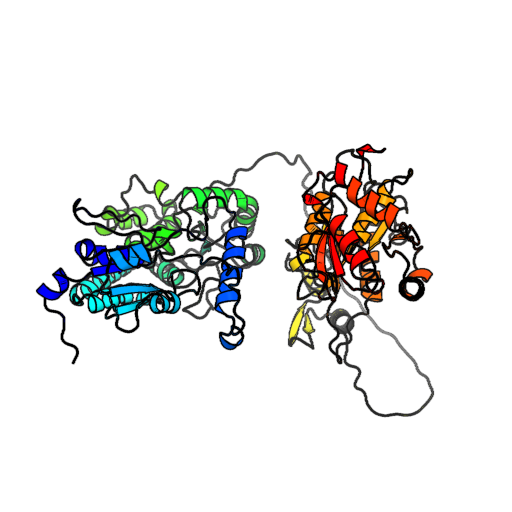4 -14.657 1.00 88.75 702 ALA A N 1
ATOM 5505 C CA . ALA A 1 702 ? 26.227 -7.793 -15.630 1.00 88.75 702 ALA A CA 1
ATOM 5506 C C . ALA A 1 702 ? 26.914 -6.778 -16.562 1.00 88.75 702 ALA A C 1
ATOM 5508 O O . ALA A 1 702 ? 26.558 -6.688 -17.738 1.00 88.75 702 ALA A O 1
ATOM 5509 N N . LEU A 1 703 ? 27.937 -6.049 -16.101 1.00 88.44 703 LEU A N 1
ATOM 5510 C CA . LEU A 1 703 ? 28.739 -5.142 -16.939 1.00 88.44 703 LEU A CA 1
ATOM 5511 C C . LEU A 1 703 ? 29.945 -5.821 -17.616 1.00 88.44 703 LEU A C 1
ATOM 5513 O O . LEU A 1 703 ? 30.615 -5.205 -18.449 1.00 88.44 703 LEU A O 1
ATOM 5517 N N . GLY A 1 704 ? 30.175 -7.107 -17.332 1.00 77.06 704 GLY A N 1
ATOM 5518 C CA . GLY A 1 704 ? 31.188 -7.930 -17.988 1.00 77.06 704 GLY A CA 1
ATOM 5519 C C . GLY A 1 704 ? 32.600 -7.664 -17.481 1.00 77.06 704 GLY A C 1
ATOM 5520 O O . GLY A 1 704 ? 33.539 -7.742 -18.270 1.00 77.06 704 GLY A O 1
ATOM 5521 N N . TYR A 1 705 ? 32.753 -7.340 -16.190 1.00 66.31 705 TYR A N 1
ATOM 5522 C CA . TYR A 1 705 ? 34.041 -6.910 -15.649 1.00 66.31 705 TYR A CA 1
ATOM 5523 C C . TYR A 1 705 ? 35.120 -8.001 -15.653 1.00 66.31 705 TYR A C 1
ATOM 5525 O O . TYR A 1 705 ? 36.301 -7.709 -15.790 1.00 66.31 705 TYR A O 1
ATOM 5533 N N . GLN A 1 706 ? 34.721 -9.272 -15.584 1.00 58.53 706 GLN A N 1
ATOM 5534 C CA . GLN A 1 706 ? 35.624 -10.433 -15.577 1.00 58.53 706 GLN A CA 1
ATOM 5535 C C . GLN A 1 706 ? 36.500 -10.569 -16.844 1.00 58.53 706 GLN A C 1
ATOM 5537 O O . GLN A 1 706 ? 37.368 -11.438 -16.903 1.00 58.53 706 GLN A O 1
ATOM 5542 N N . TYR A 1 707 ? 36.259 -9.734 -17.860 1.00 52.62 707 TYR A N 1
ATOM 5543 C CA . TYR A 1 707 ? 36.965 -9.714 -19.141 1.00 52.62 707 TYR A CA 1
ATOM 5544 C C . TYR A 1 707 ? 37.887 -8.489 -19.327 1.00 52.62 707 TYR A C 1
ATOM 5546 O O . TYR A 1 707 ? 38.418 -8.326 -20.429 1.00 52.62 707 TYR A O 1
ATOM 5554 N N . TYR A 1 708 ? 38.061 -7.637 -18.301 1.00 51.56 708 TYR A N 1
ATOM 5555 C CA . TYR A 1 708 ? 38.955 -6.462 -18.318 1.00 51.56 708 TYR A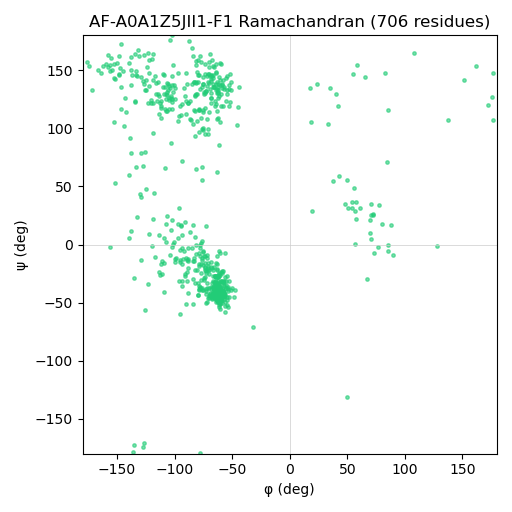 CA 1
ATOM 5556 C C . TYR A 1 708 ? 40.280 -6.674 -17.596 1.00 51.56 708 TYR A C 1
ATOM 5558 O O . TYR A 1 708 ? 40.296 -7.379 -16.561 1.00 51.56 708 TYR A O 1
#

Solvent-accessible surface area (backbone atoms only — not comparable to full-atom values): 39936 Å² total; per-residue (Å²): 137,83,79,77,53,52,75,73,59,48,70,73,40,27,32,27,20,48,39,52,26,56,46,50,41,36,45,76,60,72,38,58,90,26,46,22,26,32,26,63,85,45,88,82,73,72,92,48,90,82,62,72,65,30,60,30,30,45,82,49,66,63,60,87,88,48,55,56,50,59,50,50,52,56,51,49,54,53,47,55,60,74,68,58,76,77,81,82,71,83,69,97,66,90,69,88,62,83,73,51,53,49,40,67,36,64,66,38,46,59,73,39,57,42,49,33,37,40,35,34,66,72,46,94,72,80,30,48,39,70,68,60,56,54,73,73,51,60,96,86,60,81,54,41,77,47,77,42,61,62,44,37,50,68,42,36,43,48,46,40,28,52,52,23,44,75,59,45,41,40,67,50,14,48,52,50,34,53,50,54,52,48,52,46,51,51,53,30,51,53,56,52,68,74,48,72,86,59,84,56,52,19,38,37,47,28,41,34,78,45,71,25,22,38,69,27,34,30,50,60,50,37,34,51,44,38,54,36,34,66,18,56,76,84,88,64,77,79,74,41,73,57,43,82,50,51,72,61,53,47,24,75,63,24,50,29,52,25,37,40,35,30,24,61,84,28,46,32,65,58,27,39,52,53,49,55,76,42,29,74,60,54,51,46,29,28,70,57,14,86,33,69,75,37,52,40,33,12,18,38,6,26,64,28,68,64,31,74,31,67,43,31,64,57,43,27,28,50,51,54,33,47,70,68,32,52,85,84,35,52,69,56,47,52,58,52,54,66,33,73,68,32,41,74,72,54,48,82,94,46,48,61,76,57,47,30,77,57,80,74,84,86,85,80,85,86,79,85,85,81,90,81,83,90,83,91,88,83,90,79,91,89,84,84,92,88,81,92,81,90,84,92,89,88,86,90,86,83,87,88,76,87,84,60,80,22,70,66,57,45,36,50,52,23,46,76,71,70,34,47,48,36,69,38,88,88,79,67,43,80,40,63,20,40,59,43,40,57,75,64,73,55,55,83,34,74,26,58,69,44,51,85,50,68,49,74,52,28,70,66,39,72,83,43,39,56,42,59,36,75,61,42,69,71,92,68,83,70,97,70,80,56,51,42,54,60,65,70,51,78,46,44,25,33,40,32,54,42,71,46,18,53,49,36,50,51,34,52,34,59,55,48,68,44,92,71,70,38,22,58,33,38,36,32,59,25,34,56,81,82,31,27,23,76,88,32,66,36,42,44,64,58,44,49,50,41,26,60,56,63,61,37,32,26,33,39,34,41,41,75,83,79,49,101,78,53,46,65,79,52,74,65,57,53,49,53,54,39,50,48,57,51,23,49,50,39,15,66,61,56,74,53,75,63,81,60,38,71,48,29,42,33,42,36,56,45,74,64,59,69,60,55,50,51,50,42,73,77,42,47,92,79,42,48,77,45,51,85,37,52,73,59,56,67,67,62,54,50,51,53,46,57,70,24,66,43,53,26,29,25,42,29,55,75,40,95,91,51,57,66,72,38,64,68,48,71,68,50,44,52,52,48,63,72,75,38,94,85,60,60,86,82,20,82,88,58,47,34,32,33,37,43,42,44,77,83,32,61,45,61,47,46,50,45,51,91,79,112

pLDDT: mean 80.31, std 19.46, range [20.48, 98.31]

Nearest PDB structures (foldseek):
  5y8b-assembly1_A  TM=7.537E-01  e=6.691E-11  Roseiflexus sp. RS-1
  2r79-assembly1_A  TM=7.528E-01  e=5.739E-09  Pseudomonas aeruginosa
  3mwg-assembly2_B  TM=6.517E-01  e=1.024E-05  Staphylococcus aureus subsp. aureus N315
  7w8f-assembly1_A  TM=7.057E-01  e=3.279E-05  Vibrio vulnificus
  3tef-assembly1_A  TM=6.345E-01  e=1.741E-04  Vibrio cholerae

Sequence (708 aa):
MTRTPTEAATKDLRIACLLPSATDICVALGLSQQIVGITHECHFHSSDSNQKIHILTRDGLQAADKTQMEIHVRVQEQQQMCRMPKEDTISSKASESVPSLYPIDVDALRQAAPDLIITQDLCAVCAPSVSQVKGLLRANNTTRILSLSPQSLSDVLQTFVTIATACGVPERGIQLRDTLQQQLHQLKSIIHSFRRQQPSPRLLFLEWLDPPFDAGHWILDMMEYAGLQNAFDNNQQRPRKSGVRSWDAITNTTSPDVILIACCGFDVERNAQDAVTHSHHLQRVIAASRNANAPIYATNGDRYFTCPGPQLVTVGVVLLAMAAYRHEYPDMIAAIQALPWVQMWLPDDLTEHYLRPVTLSSSPTVASLRTVDETRIADIEDCPNAGCDAGKDCVDDTMGHSEQLGWDKLHDEACQARQLTYTDPDSGYSVFTELAHRQRGKCCGSGCRHCPYHHMNVRDKATKIQQPAWLFLPTTVEEHDVFTSLSQAHNNVRVLFFSGGKDSFLTIRALARQAARFPLVLLTTFDATSRVVAHQEVSIQQILRQAQHLQLPLLGVPLHRHHANSNSLSYVQRIQQALAVIEEHVAKVTGTTPGDAIHALVFGDLHLEHIRDWRKDQLGGLYRMEYPLWKVDYATLAQDLELSSVPCIVSSSTVDTVQVGERYDALFRERLKAAGATIDLFGENGEFHTLAQVWEVDWWDALGYQYY

Radius of gyration: 32.04 Å; Cα contacts (8 Å, |Δi|>4): 1179; chains: 1; bounding box: 84×90×83 Å